Protein AF-0000000079002762 (afdb_homodimer)

Organism: Staphylothermus marinus (strain ATCC 43588 / DSM 3639 / JCM 9404 / F1) (NCBI:txid399550)

Solvent-accessible surface area (backbone atoms only — not comparable to full-atom values): 29791 Å² total; per-residue (Å²): 98,60,65,56,58,54,47,49,43,51,43,44,73,66,26,75,67,43,50,36,32,37,32,44,39,34,33,32,29,65,33,56,26,69,48,64,45,36,22,14,56,54,49,46,48,53,42,26,72,35,26,63,78,44,48,57,55,77,36,88,77,40,85,74,49,64,43,15,26,28,28,37,20,34,62,91,75,67,44,60,46,58,39,33,64,89,60,46,92,80,61,76,43,70,49,46,57,70,38,46,34,30,38,41,38,10,34,32,60,91,48,41,70,57,49,53,51,13,64,70,41,39,51,66,38,76,56,69,74,21,39,32,36,61,74,49,72,48,78,46,78,45,59,36,61,49,52,83,89,64,51,53,75,69,49,50,64,80,68,39,44,30,41,35,43,32,34,66,26,50,28,38,33,35,51,64,72,50,93,63,92,67,54,45,66,67,77,44,50,25,30,44,41,29,42,33,52,24,62,66,45,72,40,60,77,28,48,69,42,47,51,46,33,51,39,43,37,54,35,31,36,51,45,63,59,33,44,71,39,28,39,64,41,36,36,31,54,91,93,40,71,45,79,25,33,31,42,37,40,46,28,37,55,37,60,70,54,30,61,70,25,54,32,56,65,43,52,33,42,42,53,50,45,25,53,36,44,21,29,28,42,61,17,63,54,15,19,9,24,43,51,69,43,58,36,43,65,91,104,86,56,73,64,35,62,52,52,42,49,42,44,71,67,27,76,66,43,47,36,34,37,32,43,39,33,33,31,29,65,33,56,26,69,48,65,46,36,21,13,55,52,48,46,50,52,42,26,71,35,24,63,80,44,48,57,55,77,40,88,77,38,85,75,50,64,42,15,28,28,29,37,21,35,61,90,76,66,44,59,44,58,39,35,65,88,59,45,92,80,61,75,44,69,48,45,57,71,39,47,35,30,38,42,37,11,35,33,62,92,47,41,68,58,48,54,50,14,63,71,41,39,51,66,38,75,56,67,75,22,40,31,38,61,74,49,73,50,76,46,79,44,57,38,62,50,52,82,89,65,52,55,75,70,48,49,62,80,69,40,44,30,40,34,43,30,35,66,25,49,26,37,32,34,49,65,71,51,93,65,92,69,54,45,65,68,78,45,48,26,30,44,41,30,43,32,53,23,63,66,44,72,38,60,75,29,58,68,42,48,47,48,34,50,39,43,37,53,35,31,36,52,45,64,57,32,44,72,40,28,39,64,40,36,36,31,53,90,94,42,72,46,79,25,34,33,42,37,41,45,25,38,55,38,61,70,56,30,60,68,25,54,34,57,65,45,50,32,43,41,52,49,46,25,55,37,46,20,30,29,42,60,16,61,54,14,18,9,25,42,49,68,43,57,36,43,66,92,104

Sequence (598 aa):
MLITDIIGSRLLYSASPRTYYKAHIVLEVKGEAVLPPYTGKVVKTLLINAEPGLEDVFSSNYNPKPIAISTLAKRVNNKYLYLWKKSGSDIVLKVDPGDTVEFWVGFTEDIASKMIEALTSLDGLKLFNTKWSLLEYNIESYKLPAKPEEIPLDYRLDDAIAVKVEFRTPALLLDPYKKTRYKRFLPTPGNVFSYNIGDLLRLTRDKEYIEVVILVNALLNETYTVLETVKPVKYVYGNKSLPGIIGYAKYMIDWDLLAETKAKHLLENILLHASIMGIGTSRANGFGHVTIKVIQSNEMLITDIIGSRLLYSASPRTYYKAHIVLEVKGEAVLPPYTGKVVKTLLINAEPGLEDVFSSNYNPKPIAISTLAKRVNNKYLYLWKKSGSDIVLKVDPGDTVEFWVGFTEDIASKMIEALTSLDGLKLFNTKWSLLEYNIESYKLPAKPEEIPLDYRLDDAIAVKVEFRTPALLLDPYKKTRYKRFLPTPGNVFSYNIGDLLRLTRDKEYIEVVILVNALLNETYTVLETVKPVKYVYGNKSLPGIIGYAKYMIDWDLLAETKAKHLLENILLHASIMGIGTSRANGFGHVTIKVIQSNE

pLDDT: mean 92.58, std 10.14, range [29.25, 98.81]

Foldseek 3Di:
DALLDLLLVVLQVPADKWKKKKKKWKKFWAAKFWADQWQLVVVLVLLCVLFVVCVVLLDPPDVVRFKFKAGKAFPVVRAGGHDFPVNDPPDIDMDHGGTMIMMMMMGTPVCVVSRVSSRVSSAQDQDRNITMHTDDMDMDMDMPPDDPVRQDPQLAQVQFFKKKKFFRFFAWWDDLQDDDPDTDADPQPLRFLLVLLCVRSVHHSDDSSVSVSVLRNVQWAWDPCCVVFKDWTQTDDPPGTDIGIGGMTMIGGDVVSCVSNVCSSSSSRSQVSCQRQATHPPSSSNGRHIDMGGHHPVD/DALAACLLVVLQVPADKWKKKKKKWKKFWAAKFWADQWQLVVVLVLLCVLFVVCVVLLDDPDVVRQKFKAGKAFPVVRAGGHDFVVNDPPDIDMDHGGTMIMMMMMGTPVCVVSRVSSRVSSAQDQDRNIGMHTDDMDMDMDMPPDDPVRQDPQLAQVQFFKKKKFFRFFAFWDDLQDDDPDTDADPQPLRFLLVLLCVRSVHHSDDSSVSVSVLRNVFWAWDPCCVVFKDWTQTDDPPGTDIGIGGMTMIGGDVVSCVSNVCSSSSSRSLVSCQRQATHPPSSSNGRHIDMGGHHPVD

Structure (mmCIF, N/CA/C/O backbone):
data_AF-0000000079002762-model_v1
#
loop_
_entity.id
_entity.type
_entity.pdbx_description
1 polymer 'Uncharacterized protein'
#
loop_
_atom_site.group_PDB
_atom_site.id
_atom_site.type_symbol
_atom_site.label_atom_id
_atom_site.label_alt_id
_atom_site.label_comp_id
_atom_site.label_asym_id
_atom_site.label_entity_id
_atom_site.label_seq_id
_atom_site.pdbx_PDB_ins_code
_atom_site.Cartn_x
_atom_site.Cartn_y
_atom_site.Cartn_z
_atom_site.occupancy
_atom_site.B_iso_or_equiv
_atom_site.auth_seq_id
_atom_site.auth_comp_id
_atom_site.auth_asym_id
_atom_site.auth_atom_id
_atom_site.pdbx_PDB_model_num
ATOM 1 N N . MET A 1 1 ? -20.453 0.231 11.914 1 29.53 1 MET A N 1
ATOM 2 C CA . MET A 1 1 ? -20.75 -1.199 11.867 1 29.53 1 MET A CA 1
ATOM 3 C C . MET A 1 1 ? -19.672 -1.941 11.07 1 29.53 1 MET A C 1
ATOM 5 O O . MET A 1 1 ? -19.656 -1.883 9.836 1 29.53 1 MET A O 1
ATOM 9 N N . LEU A 1 2 ? -18.422 -1.99 11.281 1 39 2 LEU A N 1
ATOM 10 C CA . LEU A 1 2 ? -17.359 -2.812 10.734 1 39 2 LEU A CA 1
ATOM 11 C C . LEU A 1 2 ? -17.859 -4.211 10.391 1 39 2 LEU A C 1
ATOM 13 O O . LEU A 1 2 ? -18.953 -4.594 10.797 1 39 2 LEU A O 1
ATOM 17 N N . ILE A 1 3 ? -16.672 -5.176 10.055 1 44.81 3 ILE A N 1
ATOM 18 C CA . ILE A 1 3 ? -16.625 -6.559 9.586 1 44.81 3 ILE A CA 1
ATOM 19 C C . ILE A 1 3 ? -17.406 -7.449 10.547 1 44.81 3 ILE A C 1
ATOM 21 O O . ILE A 1 3 ? -16.828 -8.062 11.453 1 44.81 3 ILE A O 1
ATOM 25 N N . THR A 1 4 ? -17.969 -6.781 11.414 1 41.94 4 THR A N 1
ATOM 26 C CA . THR A 1 4 ? -18.531 -7.812 12.281 1 41.94 4 THR A CA 1
ATOM 27 C C . THR A 1 4 ? -18.984 -9.016 11.461 1 41.94 4 THR A C 1
ATOM 29 O O . THR A 1 4 ? -19.422 -10.023 12.016 1 41.94 4 THR A O 1
ATOM 32 N N . ASP A 1 5 ? -19.516 -8.617 10.273 1 47.88 5 ASP A N 1
ATOM 33 C CA . ASP A 1 5 ? -20.391 -9.672 9.75 1 47.88 5 ASP A CA 1
ATOM 34 C C . ASP A 1 5 ? -19.562 -10.891 9.328 1 47.88 5 ASP A C 1
ATOM 36 O O . ASP A 1 5 ? -18.438 -10.75 8.859 1 47.88 5 ASP A O 1
ATOM 40 N N . ILE A 1 6 ? -19.953 -11.961 9.906 1 59.41 6 ILE A N 1
ATOM 41 C CA . ILE A 1 6 ? -19.922 -13.391 9.617 1 59.41 6 ILE A CA 1
ATOM 42 C C . ILE A 1 6 ? -20 -13.617 8.109 1 59.41 6 ILE A C 1
ATOM 44 O O . ILE A 1 6 ? -20.672 -14.547 7.648 1 59.41 6 ILE A O 1
ATOM 48 N N . ILE A 1 7 ? -19.641 -12.555 7.445 1 66.62 7 ILE A N 1
ATOM 49 C CA . ILE A 1 7 ? -19.875 -12.664 6.012 1 66.62 7 ILE A CA 1
ATOM 50 C C . ILE A 1 7 ? -18.812 -13.578 5.387 1 66.62 7 ILE A C 1
ATOM 52 O O . ILE A 1 7 ? -19.156 -14.461 4.59 1 66.62 7 ILE A O 1
ATOM 56 N N . GLY A 1 8 ? -17.562 -13.469 5.891 1 73.56 8 GLY A N 1
ATOM 57 C CA . GLY A 1 8 ? -16.516 -14.289 5.285 1 73.56 8 GLY A CA 1
ATOM 58 C C . GLY A 1 8 ? -16.781 -15.773 5.426 1 73.56 8 GLY A C 1
ATOM 59 O O . GLY A 1 8 ? -16.703 -16.516 4.445 1 73.56 8 GLY A O 1
ATOM 60 N N . SER A 1 9 ? -17.125 -16.047 6.57 1 74.69 9 SER A N 1
ATOM 61 C CA . SER A 1 9 ? -17.375 -17.469 6.812 1 74.69 9 SER A CA 1
ATOM 62 C C . SER A 1 9 ? -18.609 -17.938 6.055 1 74.69 9 SER A C 1
ATOM 64 O O . SER A 1 9 ? -18.625 -19.031 5.473 1 74.69 9 SER A O 1
ATOM 66 N N . ARG A 1 10 ? -19.594 -17.109 6.047 1 78.25 10 ARG A N 1
ATOM 67 C CA . ARG A 1 10 ? -20.812 -17.438 5.312 1 78.25 10 ARG A CA 1
ATOM 68 C C . ARG A 1 10 ? -20.516 -17.625 3.83 1 78.25 10 ARG A C 1
ATOM 70 O O . ARG A 1 10 ? -20.953 -18.609 3.229 1 78.25 10 ARG A O 1
ATOM 77 N N . LEU A 1 11 ? -19.703 -16.828 3.334 1 80.5 11 LEU A N 1
ATOM 78 C CA . LEU A 1 11 ? -19.391 -16.875 1.908 1 80.5 11 LEU A CA 1
ATOM 79 C C . LEU A 1 11 ? -18.5 -18.062 1.591 1 80.5 11 LEU A C 1
ATOM 81 O O . LEU A 1 11 ? -18.672 -18.719 0.561 1 80.5 11 LEU A O 1
ATOM 85 N N . LEU A 1 12 ? -17.656 -18.312 2.469 1 81.88 12 LEU A N 1
ATOM 86 C CA . LEU A 1 12 ? -16.734 -19.438 2.279 1 81.88 12 LEU A CA 1
ATOM 87 C C . LEU A 1 12 ? -17.484 -20.75 2.213 1 81.88 12 LEU A C 1
ATOM 89 O O . LEU A 1 12 ? -17.25 -21.562 1.314 1 81.88 12 LEU A O 1
ATOM 93 N N . TYR A 1 13 ? -18.453 -20.891 3.033 1 81.44 13 TYR A N 1
ATOM 94 C CA . TYR A 1 13 ? -19.141 -22.156 3.129 1 81.44 13 TYR A CA 1
ATOM 95 C C . TYR A 1 13 ? -20.266 -22.25 2.105 1 81.44 13 TYR A C 1
ATOM 97 O O . TYR A 1 13 ? -20.797 -23.328 1.833 1 81.44 13 TYR A O 1
ATOM 105 N N . SER A 1 14 ? -20.578 -21.078 1.517 1 83.88 14 SER A N 1
ATOM 106 C CA . SER A 1 14 ? -21.594 -21.094 0.468 1 83.88 14 SER A CA 1
ATOM 107 C C . SER A 1 14 ? -20.969 -21.406 -0.893 1 83.88 14 SER A C 1
ATOM 109 O O . SER A 1 14 ? -21.688 -21.75 -1.836 1 83.88 14 SER A O 1
ATOM 111 N N . ALA A 1 15 ? -19.703 -21.297 -0.964 1 85.62 15 ALA A N 1
ATOM 112 C CA . ALA A 1 15 ? -19.031 -21.562 -2.227 1 85.62 15 ALA A CA 1
ATOM 113 C C . ALA A 1 15 ? -18.875 -23.062 -2.461 1 85.62 15 ALA A C 1
ATOM 115 O O . ALA A 1 15 ? -18.438 -23.797 -1.57 1 85.62 15 ALA A O 1
ATOM 116 N N . SER A 1 16 ? -19.312 -23.484 -3.668 1 85.56 16 SER A N 1
ATOM 117 C CA . SER A 1 16 ? -19.156 -24.906 -3.998 1 85.56 16 SER A CA 1
ATOM 118 C C . SER A 1 16 ? -17.672 -25.297 -4.066 1 85.56 16 SER A C 1
ATOM 120 O O . SER A 1 16 ? -16.875 -24.625 -4.723 1 85.56 16 SER A O 1
ATOM 122 N N . PRO A 1 17 ? -17.391 -26.359 -3.434 1 91.25 17 PRO A N 1
ATOM 123 C CA . PRO A 1 17 ? -15.984 -26.781 -3.445 1 91.25 17 PRO A CA 1
ATOM 124 C C . PRO A 1 17 ? -15.5 -27.188 -4.836 1 91.25 17 PRO A C 1
ATOM 126 O O . PRO A 1 17 ? -16.281 -27.688 -5.641 1 91.25 17 PRO A O 1
ATOM 129 N N . ARG A 1 18 ? -14.297 -26.859 -5.078 1 94 18 ARG A N 1
ATOM 130 C CA . ARG A 1 18 ? -13.586 -27.25 -6.293 1 94 18 ARG A CA 1
ATOM 131 C C . ARG A 1 18 ? -12.219 -27.828 -5.973 1 94 18 ARG A C 1
ATOM 133 O O . ARG A 1 18 ? -11.594 -27.453 -4.973 1 94 18 ARG A O 1
ATOM 140 N N . THR A 1 19 ? -11.883 -28.734 -6.832 1 97.5 19 THR A N 1
ATOM 141 C CA . THR A 1 19 ? -10.547 -29.297 -6.645 1 97.5 19 THR A CA 1
ATOM 142 C C . THR A 1 19 ? -9.508 -28.484 -7.406 1 97.5 19 THR A C 1
ATOM 144 O O . THR A 1 19 ? -9.688 -28.188 -8.586 1 97.5 19 THR A O 1
ATOM 147 N N . TYR A 1 20 ? -8.5 -28.094 -6.648 1 97.88 20 TYR A N 1
ATOM 148 C CA . TYR A 1 20 ? -7.324 -27.438 -7.211 1 97.88 20 TYR A CA 1
ATOM 149 C C . TYR A 1 20 ? -6.105 -28.344 -7.145 1 97.88 20 TYR A C 1
ATOM 151 O O . TYR A 1 20 ? -6 -29.188 -6.25 1 97.88 20 TYR A O 1
ATOM 159 N N . TYR A 1 21 ? -5.254 -28.141 -8.117 1 98.56 21 TYR A N 1
ATOM 160 C CA . TYR A 1 21 ? -4.027 -28.922 -8.164 1 98.56 21 TYR A CA 1
ATOM 161 C C . TYR A 1 21 ? -2.797 -28.031 -8.172 1 98.56 21 TYR A C 1
ATOM 163 O O . TYR A 1 21 ? -2.787 -26.984 -8.82 1 98.56 21 TYR A O 1
ATOM 171 N N . LYS A 1 22 ? -1.806 -28.406 -7.434 1 98.25 22 LYS A N 1
ATOM 172 C CA . LYS A 1 22 ? -0.484 -27.781 -7.418 1 98.25 22 LYS A CA 1
ATOM 173 C C . LYS A 1 22 ? 0.583 -28.766 -7.914 1 98.25 22 LYS A C 1
ATOM 175 O O . LYS A 1 22 ? 0.797 -29.812 -7.312 1 98.25 22 LYS A O 1
ATOM 180 N N . ALA A 1 23 ? 1.219 -28.359 -8.969 1 98.62 23 ALA A N 1
ATOM 181 C CA . ALA A 1 23 ? 2.232 -29.234 -9.555 1 98.62 23 ALA A CA 1
ATOM 182 C C . ALA A 1 23 ? 3.607 -28.578 -9.523 1 98.62 23 ALA A C 1
ATOM 184 O O . ALA A 1 23 ? 3.725 -27.359 -9.727 1 98.62 23 ALA A O 1
ATOM 185 N N . HIS A 1 24 ? 4.574 -29.297 -9.211 1 98.38 24 HIS A N 1
ATOM 186 C CA . HIS A 1 24 ? 5.988 -28.953 -9.289 1 98.38 24 HIS A CA 1
ATOM 187 C C . HIS A 1 24 ? 6.73 -29.828 -10.281 1 98.38 24 HIS A C 1
ATOM 189 O O . HIS A 1 24 ? 6.668 -31.062 -10.195 1 98.38 24 HIS A O 1
ATOM 195 N N . ILE A 1 25 ? 7.402 -29.219 -11.281 1 98.5 25 ILE A N 1
ATOM 196 C CA . ILE A 1 25 ? 8.055 -29.953 -12.359 1 98.5 25 ILE A CA 1
ATOM 197 C C . ILE A 1 25 ? 9.539 -29.594 -12.406 1 98.5 25 ILE A C 1
ATOM 199 O O . ILE A 1 25 ? 9.906 -28.422 -12.289 1 98.5 25 ILE A O 1
ATOM 203 N N . VAL A 1 26 ? 10.367 -30.562 -12.609 1 98.38 26 VAL A N 1
ATOM 204 C CA . VAL A 1 26 ? 11.805 -30.375 -12.75 1 98.38 26 VAL A CA 1
ATOM 205 C C . VAL A 1 26 ? 12.273 -30.922 -14.094 1 98.38 26 VAL A C 1
ATOM 207 O O . VAL A 1 26 ? 12 -32.062 -14.43 1 98.38 26 VAL A O 1
ATOM 210 N N . LEU A 1 27 ? 12.953 -30.141 -14.836 1 98.25 27 LEU A N 1
ATOM 211 C CA . LEU A 1 27 ? 13.477 -30.516 -16.141 1 98.25 27 LEU A CA 1
ATOM 212 C C . LEU A 1 27 ? 14.992 -30.359 -16.188 1 98.25 27 LEU A C 1
ATOM 214 O O . LEU A 1 27 ? 15.555 -29.516 -15.477 1 98.25 27 LEU A O 1
ATOM 218 N N . GLU A 1 28 ? 15.578 -31.109 -17 1 98.19 28 GLU A N 1
ATOM 219 C CA . GLU A 1 28 ? 16.984 -30.938 -17.375 1 98.19 28 GLU A CA 1
ATOM 220 C C . GLU A 1 28 ? 17.109 -30.469 -18.812 1 98.19 28 GLU A C 1
ATOM 222 O O . GLU A 1 28 ? 16.422 -30.984 -19.703 1 98.19 28 GLU A O 1
ATOM 227 N N . VAL A 1 29 ? 17.969 -29.547 -18.969 1 97.19 29 VAL A N 1
ATOM 228 C CA . VAL A 1 29 ? 18.234 -29.047 -20.312 1 97.19 29 VAL A CA 1
ATOM 229 C C . VAL A 1 29 ? 19.391 -29.828 -20.922 1 97.19 29 VAL A C 1
ATOM 231 O O . VAL A 1 29 ? 20.453 -29.953 -20.328 1 97.19 29 VAL A O 1
ATOM 234 N N . LYS A 1 30 ? 19.219 -30.234 -22.172 1 96.94 30 LYS A N 1
ATOM 235 C CA . LYS A 1 30 ? 20.234 -31.094 -22.781 1 96.94 30 LYS A CA 1
ATOM 236 C C . LYS A 1 30 ? 21.156 -30.297 -23.688 1 96.94 30 LYS A C 1
ATOM 238 O O . LYS A 1 30 ? 22.266 -30.734 -23.984 1 96.94 30 LYS A O 1
ATOM 243 N N . GLY A 1 31 ? 20.781 -29.172 -24.188 1 95.25 31 GLY A N 1
ATOM 244 C CA . GLY A 1 31 ? 21.578 -28.281 -25.016 1 95.25 31 GLY A CA 1
ATOM 245 C C . GLY A 1 31 ? 21.5 -26.828 -24.578 1 95.25 31 GLY A C 1
ATOM 246 O O . GLY A 1 31 ? 20.562 -26.438 -23.875 1 95.25 31 GLY A O 1
ATOM 247 N N . GLU A 1 32 ? 22.438 -26.125 -25.078 1 95.06 32 GLU A N 1
ATOM 248 C CA . GLU A 1 32 ? 22.391 -24.688 -24.812 1 95.06 32 GLU A CA 1
ATOM 249 C C . GLU A 1 32 ? 21.203 -24.031 -25.5 1 95.06 32 GLU A C 1
ATOM 251 O O . GLU A 1 32 ? 20.844 -24.406 -26.625 1 95.06 32 GLU A O 1
ATOM 256 N N . ALA A 1 33 ? 20.625 -23.172 -24.812 1 95.25 33 ALA A N 1
ATOM 257 C CA . ALA A 1 33 ? 19.484 -22.5 -25.406 1 95.25 33 ALA A CA 1
ATOM 258 C C . ALA A 1 33 ? 19.391 -21.047 -24.938 1 95.25 33 ALA A C 1
ATOM 260 O O . ALA A 1 33 ? 19.656 -20.75 -23.781 1 95.25 33 ALA A O 1
ATOM 261 N N . VAL A 1 34 ? 19.078 -20.219 -25.906 1 95.19 34 VAL A N 1
ATOM 262 C CA . VAL A 1 34 ? 18.703 -18.844 -25.578 1 95.19 34 VAL A CA 1
ATOM 263 C C . VAL A 1 34 ? 17.188 -18.75 -25.391 1 95.19 34 VAL A C 1
ATOM 265 O O . VAL A 1 34 ? 16.406 -19.172 -26.25 1 95.19 34 VAL A O 1
ATOM 268 N N . LEU A 1 35 ? 16.828 -18.219 -24.266 1 95.88 35 LEU A N 1
ATOM 269 C CA . LEU A 1 35 ? 15.422 -18.188 -23.906 1 95.88 35 LEU A CA 1
ATOM 270 C C . LEU A 1 35 ? 14.836 -16.781 -24.078 1 95.88 35 LEU A C 1
ATOM 272 O O . LEU A 1 35 ? 15.578 -15.805 -24.078 1 95.88 35 LEU A O 1
ATOM 276 N N . PRO A 1 36 ? 13.492 -16.766 -24.266 1 94.25 36 PRO A N 1
ATOM 277 C CA . PRO A 1 36 ? 12.828 -15.469 -24.203 1 94.25 36 PRO A CA 1
ATOM 278 C C . PRO A 1 36 ? 13.109 -14.719 -22.906 1 94.25 36 PRO A C 1
ATOM 280 O O . PRO A 1 36 ? 13.352 -15.344 -21.875 1 94.25 36 PRO A O 1
ATOM 283 N N . PRO A 1 37 ? 13.008 -13.383 -22.938 1 94.44 37 PRO A N 1
ATOM 284 C CA . PRO A 1 37 ? 13.367 -12.578 -21.766 1 94.44 37 PRO A CA 1
ATOM 285 C C . PRO A 1 37 ? 12.477 -12.883 -20.562 1 94.44 37 PRO A C 1
ATOM 287 O O . PRO A 1 37 ? 12.891 -12.648 -19.422 1 94.44 37 PRO A O 1
ATOM 290 N N . TYR A 1 38 ? 11.297 -13.312 -20.766 1 96.62 38 TYR A N 1
ATOM 291 C CA . TYR A 1 38 ? 10.398 -13.742 -19.703 1 96.62 38 TYR A CA 1
ATOM 292 C C . TYR A 1 38 ? 10 -15.203 -19.891 1 96.62 38 TYR A C 1
ATOM 294 O O . TYR A 1 38 ? 9.203 -15.523 -20.781 1 96.62 38 TYR A O 1
ATOM 302 N N . THR A 1 39 ? 10.367 -16.031 -18.969 1 98 39 THR A N 1
ATOM 303 C CA . THR A 1 39 ? 10.344 -17.453 -19.25 1 98 39 THR A CA 1
ATOM 304 C C . THR A 1 39 ? 8.977 -18.047 -18.938 1 98 39 THR A C 1
ATOM 306 O O . THR A 1 39 ? 8.742 -19.234 -19.156 1 98 39 THR A O 1
ATOM 309 N N . GLY A 1 40 ? 8.047 -17.156 -18.438 1 98.12 40 GLY A N 1
ATOM 310 C CA . GLY A 1 40 ? 6.668 -17.625 -18.438 1 98.12 40 GLY A CA 1
ATOM 311 C C . GLY A 1 40 ? 6.203 -18.094 -19.812 1 98.12 40 GLY A C 1
ATOM 312 O O . GLY A 1 40 ? 5.395 -19.016 -19.906 1 98.12 40 GLY A O 1
ATOM 313 N N . LYS A 1 41 ? 6.723 -17.469 -20.766 1 96.75 41 LYS A N 1
ATOM 314 C CA . LYS A 1 41 ? 6.426 -17.844 -22.141 1 96.75 41 LYS A CA 1
ATOM 315 C C . LYS A 1 41 ? 6.965 -19.234 -22.469 1 96.75 41 LYS A C 1
ATOM 317 O O . LYS A 1 41 ? 6.348 -19.984 -23.219 1 96.75 41 LYS A O 1
ATOM 322 N N . VAL A 1 42 ? 8.109 -19.547 -21.953 1 98 42 VAL A N 1
ATOM 323 C CA . VAL A 1 42 ? 8.719 -20.859 -22.172 1 98 42 VAL A CA 1
ATOM 324 C C . VAL A 1 42 ? 7.84 -21.953 -21.562 1 98 42 VAL A C 1
ATOM 326 O O . VAL A 1 42 ? 7.512 -22.938 -22.219 1 98 42 VAL A O 1
ATOM 329 N N . VAL A 1 43 ? 7.441 -21.719 -20.344 1 98.62 43 VAL A N 1
ATOM 330 C CA . VAL A 1 43 ? 6.613 -22.688 -19.641 1 98.62 43 VAL A CA 1
ATOM 331 C C . VAL A 1 43 ? 5.301 -22.891 -20.391 1 98.62 43 VAL A C 1
ATOM 333 O O . VAL A 1 43 ? 4.895 -24.031 -20.625 1 98.62 43 VAL A O 1
ATOM 336 N N . LYS A 1 44 ? 4.707 -21.828 -20.766 1 97.44 44 LYS A N 1
ATOM 337 C CA . LYS A 1 44 ? 3.455 -21.875 -21.516 1 97.44 44 LYS A CA 1
ATOM 338 C C . LYS A 1 44 ? 3.617 -22.672 -22.797 1 97.44 44 LYS A C 1
ATOM 340 O O . LYS A 1 44 ? 2.805 -23.547 -23.094 1 97.44 44 LYS A O 1
ATOM 345 N N . THR A 1 45 ? 4.629 -22.406 -23.5 1 97.88 45 THR A N 1
ATOM 346 C CA . THR A 1 45 ? 4.879 -23.062 -24.781 1 97.88 45 THR A CA 1
ATOM 347 C C . THR A 1 45 ? 5.184 -24.547 -24.578 1 97.88 45 THR A C 1
ATOM 349 O O . THR A 1 45 ? 4.73 -25.375 -25.359 1 97.88 45 THR A O 1
ATOM 352 N N . LEU A 1 46 ? 5.941 -24.859 -23.578 1 98.25 46 LEU A N 1
ATOM 353 C CA . LEU A 1 46 ? 6.223 -26.266 -23.266 1 98.25 46 LEU A CA 1
ATOM 354 C C . LEU A 1 46 ? 4.934 -27.031 -23.016 1 98.25 46 LEU A C 1
ATOM 356 O O . LEU A 1 46 ? 4.734 -28.109 -23.578 1 98.25 46 LEU A O 1
ATOM 360 N N . LEU A 1 47 ? 4.094 -26.422 -22.25 1 98.38 47 LEU A N 1
ATOM 361 C CA . LEU A 1 47 ? 2.85 -27.094 -21.875 1 98.38 47 LEU A CA 1
ATOM 362 C C . LEU A 1 47 ? 1.945 -27.266 -23.094 1 98.38 47 LEU A C 1
ATOM 364 O O . LEU A 1 47 ? 1.374 -28.344 -23.297 1 98.38 47 LEU A O 1
ATOM 368 N N . ILE A 1 48 ? 1.839 -26.266 -23.938 1 97.81 48 ILE A N 1
ATOM 369 C CA . ILE A 1 48 ? 0.985 -26.312 -25.109 1 97.81 48 ILE A CA 1
ATOM 370 C C . ILE A 1 48 ? 1.529 -27.344 -26.109 1 97.81 48 ILE A C 1
ATOM 372 O O . ILE A 1 48 ? 0.761 -28.062 -26.734 1 97.81 48 ILE A O 1
ATOM 376 N N . ASN A 1 49 ? 2.83 -27.406 -26.266 1 97.94 49 ASN A N 1
ATOM 377 C CA . ASN A 1 49 ? 3.424 -28.359 -27.188 1 97.94 49 ASN A CA 1
ATOM 378 C C . ASN A 1 49 ? 3.279 -29.797 -26.672 1 97.94 49 ASN A C 1
ATOM 380 O O . ASN A 1 49 ? 3.15 -30.734 -27.469 1 97.94 49 ASN A O 1
ATOM 384 N N . ALA A 1 50 ? 3.344 -29.953 -25.422 1 97.94 50 ALA A N 1
ATOM 385 C CA . ALA A 1 50 ? 3.146 -31.281 -24.812 1 97.94 50 ALA A CA 1
ATOM 386 C C . ALA A 1 50 ? 1.697 -31.734 -24.953 1 97.94 50 ALA A C 1
ATOM 388 O O . ALA A 1 50 ? 1.428 -32.938 -25.141 1 97.94 50 ALA A O 1
ATOM 389 N N . GLU A 1 51 ? 0.776 -30.828 -24.797 1 97.69 51 GLU A N 1
ATOM 390 C CA . GLU A 1 51 ? -0.654 -31.078 -24.953 1 97.69 51 GLU A CA 1
ATOM 391 C C . GLU A 1 51 ? -1.344 -29.906 -25.656 1 97.69 51 GLU A C 1
ATOM 393 O O . GLU A 1 51 ? -1.814 -28.984 -25 1 97.69 51 GLU A O 1
ATOM 398 N N . PRO A 1 52 ? -1.603 -30 -26.969 1 96.56 52 PRO A N 1
ATOM 399 C CA . PRO A 1 52 ? -2.117 -28.875 -27.766 1 96.56 52 PRO A CA 1
ATOM 400 C C . PRO A 1 52 ? -3.494 -28.406 -27.297 1 96.56 52 PRO A C 1
ATOM 402 O O . PRO A 1 52 ? -3.865 -27.25 -27.531 1 96.56 52 PRO A O 1
ATOM 405 N N . GLY A 1 53 ? -4.184 -29.234 -26.688 1 93.88 53 GLY A N 1
ATOM 406 C CA . GLY A 1 53 ? -5.484 -28.859 -26.156 1 93.88 53 GLY A CA 1
ATOM 407 C C . GLY A 1 53 ? -5.418 -27.766 -25.109 1 93.88 53 GLY A C 1
ATOM 408 O O . GLY A 1 53 ? -6.434 -27.141 -24.797 1 93.88 53 GLY A O 1
ATOM 409 N N . LEU A 1 54 ? -4.262 -27.484 -24.578 1 96.25 54 LEU A N 1
ATOM 410 C CA . LEU A 1 54 ? -4.09 -26.453 -23.562 1 96.25 54 LEU A CA 1
ATOM 411 C C . LEU A 1 54 ? -4.043 -25.062 -24.203 1 96.25 54 LEU A C 1
ATOM 413 O O . LEU A 1 54 ? -4.133 -24.047 -23.5 1 96.25 54 LEU A O 1
ATOM 417 N N . GLU A 1 55 ? -3.932 -24.969 -25.469 1 94.88 55 GLU A N 1
ATOM 418 C CA . GLU A 1 55 ? -3.883 -23.672 -26.141 1 94.88 55 GLU A CA 1
ATOM 419 C C . GLU A 1 55 ? -5.121 -22.844 -25.828 1 94.88 55 GLU A C 1
ATOM 421 O O . GLU A 1 55 ? -5.02 -21.641 -25.578 1 94.88 55 GLU A O 1
ATOM 426 N N . ASP A 1 56 ? -6.23 -23.484 -25.781 1 92.19 56 ASP A N 1
ATOM 427 C CA . ASP A 1 56 ? -7.484 -22.797 -25.516 1 92.19 56 ASP A CA 1
ATOM 428 C C . ASP A 1 56 ? -7.539 -22.297 -24.062 1 92.19 56 ASP A C 1
ATOM 430 O O . ASP A 1 56 ? -8.172 -21.281 -23.781 1 92.19 56 ASP A O 1
ATOM 434 N N . VAL A 1 57 ? -6.879 -23 -23.219 1 93.38 57 VAL A N 1
ATOM 435 C CA . VAL A 1 57 ? -6.855 -22.656 -21.797 1 93.38 57 VAL A CA 1
ATOM 436 C C . VAL A 1 57 ? -6.078 -21.359 -21.578 1 93.38 57 VAL A C 1
ATOM 438 O O . VAL A 1 57 ? -6.504 -20.484 -20.812 1 93.38 57 VAL A O 1
ATOM 441 N N . PHE A 1 58 ? -5.027 -21.25 -22.312 1 94.19 58 PHE A N 1
ATOM 442 C CA . PHE A 1 58 ? -4.168 -20.078 -22.188 1 94.19 58 PHE A CA 1
ATOM 443 C C . PHE A 1 58 ? -4.742 -18.891 -22.969 1 94.19 58 PHE A C 1
ATOM 445 O O . PHE A 1 58 ? -4.359 -17.75 -22.734 1 94.19 58 PHE A O 1
ATOM 452 N N . SER A 1 59 ? -5.648 -19.219 -23.844 1 85.62 59 SER A N 1
ATOM 453 C CA . SER A 1 59 ? -6.25 -18.156 -24.641 1 85.62 59 SER A CA 1
ATOM 454 C C . SER A 1 59 ? -7.457 -17.547 -23.938 1 85.62 59 SER A C 1
ATOM 456 O O . SER A 1 59 ? -7.848 -18 -22.859 1 85.62 59 SER A O 1
ATOM 458 N N . SER A 1 60 ? -8.156 -16.516 -24.312 1 67.5 60 SER A N 1
ATOM 459 C CA . SER A 1 60 ? -9.117 -15.609 -23.688 1 67.5 60 SER A CA 1
ATOM 460 C C . SER A 1 60 ? -10.461 -16.297 -23.469 1 67.5 60 SER A C 1
ATOM 462 O O . SER A 1 60 ? -11.359 -15.734 -22.844 1 67.5 60 SER A O 1
ATOM 464 N N . ASN A 1 61 ? -10.531 -17.578 -23.562 1 68.75 61 ASN A N 1
ATOM 465 C CA . ASN A 1 61 ? -11.859 -18.156 -23.484 1 68.75 61 ASN A CA 1
ATOM 466 C C . ASN A 1 61 ? -12.258 -18.453 -22.047 1 68.75 61 ASN A C 1
ATOM 468 O O . ASN A 1 61 ? -13.438 -18.688 -21.75 1 68.75 61 ASN A O 1
ATOM 472 N N . TYR A 1 62 ? -11.352 -18.484 -21.234 1 72.75 62 TYR A N 1
ATOM 473 C CA . TYR A 1 62 ? -11.641 -18.719 -19.828 1 72.75 62 TYR A CA 1
ATOM 474 C C . TYR A 1 62 ? -11.469 -17.438 -19.016 1 72.75 62 TYR A C 1
ATOM 476 O O . TYR A 1 62 ? -10.492 -16.703 -19.203 1 72.75 62 TYR A O 1
ATOM 484 N N . ASN A 1 63 ? -12.469 -17.062 -18.328 1 71.75 63 ASN A N 1
ATOM 485 C CA . ASN A 1 63 ? -12.406 -15.961 -17.375 1 71.75 63 ASN A CA 1
ATOM 486 C C . ASN A 1 63 ? -13.094 -16.312 -16.062 1 71.75 63 ASN A C 1
ATOM 488 O O . ASN A 1 63 ? -14.328 -16.406 -16.016 1 71.75 63 ASN A O 1
ATOM 492 N N . PRO A 1 64 ? -12.273 -16.5 -15.016 1 82.31 64 PRO A N 1
ATOM 493 C CA . PRO A 1 64 ? -10.812 -16.516 -14.898 1 82.31 64 PRO A CA 1
ATOM 494 C C . PRO A 1 64 ? -10.18 -17.766 -15.5 1 82.31 64 PRO A C 1
ATOM 496 O O . PRO A 1 64 ? -10.82 -18.812 -15.578 1 82.31 64 PRO A O 1
ATOM 499 N N . LYS A 1 65 ? -9.016 -17.609 -15.906 1 91.88 65 LYS A N 1
ATOM 500 C CA . LYS A 1 65 ? -8.312 -18.766 -16.438 1 91.88 65 LYS A CA 1
ATOM 501 C C . LYS A 1 65 ? -8.047 -19.797 -15.359 1 91.88 65 LYS A C 1
ATOM 503 O O . LYS A 1 65 ? -7.629 -19.453 -14.25 1 91.88 65 LYS A O 1
ATOM 508 N N . PRO A 1 66 ? -8.281 -21 -15.641 1 95.25 66 PRO A N 1
ATOM 509 C CA . PRO A 1 66 ? -8.172 -22.062 -14.641 1 95.25 66 PRO A CA 1
ATOM 510 C C . PRO A 1 66 ? -6.742 -22.562 -14.469 1 95.25 66 PRO A C 1
ATOM 512 O O . PRO A 1 66 ? -6.531 -23.766 -14.242 1 95.25 66 PRO A O 1
ATOM 515 N N . ILE A 1 67 ? -5.762 -21.703 -14.711 1 97.56 67 ILE A N 1
ATOM 516 C CA . ILE A 1 67 ? -4.367 -22.125 -14.664 1 97.56 67 ILE A CA 1
ATOM 517 C C . ILE A 1 67 ? -3.48 -20.969 -14.227 1 97.56 67 ILE A C 1
ATOM 519 O O . ILE A 1 67 ? -3.744 -19.812 -14.578 1 97.56 67 ILE A O 1
ATOM 523 N N . ALA A 1 68 ? -2.557 -21.234 -13.422 1 98.25 68 ALA A N 1
ATOM 524 C CA . ALA A 1 68 ? -1.452 -20.359 -13.047 1 98.25 68 ALA A CA 1
ATOM 525 C C . ALA A 1 68 ? -0.109 -21.062 -13.211 1 98.25 68 ALA A C 1
ATOM 527 O O . ALA A 1 68 ? 0.022 -22.25 -12.898 1 98.25 68 ALA A O 1
ATOM 528 N N . ILE A 1 69 ? 0.87 -20.359 -13.766 1 98.75 69 ILE A N 1
ATOM 529 C CA . ILE A 1 69 ? 2.195 -20.938 -13.922 1 98.75 69 ILE A CA 1
ATOM 530 C C . ILE A 1 69 ? 3.25 -20 -13.352 1 98.75 69 ILE A C 1
ATOM 532 O O . ILE A 1 69 ? 3 -18.797 -13.195 1 98.75 69 ILE A O 1
ATOM 536 N N . SER A 1 70 ? 4.426 -20.516 -12.992 1 98.75 70 SER A N 1
ATOM 537 C CA . SER A 1 70 ? 5.59 -19.688 -12.695 1 98.75 70 SER A CA 1
ATOM 538 C C . SER A 1 70 ? 6.5 -19.547 -13.906 1 98.75 70 SER A C 1
ATOM 540 O O . SER A 1 70 ? 6.293 -20.219 -14.922 1 98.75 70 SER A O 1
ATOM 542 N N . THR A 1 71 ? 7.492 -18.656 -13.805 1 98.62 71 THR A N 1
ATOM 543 C CA . THR A 1 71 ? 8.625 -18.734 -14.719 1 98.62 71 THR A CA 1
ATOM 544 C C . THR A 1 71 ? 9.492 -19.953 -14.414 1 98.62 71 THR A C 1
ATOM 546 O O . THR A 1 71 ? 9.281 -20.641 -13.414 1 98.62 71 THR A O 1
ATOM 549 N N . LEU A 1 72 ? 10.398 -20.203 -15.312 1 98.5 72 LEU A N 1
ATOM 550 C CA . LEU A 1 72 ? 11.438 -21.156 -14.969 1 98.5 72 LEU A CA 1
ATOM 551 C C . LEU A 1 72 ? 12.305 -20.625 -13.828 1 98.5 72 LEU A C 1
ATOM 553 O O . LEU A 1 72 ? 12.508 -19.422 -13.711 1 98.5 72 LEU A O 1
ATOM 557 N N . ALA A 1 73 ? 12.727 -21.531 -13.031 1 98.19 73 ALA A N 1
ATOM 558 C CA . ALA A 1 73 ? 13.734 -21.234 -12.008 1 98.19 73 ALA A CA 1
ATOM 559 C C . ALA A 1 73 ? 14.891 -22.219 -12.086 1 98.19 73 ALA A C 1
ATOM 561 O O . ALA A 1 73 ? 14.695 -23.406 -12.367 1 98.19 73 ALA A O 1
ATOM 562 N N . LYS A 1 74 ? 16.031 -21.734 -11.844 1 97 74 LYS A N 1
ATOM 563 C CA . LYS A 1 74 ? 17.156 -22.641 -11.734 1 97 74 LYS A CA 1
ATOM 564 C C . LYS A 1 74 ? 17.188 -23.328 -10.367 1 97 74 LYS A C 1
ATOM 566 O O . LYS A 1 74 ? 17.125 -22.656 -9.336 1 97 74 LYS A O 1
ATOM 571 N N . ARG A 1 75 ? 17.328 -24.516 -10.367 1 94.06 75 ARG A N 1
ATOM 572 C CA . ARG A 1 75 ? 17.281 -25.281 -9.125 1 94.06 75 ARG A CA 1
ATOM 573 C C . ARG A 1 75 ? 18.5 -24.984 -8.25 1 94.06 75 ARG A C 1
ATOM 575 O O . ARG A 1 75 ? 18.391 -24.969 -7.023 1 94.06 75 ARG A O 1
ATOM 582 N N . VAL A 1 76 ? 19.609 -24.75 -8.836 1 91.5 76 VAL A N 1
ATOM 583 C CA . VAL A 1 76 ? 20.891 -24.625 -8.133 1 91.5 76 VAL A CA 1
ATOM 584 C C . VAL A 1 76 ? 20.828 -23.438 -7.16 1 91.5 76 VAL A C 1
ATOM 586 O O . VAL A 1 76 ? 21.375 -23.5 -6.062 1 91.5 76 VAL A O 1
ATOM 589 N N . ASN A 1 77 ? 20.156 -22.422 -7.461 1 90.81 77 ASN A N 1
ATOM 590 C CA . ASN A 1 77 ? 20.141 -21.234 -6.605 1 90.81 77 ASN A CA 1
ATOM 591 C C . ASN A 1 77 ? 18.719 -20.703 -6.422 1 90.81 77 ASN A C 1
ATOM 593 O O . ASN A 1 77 ? 18.531 -19.625 -5.844 1 90.81 77 ASN A O 1
ATOM 597 N N . ASN A 1 78 ? 17.703 -21.406 -6.961 1 91.81 78 ASN A N 1
ATOM 598 C CA . ASN A 1 78 ? 16.297 -21.047 -6.84 1 91.81 78 ASN A CA 1
ATOM 599 C C . ASN A 1 78 ? 16.016 -19.672 -7.426 1 91.81 78 ASN A C 1
ATOM 601 O O . ASN A 1 78 ? 15.211 -18.906 -6.883 1 91.81 78 ASN A O 1
ATOM 605 N N . LYS A 1 79 ? 16.828 -19.359 -8.406 1 94.44 79 LYS A N 1
ATOM 606 C CA . LYS A 1 79 ? 16.625 -18.062 -9.062 1 94.44 79 LYS A CA 1
ATOM 607 C C . LYS A 1 79 ? 15.617 -18.188 -10.203 1 94.44 79 LYS A C 1
ATOM 609 O O . LYS A 1 79 ? 15.797 -18.984 -11.117 1 94.44 79 LYS A O 1
ATOM 614 N N . TYR A 1 80 ? 14.625 -17.375 -10.133 1 97.56 80 TYR A N 1
ATOM 615 C CA . TYR A 1 80 ? 13.625 -17.328 -11.188 1 97.56 80 TYR A CA 1
ATOM 616 C C . TYR A 1 80 ? 14.148 -16.578 -12.406 1 97.56 80 TYR A C 1
ATOM 618 O O . TYR A 1 80 ? 14.82 -15.555 -12.273 1 97.56 80 TYR A O 1
ATOM 626 N N . LEU A 1 81 ? 13.82 -17.094 -13.547 1 96.56 81 LEU A N 1
ATOM 627 C CA . LEU A 1 81 ? 14.484 -16.641 -14.766 1 96.56 81 LEU A CA 1
ATOM 628 C C . LEU A 1 81 ? 13.602 -15.664 -15.531 1 96.56 81 LEU A C 1
ATOM 630 O O . LEU A 1 81 ? 12.633 -16.078 -16.188 1 96.56 81 LEU A O 1
ATOM 634 N N . TYR A 1 82 ? 13.93 -14.438 -15.57 1 96.06 82 TYR A N 1
ATOM 635 C CA . TYR A 1 82 ? 13.383 -13.367 -16.391 1 96.06 82 TYR A CA 1
ATOM 636 C C . TYR A 1 82 ? 14.328 -12.172 -16.438 1 96.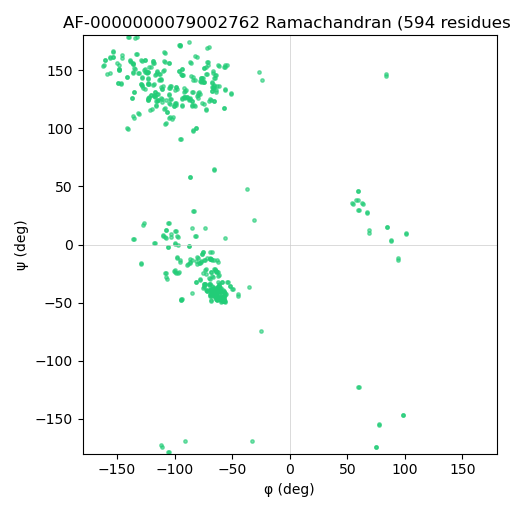06 82 TYR A C 1
ATOM 638 O O . TYR A 1 82 ? 15.156 -11.992 -15.539 1 96.06 82 TYR A O 1
ATOM 646 N N . LEU A 1 83 ? 14.195 -11.484 -17.469 1 93.5 83 LEU A N 1
ATOM 647 C CA . LEU A 1 83 ? 15.008 -10.281 -17.594 1 93.5 83 LEU A CA 1
ATOM 648 C C . LEU A 1 83 ? 14.25 -9.055 -17.078 1 93.5 83 LEU A C 1
ATOM 650 O O . LEU A 1 83 ? 13.016 -9 -17.188 1 93.5 83 LEU A O 1
ATOM 654 N N . TRP A 1 84 ? 14.969 -8.195 -16.531 1 87 84 TRP A N 1
ATOM 655 C CA . TRP A 1 84 ? 14.414 -6.91 -16.141 1 87 84 TRP A CA 1
ATOM 656 C C . TRP A 1 84 ? 15.352 -5.77 -16.516 1 87 84 TRP A C 1
ATOM 658 O O . TRP A 1 84 ? 16.5 -6.004 -16.875 1 87 84 TRP A O 1
ATOM 668 N N . LYS A 1 85 ? 14.789 -4.535 -16.688 1 71.69 85 LYS A N 1
ATOM 669 C CA . LYS A 1 85 ? 15.422 -3.373 -17.312 1 71.69 85 LYS A CA 1
ATOM 670 C C . LYS A 1 85 ? 16.844 -3.193 -16.797 1 71.69 85 LYS A C 1
ATOM 672 O O . LYS A 1 85 ? 17.75 -2.887 -17.578 1 71.69 85 LYS A O 1
ATOM 677 N N . LYS A 1 86 ? 17 -3.318 -15.555 1 66.19 86 LYS A N 1
ATOM 678 C CA . LYS A 1 86 ? 18.359 -3.068 -15.078 1 66.19 86 LYS A CA 1
ATOM 679 C C . LYS A 1 86 ? 19.312 -4.148 -15.57 1 66.19 86 LYS A C 1
ATOM 681 O O . LYS A 1 86 ? 20.531 -4.035 -15.391 1 66.19 86 LYS A O 1
ATOM 686 N N . SER A 1 87 ? 18.797 -5.094 -16.156 1 61.56 87 SER A N 1
ATOM 687 C CA . SER A 1 87 ? 19.625 -6.172 -16.688 1 61.56 87 SER A CA 1
ATOM 688 C C . SER A 1 87 ? 20.453 -5.703 -17.859 1 61.56 87 SER A C 1
ATOM 690 O O . SER A 1 87 ? 21.516 -6.277 -18.156 1 61.56 87 SER A O 1
ATOM 692 N N . GLY A 1 88 ? 20.188 -4.586 -18.359 1 62.12 88 GLY A N 1
ATOM 693 C CA . GLY A 1 88 ? 20.906 -4.082 -19.531 1 62.12 88 GLY A CA 1
ATOM 694 C C . GLY A 1 88 ? 20.344 -4.609 -20.844 1 62.12 88 GLY A C 1
ATOM 695 O O . GLY A 1 88 ? 19.797 -5.715 -20.891 1 62.12 88 GLY A O 1
ATOM 696 N N . SER A 1 89 ? 20.344 -3.908 -21.781 1 66.75 89 SER A N 1
ATOM 697 C CA . SER A 1 89 ? 19.766 -4.207 -23.078 1 66.75 89 SER A CA 1
ATOM 698 C C . SER A 1 89 ? 20.5 -5.352 -23.766 1 66.75 89 SER A C 1
ATOM 700 O O . SER A 1 89 ? 19.922 -6.059 -24.594 1 66.75 89 SER A O 1
ATOM 702 N N . ASP A 1 90 ? 21.578 -5.691 -23.312 1 73.88 90 ASP A N 1
ATOM 703 C CA . ASP A 1 90 ? 22.375 -6.66 -24.062 1 73.88 90 ASP A CA 1
ATOM 704 C C . ASP A 1 90 ? 22.375 -8.023 -23.375 1 73.88 90 ASP A C 1
ATOM 706 O O . ASP A 1 90 ? 22.984 -8.977 -23.875 1 73.88 90 ASP A O 1
ATOM 710 N N . ILE A 1 91 ? 21.656 -8.094 -22.438 1 82.56 91 ILE A N 1
ATOM 711 C CA . ILE A 1 91 ? 21.703 -9.344 -21.688 1 82.56 91 ILE A CA 1
ATOM 712 C C . ILE A 1 91 ? 20.672 -10.312 -22.25 1 82.56 91 ILE A C 1
ATOM 714 O O . ILE A 1 91 ? 19.547 -9.922 -22.578 1 82.56 91 ILE A O 1
ATOM 718 N N . VAL A 1 92 ? 21.188 -11.539 -22.469 1 88.19 92 VAL A N 1
ATOM 719 C CA . VAL A 1 92 ? 20.297 -12.602 -22.938 1 88.19 92 VAL A CA 1
ATOM 720 C C . VAL A 1 92 ? 20.156 -13.672 -21.844 1 88.19 92 VAL A C 1
ATOM 722 O O . VAL A 1 92 ? 21.109 -13.938 -21.109 1 88.19 92 VAL A O 1
ATOM 725 N N . LEU A 1 93 ? 19.031 -14.219 -21.797 1 92.69 93 LEU A N 1
ATOM 726 C CA . LEU A 1 93 ? 18.797 -15.336 -20.891 1 92.69 93 LEU A CA 1
ATOM 727 C C . LEU A 1 93 ? 19.188 -16.656 -21.547 1 92.69 93 LEU A C 1
ATOM 729 O O . LEU A 1 93 ? 18.75 -16.953 -22.672 1 92.69 93 LEU A O 1
ATOM 733 N N . LYS A 1 94 ? 20.031 -17.328 -20.828 1 93.75 94 LYS A N 1
ATOM 734 C CA . LYS A 1 94 ? 20.516 -18.578 -21.406 1 93.75 94 LYS A CA 1
ATOM 735 C C . LYS A 1 94 ? 20.5 -19.703 -20.375 1 93.75 94 LYS A C 1
ATOM 737 O O . LYS A 1 94 ? 20.547 -19.453 -19.172 1 93.75 94 LYS A O 1
ATOM 742 N N . VAL A 1 95 ? 20.344 -20.922 -20.844 1 95.88 95 VAL A N 1
ATOM 743 C CA . VAL A 1 95 ? 20.547 -22.125 -20.062 1 95.88 95 VAL A CA 1
ATOM 744 C C . VAL A 1 95 ? 21.594 -23.016 -20.734 1 95.88 95 VAL A C 1
ATOM 746 O O . VAL A 1 95 ? 21.719 -23.016 -21.969 1 95.88 95 VAL A O 1
ATOM 749 N N . ASP A 1 96 ? 22.281 -23.688 -19.922 1 96.19 96 ASP A N 1
ATOM 750 C CA . ASP A 1 96 ? 23.359 -24.531 -20.406 1 96.19 96 ASP A CA 1
ATOM 751 C C . ASP A 1 96 ? 23 -26.016 -20.281 1 96.19 96 ASP A C 1
ATOM 753 O O . ASP A 1 96 ? 22.125 -26.375 -19.516 1 96.19 96 ASP A O 1
ATOM 757 N N . PRO A 1 97 ? 23.734 -26.781 -21.141 1 96.69 97 PRO A N 1
ATOM 758 C CA . PRO A 1 97 ? 23.5 -28.219 -21 1 96.69 97 PRO A CA 1
ATOM 759 C C . PRO A 1 97 ? 23.75 -28.719 -19.578 1 96.69 97 PRO A C 1
ATOM 761 O O . PRO A 1 97 ? 24.75 -28.344 -18.953 1 96.69 97 PRO A O 1
ATOM 764 N N . GLY A 1 98 ? 22.812 -29.516 -19.094 1 96.44 98 GLY A N 1
ATOM 765 C CA . GLY A 1 98 ? 22.953 -30.062 -17.75 1 96.44 98 GLY A CA 1
ATOM 766 C C . GLY A 1 98 ? 22.266 -29.234 -16.688 1 96.44 98 GLY A C 1
ATOM 767 O O . GLY A 1 98 ? 22.078 -29.703 -15.555 1 96.44 98 GLY A O 1
ATOM 768 N N . ASP A 1 99 ? 21.875 -28.031 -17.125 1 96.81 99 ASP A N 1
ATOM 769 C CA . ASP A 1 99 ? 21.141 -27.234 -16.156 1 96.81 99 ASP A CA 1
ATOM 770 C C . ASP A 1 99 ? 19.828 -27.906 -15.758 1 96.81 99 ASP A C 1
ATOM 772 O O . ASP A 1 99 ? 19.141 -28.484 -16.609 1 96.81 99 ASP A O 1
ATOM 776 N N . THR A 1 100 ? 19.562 -27.875 -14.5 1 98.19 100 THR A N 1
ATOM 777 C CA . THR A 1 100 ? 18.25 -28.297 -13.984 1 98.19 100 THR A CA 1
ATOM 778 C C . THR A 1 100 ? 17.375 -27.078 -13.703 1 98.19 100 THR A C 1
ATOM 780 O O . THR A 1 100 ? 17.75 -26.188 -12.938 1 98.19 100 THR A O 1
ATOM 783 N N . VAL A 1 101 ? 16.234 -27.062 -14.352 1 98.19 101 VAL A N 1
ATOM 784 C CA . VAL A 1 101 ? 15.281 -25.984 -14.156 1 98.19 101 VAL A CA 1
ATOM 785 C C . VAL A 1 101 ? 13.977 -26.547 -13.602 1 98.19 101 VAL A C 1
ATOM 787 O O . VAL A 1 101 ? 13.695 -27.734 -13.75 1 98.19 101 VAL A O 1
ATOM 790 N N . GLU A 1 102 ? 13.227 -25.719 -12.938 1 98.62 102 GLU A N 1
ATOM 791 C CA . GLU A 1 102 ? 11.953 -26.125 -12.367 1 98.62 102 GLU A CA 1
ATOM 792 C C . GLU A 1 102 ? 10.883 -25.062 -12.562 1 98.62 102 GLU A C 1
ATOM 794 O O . GLU A 1 102 ? 11.203 -23.891 -12.828 1 98.62 102 GLU A O 1
ATOM 799 N N . PHE A 1 103 ? 9.672 -25.406 -12.508 1 98.56 103 PHE A N 1
ATOM 800 C CA . PHE A 1 103 ? 8.539 -24.484 -12.531 1 98.56 103 PHE A CA 1
ATOM 801 C C . PHE A 1 103 ? 7.336 -25.094 -11.82 1 98.56 103 PHE A C 1
ATOM 803 O O . PHE A 1 103 ? 7.348 -26.266 -11.461 1 98.56 103 PHE A O 1
ATOM 810 N N . TRP A 1 104 ? 6.359 -24.281 -11.523 1 98.75 104 TRP A N 1
ATOM 811 C CA . TRP A 1 104 ? 5.156 -24.656 -10.789 1 98.75 104 TRP A CA 1
ATOM 812 C C . TRP A 1 104 ? 3.904 -24.312 -11.594 1 98.75 104 TRP A C 1
ATOM 814 O O . TRP A 1 104 ? 3.887 -23.344 -12.344 1 98.75 104 TRP A O 1
ATOM 824 N N . VAL A 1 105 ? 2.904 -25.125 -11.391 1 98.75 105 VAL A N 1
ATOM 825 C CA . VAL A 1 105 ? 1.621 -24.922 -12.055 1 98.75 105 VAL A CA 1
ATOM 826 C C . VAL A 1 105 ? 0.483 -25.156 -11.062 1 98.75 105 VAL A C 1
ATOM 828 O O . VAL A 1 105 ? 0.468 -26.156 -10.352 1 98.75 105 VAL A O 1
ATOM 831 N N . GLY A 1 106 ? -0.384 -24.156 -10.953 1 98.62 106 GLY A N 1
ATOM 832 C CA . GLY A 1 106 ? -1.687 -24.359 -10.336 1 98.62 106 GLY A CA 1
ATOM 833 C C . GLY A 1 106 ? -2.814 -24.453 -11.344 1 98.62 106 GLY A C 1
ATOM 834 O O . GLY A 1 106 ? -2.834 -23.719 -12.336 1 98.62 106 GLY A O 1
ATOM 835 N N . PHE A 1 107 ? -3.744 -25.422 -11.164 1 98.06 107 PHE A N 1
ATOM 836 C CA . PHE A 1 107 ? -4.844 -25.547 -12.109 1 98.06 107 PHE A CA 1
ATOM 837 C C . PHE A 1 107 ? -6.062 -26.188 -11.445 1 98.06 107 PHE A C 1
ATOM 839 O O . PHE A 1 107 ? -5.945 -26.797 -10.375 1 98.06 107 PHE A O 1
ATOM 846 N N . THR A 1 108 ? -7.176 -26 -12.062 1 96.5 108 THR A N 1
ATOM 847 C CA . THR A 1 108 ? -8.43 -26.516 -11.508 1 96.5 108 THR A CA 1
ATOM 848 C C . THR A 1 108 ? -8.789 -27.859 -12.117 1 96.5 108 THR A C 1
ATOM 850 O O . THR A 1 108 ? -8.164 -28.297 -13.086 1 96.5 108 THR A O 1
ATOM 853 N N . GLU A 1 109 ? -9.75 -28.469 -11.617 1 96.56 109 GLU A N 1
ATOM 854 C CA . GLU A 1 109 ? -10.203 -29.797 -12.023 1 96.56 109 GLU A CA 1
ATOM 855 C C . GLU A 1 109 ? -10.711 -29.797 -13.461 1 96.56 109 GLU A C 1
ATOM 857 O O . GLU A 1 109 ? -10.641 -30.812 -14.156 1 96.56 109 GLU A O 1
ATOM 862 N N . ASP A 1 110 ? -11.109 -28.594 -13.945 1 92.81 110 ASP A N 1
ATOM 863 C CA . ASP A 1 110 ? -11.672 -28.469 -15.281 1 92.81 110 ASP A CA 1
ATOM 864 C C . ASP A 1 110 ? -10.656 -28.844 -16.344 1 92.81 110 ASP A C 1
ATOM 866 O O . ASP A 1 110 ? -11.031 -29.297 -17.438 1 92.81 110 ASP A O 1
ATOM 870 N N . ILE A 1 111 ? -9.422 -28.734 -16 1 96.12 111 ILE A N 1
ATOM 871 C CA . ILE A 1 111 ? -8.414 -29 -17.031 1 96.12 111 ILE A CA 1
ATOM 872 C C . ILE A 1 111 ? -7.418 -30.031 -16.531 1 96.12 111 ILE A C 1
ATOM 874 O O . ILE A 1 111 ? -6.324 -30.172 -17.078 1 96.12 111 ILE A O 1
ATOM 878 N N . ALA A 1 112 ? -7.75 -30.766 -15.539 1 97.31 112 ALA A N 1
ATOM 879 C CA . ALA A 1 112 ? -6.84 -31.688 -14.875 1 97.31 112 ALA A CA 1
ATOM 880 C C . ALA A 1 112 ? -6.34 -32.75 -15.836 1 97.31 112 ALA A C 1
ATOM 882 O O . ALA A 1 112 ? -5.145 -33.062 -15.883 1 97.31 112 ALA A O 1
ATOM 883 N N . SER A 1 113 ? -7.227 -33.312 -16.609 1 96.94 113 SER A N 1
ATOM 884 C CA . SER A 1 113 ? -6.84 -34.375 -17.531 1 96.94 113 SER A CA 1
ATOM 885 C C . SER A 1 113 ? -5.832 -33.875 -18.562 1 96.94 113 SER A C 1
ATOM 887 O O . SER A 1 113 ? -4.816 -34.531 -18.812 1 96.94 113 SER A O 1
ATOM 889 N N . LYS A 1 114 ? -6.141 -32.75 -19.109 1 96.69 114 LYS A N 1
ATOM 890 C CA . LYS A 1 114 ? -5.23 -32.156 -20.094 1 96.69 114 LYS A CA 1
ATOM 891 C C . LYS A 1 114 ? -3.875 -31.844 -19.469 1 96.69 114 LYS A C 1
ATOM 893 O O . LYS A 1 114 ? -2.832 -32.031 -20.078 1 96.69 114 LYS A O 1
ATOM 898 N N . MET A 1 115 ? -3.879 -31.391 -18.297 1 97.56 115 MET A N 1
ATOM 899 C CA . MET A 1 115 ? -2.648 -31 -17.609 1 97.56 115 MET A CA 1
ATOM 900 C C . MET A 1 115 ? -1.801 -32.219 -17.281 1 97.56 115 MET A C 1
ATOM 902 O O . MET A 1 115 ? -0.581 -32.219 -17.453 1 97.56 115 MET A O 1
ATOM 906 N N . ILE A 1 116 ? -2.412 -33.25 -16.828 1 96.12 116 ILE A N 1
ATOM 907 C CA . ILE A 1 116 ? -1.691 -34.469 -16.5 1 96.12 116 ILE A CA 1
ATOM 908 C C . ILE A 1 116 ? -1.055 -35.031 -17.766 1 96.12 116 ILE A C 1
ATOM 910 O O . ILE A 1 116 ? 0.099 -35.469 -17.75 1 96.12 116 ILE A O 1
ATOM 914 N N . GLU A 1 117 ? -1.804 -35.031 -18.812 1 96.69 117 GLU A N 1
ATOM 915 C CA . GLU A 1 117 ? -1.261 -35.438 -20.094 1 96.69 117 GLU A CA 1
ATOM 916 C C . GLU A 1 117 ? -0.06 -34.594 -20.5 1 96.69 117 GLU A C 1
ATOM 918 O O . GLU A 1 117 ? 0.954 -35.125 -20.969 1 96.69 117 GLU A O 1
ATOM 923 N N . ALA A 1 118 ? -0.183 -33.344 -20.359 1 97.62 118 ALA A N 1
ATOM 924 C CA . ALA A 1 118 ? 0.911 -32.438 -20.703 1 97.62 118 ALA A CA 1
ATOM 925 C C . ALA A 1 118 ? 2.162 -32.75 -19.891 1 97.62 118 ALA A C 1
ATOM 927 O O . ALA A 1 118 ? 3.264 -32.844 -20.438 1 97.62 118 ALA A O 1
ATOM 928 N N . LEU A 1 119 ? 2.012 -32.906 -18.625 1 95.5 119 LEU A N 1
ATOM 929 C CA . LEU A 1 119 ? 3.139 -33.125 -17.734 1 95.5 119 LEU A CA 1
ATOM 930 C C . LEU A 1 119 ? 3.869 -34.406 -18.078 1 95.5 119 LEU A C 1
ATOM 932 O O . LEU A 1 119 ? 5.102 -34.469 -18.047 1 95.5 119 LEU A O 1
ATOM 936 N N . THR A 1 120 ? 3.145 -35.406 -18.469 1 92 120 THR A N 1
ATOM 937 C CA . THR A 1 120 ? 3.734 -36.719 -18.766 1 92 120 THR A CA 1
ATOM 938 C C . THR A 1 120 ? 4.387 -36.719 -20.141 1 92 120 THR A C 1
ATOM 940 O O . THR A 1 120 ? 5.227 -37.562 -20.438 1 92 120 THR A O 1
ATOM 943 N N . SER A 1 121 ? 4.043 -35.75 -20.891 1 96.38 121 SER A N 1
ATOM 944 C CA . SER A 1 121 ? 4.531 -35.719 -22.266 1 96.38 121 SER A CA 1
ATOM 945 C C . SER A 1 121 ? 5.668 -34.719 -22.406 1 96.38 121 SER A C 1
ATOM 947 O O . SER A 1 121 ? 6.141 -34.438 -23.516 1 96.38 121 SER A O 1
ATOM 949 N N . LEU A 1 122 ? 6.129 -34.156 -21.344 1 97.5 122 LEU A N 1
ATOM 950 C CA . LEU A 1 122 ? 7.164 -33.156 -21.375 1 97.5 122 LEU A CA 1
ATOM 951 C C . LEU A 1 122 ? 8.523 -33.75 -21.703 1 97.5 122 LEU A C 1
ATOM 953 O O . LEU A 1 122 ? 9.406 -33.062 -22.234 1 97.5 122 LEU A O 1
ATOM 957 N N . ASP A 1 123 ? 8.688 -35.031 -21.406 1 97.19 123 ASP A N 1
ATOM 958 C CA . ASP A 1 123 ? 9.992 -35.656 -21.547 1 97.19 123 ASP A CA 1
ATOM 959 C C . ASP A 1 123 ? 10.398 -35.781 -23.016 1 97.19 123 ASP A C 1
ATOM 961 O O . ASP A 1 123 ? 9.656 -36.344 -23.812 1 97.19 123 ASP A O 1
ATOM 965 N N . GLY A 1 124 ? 11.547 -35.25 -23.297 1 96.69 124 GLY A N 1
ATOM 966 C CA . GLY A 1 124 ? 12.094 -35.406 -24.641 1 96.69 124 GLY A CA 1
ATOM 967 C C . GLY A 1 124 ? 11.617 -34.312 -25.594 1 96.69 124 GLY A C 1
ATOM 968 O O . GLY A 1 124 ? 11.977 -34.312 -26.766 1 96.69 124 GLY A O 1
ATOM 969 N N . LEU A 1 125 ? 10.883 -33.406 -25.109 1 97 125 LEU A N 1
ATOM 970 C CA . LEU A 1 125 ? 10.375 -32.344 -25.969 1 97 125 LEU A CA 1
ATOM 971 C C . LEU A 1 125 ? 11.508 -31.453 -26.484 1 97 125 LEU A C 1
ATOM 973 O O . LEU A 1 125 ? 12.438 -31.125 -25.734 1 97 125 LEU A O 1
ATOM 977 N N . LYS A 1 126 ? 11.438 -31.141 -27.812 1 96.81 126 LYS A N 1
ATOM 978 C CA . LYS A 1 126 ? 12.398 -30.234 -28.438 1 96.81 126 LYS A CA 1
ATOM 979 C C . LYS A 1 126 ? 11.781 -28.875 -28.703 1 96.81 126 LYS A C 1
ATOM 981 O O . LYS A 1 126 ? 10.93 -28.734 -29.594 1 96.81 126 LYS A O 1
ATOM 986 N N . LEU A 1 127 ? 12.227 -27.953 -27.953 1 96.5 127 LEU A N 1
ATOM 987 C CA . LEU A 1 127 ? 11.727 -26.578 -28.062 1 96.5 127 LEU A CA 1
ATOM 988 C C . LEU A 1 127 ? 12.812 -25.578 -27.719 1 96.5 127 LEU A C 1
ATOM 990 O O . LEU A 1 127 ? 13.664 -25.844 -26.859 1 96.5 127 LEU A O 1
ATOM 994 N N . PHE A 1 128 ? 12.75 -24.391 -28.312 1 96.38 128 PHE A N 1
ATOM 995 C CA . PHE A 1 128 ? 13.719 -23.328 -28.094 1 96.38 128 PHE A CA 1
ATOM 996 C C . PHE A 1 128 ? 15.133 -23.812 -28.359 1 96.38 128 PHE A C 1
ATOM 998 O O . PHE A 1 128 ? 16.062 -23.5 -27.594 1 96.38 128 PHE A O 1
ATOM 1005 N N . ASN A 1 129 ? 15.242 -24.656 -29.312 1 94.56 129 ASN A N 1
ATOM 1006 C CA . ASN A 1 129 ? 16.5 -25.156 -29.828 1 94.56 129 ASN A CA 1
ATOM 1007 C C . ASN A 1 129 ? 17.234 -26.016 -28.812 1 94.56 129 ASN A C 1
ATOM 1009 O O . ASN A 1 129 ? 18.453 -25.969 -28.703 1 94.56 129 ASN A O 1
ATOM 1013 N N . THR A 1 130 ? 16.531 -26.641 -27.922 1 96.62 130 THR A N 1
ATOM 1014 C CA . THR A 1 130 ? 17.109 -27.594 -26.984 1 96.62 130 THR A CA 1
ATOM 1015 C C . THR A 1 130 ? 16.125 -28.719 -26.688 1 96.62 130 THR A C 1
ATOM 1017 O O . THR A 1 130 ? 14.953 -28.656 -27.062 1 96.62 130 THR A O 1
ATOM 1020 N N . LYS A 1 131 ? 16.656 -29.766 -26.203 1 97.62 131 LYS A N 1
ATOM 1021 C CA . LYS A 1 131 ? 15.836 -30.875 -25.734 1 97.62 131 LYS A CA 1
ATOM 1022 C C . LYS A 1 131 ? 15.641 -30.812 -24.219 1 97.62 131 LYS A C 1
ATOM 1024 O O . LYS A 1 131 ? 16.578 -30.531 -23.484 1 97.62 131 LYS A O 1
ATOM 1029 N N . TRP A 1 132 ? 14.398 -31 -23.812 1 97.69 132 TRP A N 1
ATOM 1030 C CA . TRP A 1 132 ? 14.039 -30.984 -22.406 1 97.69 132 TRP A CA 1
ATOM 1031 C C . TRP A 1 132 ? 13.781 -32.406 -21.891 1 97.69 132 TRP A C 1
ATOM 1033 O O . TRP A 1 132 ? 13.031 -33.156 -22.5 1 97.69 132 TRP A O 1
ATOM 1043 N N . SER A 1 133 ? 14.406 -32.75 -20.781 1 97.88 133 SER A N 1
ATOM 1044 C CA . SER A 1 133 ? 14.203 -34.062 -20.141 1 97.88 133 SER A CA 1
ATOM 1045 C C . SER A 1 133 ? 13.484 -33.906 -18.812 1 97.88 133 SER A C 1
ATOM 1047 O O . SER A 1 133 ? 13.93 -33.188 -17.938 1 97.88 133 SER A O 1
ATOM 1049 N N . LEU A 1 134 ? 12.398 -34.625 -18.656 1 97.88 134 LEU A N 1
ATOM 1050 C CA . LEU A 1 134 ? 11.664 -34.594 -17.406 1 97.88 134 LEU A CA 1
ATOM 1051 C C . LEU A 1 134 ? 12.383 -35.406 -16.344 1 97.88 134 LEU A C 1
ATOM 1053 O O . LEU A 1 134 ? 12.625 -36.625 -16.531 1 97.88 134 LEU A O 1
ATOM 1057 N N . LEU A 1 135 ? 12.734 -34.781 -15.25 1 97.25 135 LEU A N 1
ATOM 1058 C CA . LEU A 1 135 ? 13.406 -35.469 -14.156 1 97.25 135 LEU A CA 1
ATOM 1059 C C . LEU A 1 135 ? 12.406 -35.938 -13.109 1 97.25 135 LEU A C 1
ATOM 1061 O O . LEU A 1 135 ? 12.484 -37.094 -12.633 1 97.25 135 LEU A O 1
ATOM 1065 N N . GLU A 1 136 ? 11.555 -35.094 -12.734 1 96 136 GLU A N 1
ATOM 1066 C CA . GLU A 1 136 ? 10.57 -35.375 -11.695 1 96 136 GLU A CA 1
ATOM 1067 C C . GLU A 1 136 ? 9.375 -34.438 -11.805 1 96 136 GLU A C 1
ATOM 1069 O O . GLU A 1 136 ? 9.477 -33.344 -12.367 1 96 136 GLU A O 1
ATOM 1074 N N . TYR A 1 137 ? 8.25 -34.906 -11.469 1 95.06 137 TYR A N 1
ATOM 1075 C CA . TYR A 1 137 ? 7.102 -34.031 -11.234 1 95.06 137 TYR A CA 1
ATOM 1076 C C . TYR A 1 137 ? 6.281 -34.531 -10.047 1 95.06 137 TYR A C 1
ATOM 1078 O O . TYR A 1 137 ? 6.273 -35.719 -9.742 1 95.06 137 TYR A O 1
ATOM 1086 N N . ASN A 1 138 ? 5.738 -33.625 -9.289 1 97.06 138 ASN A N 1
ATOM 1087 C CA . ASN A 1 138 ? 4.836 -33.875 -8.172 1 97.06 138 ASN A CA 1
ATOM 1088 C C . ASN A 1 138 ? 3.537 -33.094 -8.312 1 97.06 138 ASN A C 1
ATOM 1090 O O . ASN A 1 138 ? 3.559 -31.922 -8.68 1 97.06 138 ASN A O 1
ATOM 1094 N N . ILE A 1 139 ? 2.422 -33.781 -8.078 1 97.81 139 ILE A N 1
ATOM 1095 C CA . ILE A 1 139 ? 1.116 -33.125 -8.117 1 97.81 139 ILE A CA 1
ATOM 1096 C C . ILE A 1 139 ? 0.397 -33.312 -6.785 1 97.81 139 ILE A C 1
ATOM 1098 O O . ILE A 1 139 ? 0.276 -34.438 -6.305 1 97.81 139 ILE A O 1
ATOM 1102 N N . GLU A 1 140 ? -0.013 -32.281 -6.203 1 97.62 140 GLU A N 1
ATOM 1103 C CA . GLU A 1 140 ? -0.861 -32.312 -5.012 1 97.62 140 GLU A CA 1
ATOM 1104 C C . GLU A 1 140 ? -2.258 -31.781 -5.32 1 97.62 140 GLU A C 1
ATOM 1106 O O . GLU A 1 140 ? -2.41 -30.844 -6.109 1 97.62 140 GLU A O 1
ATOM 1111 N N . SER A 1 141 ? -3.258 -32.375 -4.742 1 97.56 141 SER A N 1
ATOM 1112 C CA . SER A 1 141 ? -4.633 -31.938 -4.934 1 97.56 141 SER A CA 1
ATOM 1113 C C . SER A 1 141 ? -5.215 -31.375 -3.639 1 97.56 141 SER A C 1
ATOM 1115 O O . SER A 1 141 ? -4.961 -31.906 -2.557 1 97.56 141 SER A O 1
ATOM 1117 N N . TYR A 1 142 ? -5.984 -30.344 -3.771 1 97.5 142 TYR A N 1
ATOM 1118 C CA . TYR A 1 142 ? -6.656 -29.672 -2.662 1 97.5 142 TYR A CA 1
ATOM 1119 C C . TYR A 1 142 ? -8.109 -29.375 -3.004 1 97.5 142 TYR A C 1
ATOM 1121 O O . TYR A 1 142 ? -8.406 -28.859 -4.082 1 97.5 142 TYR A O 1
ATOM 1129 N N . LYS A 1 143 ? -8.984 -29.734 -2.104 1 96.69 143 LYS A N 1
ATOM 1130 C CA . LYS A 1 143 ? -10.383 -29.328 -2.256 1 96.69 143 LYS A CA 1
ATOM 1131 C C . LYS A 1 143 ? -10.656 -28.031 -1.498 1 96.69 143 LYS A C 1
ATOM 1133 O O . LYS A 1 143 ? -10.492 -27.969 -0.279 1 96.69 143 LYS A O 1
ATOM 1138 N N . LEU A 1 144 ? -11.094 -26.969 -2.301 1 96.19 144 LEU A N 1
ATOM 1139 C CA . LEU A 1 144 ? -11.344 -25.672 -1.682 1 96.19 144 LEU A CA 1
ATOM 1140 C C . LEU A 1 144 ? -12.773 -25.219 -1.941 1 96.19 144 LEU A C 1
ATOM 1142 O O . LEU A 1 144 ? -13.312 -25.438 -3.025 1 96.19 144 LEU A O 1
ATOM 1146 N N . PRO A 1 145 ? -13.383 -24.578 -0.988 1 95.81 145 PRO A N 1
ATOM 1147 C CA . PRO A 1 145 ? -12.859 -24.281 0.348 1 95.81 145 PRO A CA 1
ATOM 1148 C C . PRO A 1 145 ? -12.633 -25.547 1.183 1 95.81 145 PRO A C 1
ATOM 1150 O O . PRO A 1 145 ? -13.477 -26.453 1.189 1 95.81 145 PRO A O 1
ATOM 1153 N N . ALA A 1 146 ? -11.531 -25.547 1.849 1 95.81 146 ALA A N 1
ATOM 1154 C CA . ALA A 1 146 ? -11.18 -26.688 2.699 1 95.81 146 ALA A CA 1
ATOM 1155 C C . ALA A 1 146 ? -11.812 -26.547 4.082 1 95.81 146 ALA A C 1
ATOM 1157 O O . ALA A 1 146 ? -11.883 -25.453 4.633 1 95.81 146 ALA A O 1
ATOM 1158 N N . LYS A 1 147 ? -12.203 -27.734 4.629 1 92.81 147 LYS A N 1
ATOM 1159 C CA . LYS A 1 147 ? -12.609 -27.766 6.031 1 92.81 147 LYS A CA 1
ATOM 1160 C C . LYS A 1 147 ? -11.406 -27.578 6.957 1 92.81 147 LYS A C 1
ATOM 1162 O O . LYS A 1 147 ? -10.266 -27.797 6.547 1 92.81 147 LYS A O 1
ATOM 1167 N N . PRO A 1 148 ? -11.719 -27.125 8.148 1 91.12 148 PRO A N 1
ATOM 1168 C CA . PRO A 1 148 ? -10.625 -26.844 9.078 1 91.12 148 PRO A CA 1
ATOM 1169 C C . PRO A 1 148 ? -9.625 -28 9.195 1 91.12 148 PRO A C 1
ATOM 1171 O O . PRO A 1 148 ? -8.414 -27.766 9.219 1 91.12 148 PRO A O 1
ATOM 1174 N N . GLU A 1 149 ? -10.086 -29.203 9.188 1 92.81 149 GLU A N 1
ATOM 1175 C CA . GLU A 1 149 ? -9.234 -30.375 9.375 1 92.81 149 GLU A CA 1
ATOM 1176 C C . GLU A 1 149 ? -8.453 -30.703 8.109 1 92.81 149 GLU A C 1
ATOM 1178 O O . GLU A 1 149 ? -7.477 -31.469 8.156 1 92.81 149 GLU A O 1
ATOM 1183 N N . GLU A 1 150 ? -8.844 -30.125 7.008 1 94.75 150 GLU A N 1
ATOM 1184 C CA . GLU A 1 150 ? -8.227 -30.438 5.719 1 94.75 150 GLU A CA 1
ATOM 1185 C C . GLU A 1 150 ? -7.176 -29.391 5.352 1 94.75 150 GLU A C 1
ATOM 1187 O O . GLU A 1 150 ? -6.418 -29.578 4.395 1 94.75 150 GLU A O 1
ATOM 1192 N N . ILE A 1 151 ? -7.133 -28.297 6.086 1 95.81 151 ILE A N 1
ATOM 1193 C CA . ILE A 1 151 ? -6.109 -27.281 5.848 1 95.81 151 ILE A CA 1
ATOM 1194 C C . ILE A 1 151 ? -4.734 -27.844 6.184 1 95.81 151 ILE A C 1
ATOM 1196 O O . ILE A 1 151 ? -4.508 -28.328 7.293 1 95.81 151 ILE A O 1
ATOM 1200 N N . PRO A 1 152 ? -3.848 -27.812 5.227 1 96.94 152 PRO A N 1
ATOM 1201 C CA . PRO A 1 152 ? -2.492 -28.25 5.551 1 96.94 152 PRO A CA 1
ATOM 1202 C C . PRO A 1 152 ? -1.875 -27.484 6.711 1 96.94 152 PRO A C 1
ATOM 1204 O O . PRO A 1 152 ? -2.129 -26.281 6.863 1 96.94 152 PRO A O 1
ATOM 1207 N N . LEU A 1 153 ? -0.982 -28.078 7.422 1 94.62 153 LEU A N 1
ATOM 1208 C CA . LEU A 1 153 ? -0.397 -27.531 8.641 1 94.62 153 LEU A CA 1
ATOM 1209 C C . LEU A 1 153 ? 0.333 -26.219 8.352 1 94.62 153 LEU A C 1
ATOM 1211 O O . LEU A 1 153 ? 0.271 -25.281 9.148 1 94.62 153 LEU A O 1
ATOM 1215 N N . ASP A 1 154 ? 0.957 -26.156 7.215 1 94.5 154 ASP A N 1
ATOM 1216 C CA . ASP A 1 154 ? 1.799 -25.016 6.867 1 94.5 154 ASP A CA 1
ATOM 1217 C C . ASP A 1 154 ? 0.959 -23.75 6.656 1 94.5 154 ASP A C 1
ATOM 1219 O O . ASP A 1 154 ? 1.491 -22.641 6.641 1 94.5 154 ASP A O 1
ATOM 1223 N N . TYR A 1 155 ? -0.357 -23.922 6.559 1 96.38 155 TYR A N 1
ATOM 1224 C CA . TYR A 1 155 ? -1.204 -22.781 6.266 1 96.38 155 TYR A CA 1
ATOM 1225 C C . TYR A 1 155 ? -2.168 -22.5 7.414 1 96.38 155 TYR A C 1
ATOM 1227 O O . TYR A 1 155 ? -2.979 -21.578 7.344 1 96.38 155 TYR A O 1
ATOM 1235 N N . ARG A 1 156 ? -2.068 -23.297 8.461 1 96.75 156 ARG A N 1
ATOM 1236 C CA . ARG A 1 156 ? -2.891 -23.062 9.648 1 96.75 156 ARG A CA 1
ATOM 1237 C C . ARG A 1 156 ? -2.387 -21.875 10.445 1 96.75 156 ARG A C 1
ATOM 1239 O O . ARG A 1 156 ? -1.177 -21.688 10.594 1 96.75 156 ARG A O 1
ATOM 1246 N N . LEU A 1 157 ? -3.291 -21.125 10.914 1 96.44 157 LEU A N 1
ATOM 1247 C CA . LEU A 1 157 ? -2.918 -19.859 11.555 1 96.44 157 LEU A CA 1
ATOM 1248 C C . LEU A 1 157 ? -2.873 -20.031 13.07 1 96.44 157 LEU A C 1
ATOM 1250 O O . LEU A 1 157 ? -2.621 -19.062 13.797 1 96.44 157 LEU A O 1
ATOM 1254 N N . ASP A 1 158 ? -3.012 -21.234 13.531 1 91.69 158 ASP A N 1
ATOM 1255 C CA . ASP A 1 158 ? -2.98 -21.453 14.969 1 91.69 158 ASP A CA 1
ATOM 1256 C C . ASP A 1 158 ? -1.682 -20.938 15.578 1 91.69 158 ASP A C 1
ATOM 1258 O O . ASP A 1 158 ? -0.591 -21.344 15.18 1 91.69 158 ASP A O 1
ATOM 1262 N N . ASP A 1 159 ? -1.716 -19.969 16.469 1 88.25 159 ASP A N 1
ATOM 1263 C CA . ASP A 1 159 ? -0.62 -19.375 17.219 1 88.25 159 ASP A CA 1
ATOM 1264 C C . ASP A 1 159 ? 0.305 -18.562 16.297 1 88.25 159 ASP A C 1
ATOM 1266 O O . ASP A 1 159 ? 1.461 -18.312 16.656 1 88.25 159 ASP A O 1
ATOM 1270 N N . ALA A 1 160 ? -0.127 -18.375 15.094 1 96.31 160 ALA A N 1
ATOM 1271 C CA . ALA A 1 160 ? 0.672 -17.578 14.172 1 96.31 160 ALA A CA 1
ATOM 1272 C C . ALA A 1 160 ? 0.643 -16.094 14.547 1 96.31 160 ALA A C 1
ATOM 1274 O O . ALA A 1 160 ? -0.365 -15.602 15.062 1 96.31 160 ALA A O 1
ATOM 1275 N N . ILE A 1 161 ? 1.733 -15.406 14.305 1 95.94 161 ILE A N 1
ATOM 1276 C CA . ILE A 1 161 ? 1.762 -13.984 14.609 1 95.94 161 ILE A CA 1
ATOM 1277 C C . ILE A 1 161 ? 1.722 -13.172 13.32 1 95.94 161 ILE A C 1
ATOM 1279 O O . ILE A 1 161 ? 1.334 -12 13.32 1 95.94 161 ILE A O 1
ATOM 1283 N N . ALA A 1 162 ? 2.188 -13.859 12.219 1 97.31 162 ALA A N 1
ATOM 1284 C CA . ALA A 1 162 ? 2.266 -13.141 10.945 1 97.31 162 ALA A CA 1
ATOM 1285 C C . ALA A 1 162 ? 2.227 -14.109 9.766 1 97.31 162 ALA A C 1
ATOM 1287 O O . ALA A 1 162 ? 2.385 -15.32 9.945 1 97.31 162 ALA A O 1
ATOM 1288 N N . VAL A 1 163 ? 1.907 -13.57 8.656 1 98.19 163 VAL A N 1
ATOM 1289 C CA . VAL A 1 163 ? 2.018 -14.266 7.379 1 98.19 163 VAL A CA 1
ATOM 1290 C C . VAL A 1 163 ? 3.016 -13.539 6.477 1 98.19 163 VAL A C 1
ATOM 1292 O O . VAL A 1 163 ? 2.957 -12.312 6.34 1 98.19 163 VAL A O 1
ATOM 1295 N N . LYS A 1 164 ? 3.934 -14.258 5.977 1 98.62 164 LYS A N 1
ATOM 1296 C CA . LYS A 1 164 ? 4.887 -13.727 5.008 1 98.62 164 LYS A CA 1
ATOM 1297 C C . LYS A 1 164 ? 4.562 -14.195 3.594 1 98.62 164 LYS A C 1
ATOM 1299 O O . LYS A 1 164 ? 4.461 -15.398 3.346 1 98.62 164 LYS A O 1
ATOM 1304 N N . VAL A 1 165 ? 4.324 -13.281 2.674 1 98.81 165 VAL A N 1
ATOM 1305 C CA . VAL A 1 165 ? 4.094 -13.562 1.263 1 98.81 165 VAL A CA 1
ATOM 1306 C C . VAL A 1 165 ? 5.312 -13.148 0.444 1 98.81 165 VAL A C 1
ATOM 1308 O O . VAL A 1 165 ? 5.648 -11.961 0.372 1 98.81 165 VAL A O 1
ATOM 1311 N N . GLU A 1 166 ? 5.973 -14.062 -0.137 1 98.75 166 GLU A N 1
ATOM 1312 C CA . GLU A 1 166 ? 7.125 -13.797 -0.991 1 98.75 166 GLU A CA 1
ATOM 1313 C C . GLU A 1 166 ? 6.746 -13.852 -2.467 1 98.75 166 GLU A C 1
ATOM 1315 O O . GLU A 1 166 ? 6.277 -14.891 -2.951 1 98.75 166 GLU A O 1
ATOM 1320 N N . PHE A 1 167 ? 6.93 -12.758 -3.146 1 98.75 167 PHE A N 1
ATOM 1321 C CA . PHE A 1 167 ? 6.656 -12.672 -4.574 1 98.75 167 PHE A CA 1
ATOM 1322 C C . PHE A 1 167 ? 7.816 -13.234 -5.383 1 98.75 167 PHE A C 1
ATOM 1324 O O . PHE A 1 167 ? 8.773 -12.523 -5.691 1 98.75 167 PHE A O 1
ATOM 1331 N N . ARG A 1 168 ? 7.672 -14.445 -5.828 1 98.44 168 ARG A N 1
ATOM 1332 C CA . ARG A 1 168 ? 8.773 -15.164 -6.457 1 98.44 168 ARG A CA 1
ATOM 1333 C C . ARG A 1 168 ? 8.93 -14.758 -7.922 1 98.44 168 ARG A C 1
ATOM 1335 O O . ARG A 1 168 ? 10.031 -14.812 -8.469 1 98.44 168 ARG A O 1
ATOM 1342 N N . THR A 1 169 ? 7.895 -14.438 -8.594 1 98.5 169 THR A N 1
ATOM 1343 C CA . THR A 1 169 ? 7.883 -13.805 -9.906 1 98.5 169 THR A CA 1
ATOM 1344 C C . THR A 1 169 ? 7.184 -12.445 -9.836 1 98.5 169 THR A C 1
ATOM 1346 O O . THR A 1 169 ? 6.434 -12.172 -8.898 1 98.5 169 THR A O 1
ATOM 1349 N N . PRO A 1 170 ? 7.48 -11.562 -10.805 1 97.81 170 PRO A N 1
ATOM 1350 C CA . PRO A 1 170 ? 6.781 -10.273 -10.758 1 97.81 170 PRO A CA 1
ATOM 1351 C C . PRO A 1 170 ? 5.27 -10.43 -10.625 1 97.81 170 PRO A C 1
ATOM 1353 O O . PRO A 1 170 ? 4.66 -11.219 -11.359 1 97.81 170 PRO A O 1
ATOM 1356 N N . ALA A 1 171 ? 4.754 -9.703 -9.68 1 98.25 171 ALA A N 1
ATOM 1357 C CA . ALA A 1 171 ? 3.311 -9.758 -9.445 1 98.25 171 ALA A CA 1
ATOM 1358 C C . ALA A 1 171 ? 2.625 -8.5 -9.984 1 98.25 171 ALA A C 1
ATOM 1360 O O . ALA A 1 171 ? 3.127 -7.391 -9.812 1 98.25 171 ALA A O 1
ATOM 1361 N N . LEU A 1 172 ? 1.569 -8.734 -10.648 1 96.88 172 LEU A N 1
ATOM 1362 C CA . LEU A 1 172 ? 0.668 -7.68 -11.109 1 96.88 172 LEU A CA 1
ATOM 1363 C C . LEU A 1 172 ? -0.632 -7.691 -10.312 1 96.88 172 LEU A C 1
ATOM 1365 O O . LEU A 1 172 ? -1.534 -8.484 -10.602 1 96.88 172 LEU A O 1
ATOM 1369 N N . LEU A 1 173 ? -0.755 -6.754 -9.414 1 97.12 173 LEU A N 1
ATOM 1370 C CA . LEU A 1 173 ? -1.882 -6.789 -8.484 1 97.12 173 LEU A CA 1
ATOM 1371 C C . LEU A 1 173 ? -3.168 -6.352 -9.172 1 97.12 173 LEU A C 1
ATOM 1373 O O . LEU A 1 173 ? -3.152 -5.441 -10.008 1 97.12 173 LEU A O 1
ATOM 1377 N N . LEU A 1 174 ? -4.172 -6.977 -8.805 1 94.25 174 LEU A N 1
ATOM 1378 C CA . LEU A 1 174 ? -5.508 -6.633 -9.281 1 94.25 174 LEU A CA 1
ATOM 1379 C C . LEU A 1 174 ? -6.113 -5.508 -8.445 1 94.25 174 LEU A C 1
ATOM 1381 O O . LEU A 1 174 ? -6.059 -5.543 -7.219 1 94.25 174 LEU A O 1
ATOM 1385 N N . ASP A 1 175 ? -6.625 -4.523 -9.094 1 93.94 175 ASP A N 1
ATOM 1386 C CA . ASP A 1 175 ? -7.379 -3.498 -8.383 1 93.94 175 ASP A CA 1
ATOM 1387 C C . ASP A 1 175 ? -8.734 -4.031 -7.934 1 93.94 175 ASP A C 1
ATOM 1389 O O . ASP A 1 175 ? -9.586 -4.367 -8.766 1 93.94 175 ASP A O 1
ATOM 1393 N N . PRO A 1 176 ? -8.93 -4.09 -6.695 1 94.12 176 PRO A N 1
ATOM 1394 C CA . PRO A 1 176 ? -10.188 -4.703 -6.254 1 94.12 176 PRO A CA 1
ATOM 1395 C C . PRO A 1 176 ? -11.391 -3.793 -6.469 1 94.12 176 PRO A C 1
ATOM 1397 O O . PRO A 1 176 ? -12.531 -4.262 -6.449 1 94.12 176 PRO A O 1
ATOM 1400 N N . TYR A 1 177 ? -11.172 -2.596 -6.727 1 91.38 177 TYR A N 1
ATOM 1401 C CA . TYR A 1 177 ? -12.266 -1.631 -6.645 1 91.38 177 TYR A CA 1
ATOM 1402 C C . TYR A 1 177 ? -12.836 -1.342 -8.031 1 91.38 177 TYR A C 1
ATOM 1404 O O . TYR A 1 177 ? -13.977 -0.881 -8.156 1 91.38 177 TYR A O 1
ATOM 1412 N N . LYS A 1 178 ? -12 -1.562 -9.023 1 88.5 178 LYS A N 1
ATOM 1413 C CA . LYS A 1 178 ? -12.453 -1.231 -10.367 1 88.5 178 LYS A CA 1
ATOM 1414 C C . LYS A 1 178 ? -11.617 -1.962 -11.422 1 88.5 178 LYS A C 1
ATOM 1416 O O . LYS A 1 178 ? -10.508 -2.408 -11.133 1 88.5 178 LYS A O 1
ATOM 1421 N N . LYS A 1 179 ? -12.281 -2.027 -12.547 1 83.75 179 LYS A N 1
ATOM 1422 C CA . LYS A 1 179 ? -11.5 -2.393 -13.727 1 83.75 179 LYS A CA 1
ATOM 1423 C C . LYS A 1 179 ? -10.781 -1.182 -14.305 1 83.75 179 LYS A C 1
ATOM 1425 O O . LYS A 1 179 ? -11.406 -0.156 -14.594 1 83.75 179 LYS A O 1
ATOM 1430 N N . THR A 1 180 ? -9.531 -1.222 -14.344 1 81.56 180 THR A N 1
ATOM 1431 C CA . THR A 1 180 ? -8.766 -0.06 -14.797 1 81.56 180 THR A CA 1
ATOM 1432 C C . THR A 1 180 ? -7.477 -0.492 -15.484 1 81.56 180 THR A C 1
ATOM 1434 O O . THR A 1 180 ? -7.02 -1.622 -15.297 1 81.56 180 THR A O 1
ATOM 1437 N N . ARG A 1 181 ? -7.113 0.424 -16.312 1 75.81 181 ARG A N 1
ATOM 1438 C CA . ARG A 1 181 ? -5.816 0.219 -16.938 1 75.81 181 ARG A CA 1
ATOM 1439 C C . ARG A 1 181 ? -4.68 0.453 -15.961 1 75.81 181 ARG A C 1
ATOM 1441 O O . ARG A 1 181 ? -3.547 0.024 -16.188 1 75.81 181 ARG A O 1
ATOM 1448 N N . TYR A 1 182 ? -4.969 1.198 -14.906 1 78.69 182 TYR A N 1
ATOM 1449 C CA . TYR A 1 182 ? -3.943 1.472 -13.906 1 78.69 182 TYR A CA 1
ATOM 1450 C C . TYR A 1 182 ? -3.783 0.296 -12.953 1 78.69 182 TYR A C 1
ATOM 1452 O O . TYR A 1 182 ? -4.77 -0.205 -12.406 1 78.69 182 TYR A O 1
ATOM 1460 N N . LYS A 1 183 ? -2.604 -0.108 -12.836 1 85.19 183 LYS A N 1
ATOM 1461 C CA . LYS A 1 183 ? -2.311 -1.227 -11.945 1 85.19 183 LYS A CA 1
ATOM 1462 C C . LYS A 1 183 ? -2.08 -0.746 -10.516 1 85.19 183 LYS A C 1
ATOM 1464 O O . LYS A 1 183 ? -1.863 0.446 -10.281 1 85.19 183 LYS A O 1
ATOM 1469 N N . ARG A 1 184 ? -2.268 -1.638 -9.594 1 94.69 184 ARG A N 1
ATOM 1470 C CA . ARG A 1 184 ? -1.892 -1.403 -8.203 1 94.69 184 ARG A CA 1
ATOM 1471 C C . ARG A 1 184 ? -0.494 -1.942 -7.914 1 94.69 184 ARG A C 1
ATOM 1473 O O . ARG A 1 184 ? -0.095 -2.973 -8.461 1 94.69 184 ARG A O 1
ATOM 1480 N N . PHE A 1 185 ? 0.183 -1.259 -7.055 1 97.06 185 PHE A N 1
ATOM 1481 C CA . PHE A 1 185 ? 1.55 -1.687 -6.781 1 97.06 185 PHE A CA 1
ATOM 1482 C C . PHE A 1 185 ? 1.785 -1.831 -5.285 1 97.06 185 PHE A C 1
ATOM 1484 O O . PHE A 1 185 ? 2.775 -2.43 -4.859 1 97.06 185 PHE A O 1
ATOM 1491 N N . LEU A 1 186 ? 0.917 -1.264 -4.5 1 98.44 186 LEU A N 1
ATOM 1492 C CA . LEU A 1 186 ? 1.07 -1.375 -3.055 1 98.44 186 LEU A CA 1
ATOM 1493 C C . LEU A 1 186 ? 0.454 -2.672 -2.541 1 98.44 186 LEU A C 1
ATOM 1495 O O . LEU A 1 186 ? -0.741 -2.914 -2.729 1 98.44 186 LEU A O 1
ATOM 1499 N N . PRO A 1 187 ? 1.236 -3.434 -1.88 1 98.44 187 PRO A N 1
ATOM 1500 C CA . PRO A 1 187 ? 0.769 -4.773 -1.513 1 98.44 187 PRO A CA 1
ATOM 1501 C C . PRO A 1 187 ? -0.008 -4.785 -0.198 1 98.44 187 PRO A C 1
ATOM 1503 O O . PRO A 1 187 ? 0.343 -5.527 0.723 1 98.44 187 PRO A O 1
ATOM 1506 N N . THR A 1 188 ? -1.074 -4.016 -0.127 1 98.12 188 THR A N 1
ATOM 1507 C CA . THR A 1 188 ? -2.004 -4.273 0.966 1 98.12 188 THR A CA 1
ATOM 1508 C C . THR A 1 188 ? -2.584 -5.684 0.861 1 98.12 188 THR A C 1
ATOM 1510 O O . THR A 1 188 ? -2.697 -6.23 -0.237 1 98.12 188 THR A O 1
ATOM 1513 N N . PRO A 1 189 ? -2.982 -6.211 2.01 1 98.06 189 PRO A N 1
ATOM 1514 C CA . PRO A 1 189 ? -3.5 -7.578 1.931 1 98.06 189 PRO A CA 1
ATOM 1515 C C . PRO A 1 189 ? -4.672 -7.711 0.962 1 98.06 189 PRO A C 1
ATOM 1517 O O . PRO A 1 189 ? -4.723 -8.656 0.171 1 98.06 189 PRO A O 1
ATOM 1520 N N . GLY A 1 190 ? -5.547 -6.75 0.989 1 97.06 190 GLY A N 1
ATOM 1521 C CA . GLY A 1 190 ? -6.684 -6.777 0.082 1 97.06 190 GLY A CA 1
ATOM 1522 C C . GLY A 1 190 ? -6.281 -6.75 -1.38 1 97.06 190 GLY A C 1
ATOM 1523 O O . GLY A 1 190 ? -6.902 -7.414 -2.213 1 97.06 190 GLY A O 1
ATOM 1524 N N . ASN A 1 191 ? -5.262 -5.977 -1.702 1 97.69 191 ASN A N 1
ATOM 1525 C CA . ASN A 1 191 ? -4.762 -5.949 -3.072 1 97.69 191 ASN A CA 1
ATOM 1526 C C . ASN A 1 191 ? -4.094 -7.266 -3.453 1 97.69 191 ASN A C 1
ATOM 1528 O O . ASN A 1 191 ? -4.324 -7.793 -4.543 1 97.69 191 ASN A O 1
ATOM 1532 N N . VAL A 1 192 ? -3.346 -7.773 -2.564 1 98.75 192 VAL A N 1
ATOM 1533 C CA . VAL A 1 192 ? -2.547 -8.969 -2.82 1 98.75 192 VAL A CA 1
ATOM 1534 C C . VAL A 1 192 ? -3.467 -10.164 -3.053 1 98.75 192 VAL A C 1
ATOM 1536 O O . VAL A 1 192 ? -3.264 -10.938 -3.99 1 98.75 192 VAL A O 1
ATOM 1539 N N . PHE A 1 193 ? -4.539 -10.258 -2.316 1 98.38 193 PHE A N 1
ATOM 1540 C CA . PHE A 1 193 ? -5.352 -11.469 -2.348 1 98.38 193 PHE A CA 1
ATOM 1541 C C . PHE A 1 193 ? -6.664 -11.227 -3.08 1 98.38 193 PHE A C 1
ATOM 1543 O O . PHE A 1 193 ? -7.578 -12.055 -3.027 1 98.38 193 PHE A O 1
ATOM 1550 N N . SER A 1 194 ? -6.746 -10.094 -3.764 1 96.69 194 SER A N 1
ATOM 1551 C CA . SER A 1 194 ? -7.996 -9.695 -4.406 1 96.69 194 SER A CA 1
ATOM 1552 C C . SER A 1 194 ? -8.484 -10.773 -5.367 1 96.69 194 SER A C 1
ATOM 1554 O O . SER A 1 194 ? -9.648 -11.18 -5.316 1 96.69 194 SER A O 1
ATOM 1556 N N . TYR A 1 195 ? -7.609 -11.234 -6.203 1 95.38 195 TYR A N 1
ATOM 1557 C CA . TYR A 1 195 ? -7.977 -12.281 -7.148 1 95.38 195 TYR A CA 1
ATOM 1558 C C . TYR A 1 195 ? -8.422 -13.547 -6.418 1 95.38 195 TYR A C 1
ATOM 1560 O O . TYR A 1 195 ? -9.43 -14.156 -6.785 1 95.38 195 TYR A O 1
ATOM 1568 N N . ASN A 1 196 ? -7.699 -13.945 -5.449 1 97.19 196 ASN A N 1
ATOM 1569 C CA . ASN A 1 196 ? -7.961 -15.172 -4.703 1 97.19 196 ASN A CA 1
ATOM 1570 C C . ASN A 1 196 ? -9.312 -15.117 -3.992 1 97.19 196 ASN A C 1
ATOM 1572 O O . ASN A 1 196 ? -10.031 -16.109 -3.941 1 97.19 196 ASN A O 1
ATOM 1576 N N . ILE A 1 197 ? -9.609 -13.961 -3.477 1 96.06 197 ILE A N 1
ATOM 1577 C CA . ILE A 1 197 ? -10.906 -13.758 -2.844 1 96.06 197 ILE A CA 1
ATOM 1578 C C . ILE A 1 197 ? -12.023 -14.008 -3.859 1 96.06 197 ILE A C 1
ATOM 1580 O O . ILE A 1 197 ? -12.945 -14.781 -3.602 1 96.06 197 ILE A O 1
ATOM 1584 N N . GLY A 1 198 ? -11.898 -13.406 -5.004 1 94.44 198 GLY A N 1
ATOM 1585 C CA . GLY A 1 198 ? -12.914 -13.562 -6.027 1 94.44 198 GLY A CA 1
ATOM 1586 C C . GLY A 1 198 ? -13.039 -14.992 -6.531 1 94.44 198 GLY A C 1
ATOM 1587 O O . GLY A 1 198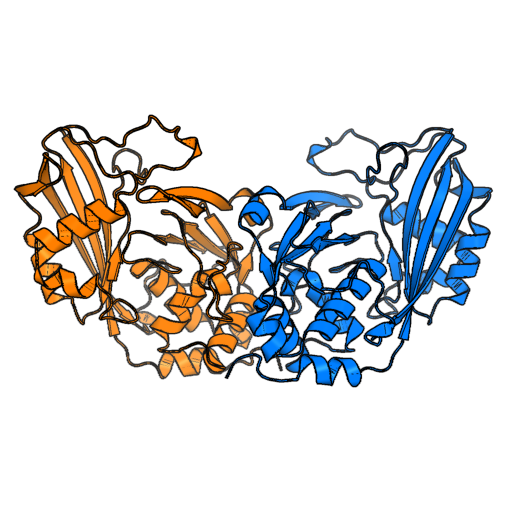 ? -14.148 -15.531 -6.605 1 94.44 198 GLY A O 1
ATOM 1588 N N . ASP A 1 199 ? -11.945 -15.57 -6.812 1 93.69 199 ASP A N 1
ATOM 1589 C CA . ASP A 1 199 ? -11.93 -16.906 -7.398 1 93.69 199 ASP A CA 1
ATOM 1590 C C . ASP A 1 199 ? -12.414 -17.953 -6.395 1 93.69 199 ASP A C 1
ATOM 1592 O O . ASP A 1 199 ? -13.289 -18.75 -6.699 1 93.69 199 ASP A O 1
ATOM 1596 N N . LEU A 1 200 ? -11.914 -17.922 -5.223 1 94.81 200 LEU A N 1
ATOM 1597 C CA . LEU A 1 200 ? -12.234 -18.891 -4.176 1 94.81 200 LEU A CA 1
ATOM 1598 C C . LEU A 1 200 ? -13.719 -18.812 -3.807 1 94.81 200 LEU A C 1
ATOM 1600 O O . LEU A 1 200 ? -14.367 -19.844 -3.635 1 94.81 200 LEU A O 1
ATOM 1604 N N . LEU A 1 201 ? -14.242 -17.562 -3.734 1 93.69 201 LEU A N 1
ATOM 1605 C CA . LEU A 1 201 ? -15.602 -17.375 -3.24 1 93.69 201 LEU A CA 1
ATOM 1606 C C . LEU A 1 201 ? -16.578 -17.203 -4.398 1 93.69 201 LEU A C 1
ATOM 1608 O O . LEU A 1 201 ? -17.766 -16.984 -4.176 1 93.69 201 LEU A O 1
ATOM 1612 N N . ARG A 1 202 ? -16.062 -17.25 -5.594 1 90.88 202 ARG A N 1
ATOM 1613 C CA . ARG A 1 202 ? -16.875 -17.109 -6.801 1 90.88 202 ARG A CA 1
ATOM 1614 C C . ARG A 1 202 ? -17.594 -15.773 -6.824 1 90.88 202 ARG A C 1
ATOM 1616 O O . ARG A 1 202 ? -18.797 -15.711 -7.059 1 90.88 202 ARG A O 1
ATOM 1623 N N . LEU A 1 203 ? -16.797 -14.781 -6.512 1 90.25 203 LEU A N 1
ATOM 1624 C CA . LEU A 1 203 ? -17.344 -13.43 -6.48 1 90.25 203 LEU A CA 1
ATOM 1625 C C . LEU A 1 203 ? -16.703 -12.562 -7.559 1 90.25 203 LEU A C 1
ATOM 1627 O O . LEU A 1 203 ? -15.547 -12.789 -7.945 1 90.25 203 LEU A O 1
ATOM 1631 N N . THR A 1 204 ? -17.531 -11.641 -8.008 1 87.31 204 THR A N 1
ATOM 1632 C CA . THR A 1 204 ? -17.016 -10.555 -8.836 1 87.31 204 THR A CA 1
ATOM 1633 C C . THR A 1 204 ? -16.969 -9.25 -8.039 1 87.31 204 THR A C 1
ATOM 1635 O O . THR A 1 204 ? -17.266 -9.234 -6.844 1 87.31 204 THR A O 1
ATOM 1638 N N . ARG A 1 205 ? -16.547 -8.172 -8.656 1 87.5 205 ARG A N 1
ATOM 1639 C CA . ARG A 1 205 ? -16.406 -6.891 -7.965 1 87.5 205 ARG A CA 1
ATOM 1640 C C . ARG A 1 205 ? -17.766 -6.359 -7.535 1 87.5 205 ARG A C 1
ATOM 1642 O O . ARG A 1 205 ? -18.172 -5.266 -7.938 1 87.5 205 ARG A O 1
ATOM 1649 N N . ASP A 1 206 ? -18.328 -7.098 -6.668 1 88.19 206 ASP A N 1
ATOM 1650 C CA . ASP A 1 206 ? -19.594 -6.703 -6.086 1 88.19 206 ASP A CA 1
ATOM 1651 C C . ASP A 1 206 ? -19.438 -6.344 -4.609 1 88.19 206 ASP A C 1
ATOM 1653 O O . ASP A 1 206 ? -18.328 -6.215 -4.109 1 88.19 206 ASP A O 1
ATOM 1657 N N . LYS A 1 207 ? -20.562 -6.125 -3.979 1 87 207 LYS A N 1
ATOM 1658 C CA . LYS A 1 207 ? -20.547 -5.645 -2.6 1 87 207 LYS A CA 1
ATOM 1659 C C . LYS A 1 207 ? -19.906 -6.66 -1.666 1 87 207 LYS A C 1
ATOM 1661 O O . LYS A 1 207 ? -19.078 -6.301 -0.823 1 87 207 LYS A O 1
ATOM 1666 N N . GLU A 1 208 ? -20.297 -7.906 -1.809 1 90 208 GLU A N 1
ATOM 1667 C CA . GLU A 1 208 ? -19.766 -8.953 -0.943 1 90 208 GLU A CA 1
ATOM 1668 C C . GLU A 1 208 ? -18.266 -9.109 -1.149 1 90 208 GLU A C 1
ATOM 1670 O O . GLU A 1 208 ? -17.516 -9.305 -0.188 1 90 208 GLU A O 1
ATOM 1675 N N . TYR A 1 209 ? -17.859 -9.039 -2.4 1 92.81 209 TYR A N 1
ATOM 1676 C CA . TYR A 1 209 ? -16.438 -9.109 -2.736 1 92.81 209 TYR A CA 1
ATOM 1677 C C . TYR A 1 209 ? -15.664 -8 -2.033 1 92.81 209 TYR A C 1
ATOM 1679 O O . TYR A 1 209 ? -14.656 -8.266 -1.37 1 92.81 209 TYR A O 1
ATOM 1687 N N . ILE A 1 210 ? -16.109 -6.816 -2.094 1 92.94 210 ILE A N 1
ATOM 1688 C CA . ILE A 1 210 ? -15.445 -5.664 -1.503 1 92.94 210 ILE A CA 1
ATOM 1689 C C . ILE A 1 210 ? -15.422 -5.805 0.017 1 92.94 210 ILE A C 1
ATOM 1691 O O . ILE A 1 210 ? -14.438 -5.445 0.665 1 92.94 210 ILE A O 1
ATOM 1695 N N . GLU A 1 211 ? -16.469 -6.289 0.567 1 91.44 211 GLU A N 1
ATOM 1696 C CA . GLU A 1 211 ? -16.547 -6.492 2.012 1 91.44 211 GLU A CA 1
ATOM 1697 C C . GLU A 1 211 ? -15.461 -7.461 2.484 1 91.44 211 GLU A C 1
ATOM 1699 O O . GLU A 1 211 ? -14.852 -7.254 3.533 1 91.44 211 GLU A O 1
ATOM 1704 N N . VAL A 1 212 ? -15.242 -8.484 1.697 1 94.06 212 VAL A N 1
ATOM 1705 C CA . VAL A 1 212 ? -14.219 -9.453 2.068 1 94.06 212 VAL A CA 1
ATOM 1706 C C . VAL A 1 212 ? -12.836 -8.828 1.894 1 94.06 212 VAL A C 1
ATOM 1708 O O . VAL A 1 212 ? -11.938 -9.055 2.705 1 94.06 212 VAL A O 1
ATOM 1711 N N . VAL A 1 213 ? -12.664 -8.047 0.816 1 95.75 213 VAL A N 1
ATOM 1712 C CA . VAL A 1 213 ? -11.406 -7.336 0.605 1 95.75 213 VAL A CA 1
ATOM 1713 C C . VAL A 1 213 ? -11.102 -6.453 1.812 1 95.75 213 VAL A C 1
ATOM 1715 O O . VAL A 1 213 ? -9.984 -6.457 2.324 1 95.75 213 VAL A O 1
ATOM 1718 N N . ILE A 1 214 ? -12.094 -5.758 2.322 1 94.06 214 ILE A N 1
ATOM 1719 C CA . ILE A 1 214 ? -11.953 -4.875 3.475 1 94.06 214 ILE A CA 1
ATOM 1720 C C . ILE A 1 214 ? -11.617 -5.695 4.719 1 94.06 214 ILE A C 1
ATOM 1722 O O . ILE A 1 214 ? -10.75 -5.312 5.504 1 94.06 214 ILE A O 1
ATOM 1726 N N . LEU A 1 215 ? -12.305 -6.773 4.863 1 94.06 215 LEU A N 1
ATOM 1727 C CA . LEU A 1 215 ? -12.062 -7.648 6.004 1 94.06 215 LEU A CA 1
ATOM 1728 C C . LEU A 1 215 ? -10.617 -8.133 6.023 1 94.06 215 LEU A C 1
ATOM 1730 O O . LEU A 1 215 ? -9.961 -8.094 7.066 1 94.06 215 LEU A O 1
ATOM 1734 N N . VAL A 1 216 ? -10.141 -8.586 4.883 1 96.56 216 VAL A N 1
ATOM 1735 C CA . VAL A 1 216 ? -8.773 -9.086 4.789 1 96.56 216 VAL A CA 1
ATOM 1736 C C . VAL A 1 216 ? -7.789 -7.961 5.102 1 96.56 216 VAL A C 1
ATOM 1738 O O . VAL A 1 216 ? -6.801 -8.172 5.809 1 96.56 216 VAL A O 1
ATOM 1741 N N . ASN A 1 217 ? -8.055 -6.754 4.633 1 96.25 217 ASN A N 1
ATOM 1742 C CA . ASN A 1 217 ? -7.246 -5.594 4.988 1 96.25 217 ASN A CA 1
ATOM 1743 C C . ASN A 1 217 ? -7.246 -5.348 6.496 1 96.25 217 ASN A C 1
ATOM 1745 O O . ASN A 1 217 ? -6.23 -4.938 7.062 1 96.25 217 ASN A O 1
ATOM 1749 N N . ALA A 1 218 ? -8.367 -5.57 7.102 1 94.75 218 ALA A N 1
ATOM 1750 C CA . ALA A 1 218 ? -8.492 -5.316 8.531 1 94.75 218 ALA A CA 1
ATOM 1751 C C . ALA A 1 218 ? -7.773 -6.387 9.352 1 94.75 218 ALA A C 1
ATOM 1753 O O . ALA A 1 218 ? -7.184 -6.09 10.391 1 94.75 218 ALA A O 1
ATOM 1754 N N . LEU A 1 219 ? -7.781 -7.562 8.875 1 95.12 219 LEU A N 1
ATOM 1755 C CA . LEU A 1 219 ? -7.258 -8.703 9.625 1 95.12 219 LEU A CA 1
ATOM 1756 C C . LEU A 1 219 ? -5.73 -8.727 9.578 1 95.12 219 LEU A C 1
ATOM 1758 O O . LEU A 1 219 ? -5.09 -9.242 10.5 1 95.12 219 LEU A O 1
ATOM 1762 N N . LEU A 1 220 ? -5.211 -8.203 8.477 1 96.62 220 LEU A N 1
ATOM 1763 C CA . LEU A 1 220 ? -3.773 -8.281 8.242 1 96.62 220 LEU A CA 1
ATOM 1764 C C . LEU A 1 220 ? -3.168 -6.891 8.109 1 96.62 220 LEU A C 1
ATOM 1766 O O . LEU A 1 220 ? -3.639 -6.082 7.305 1 96.62 220 LEU A O 1
ATOM 1770 N N . ASN A 1 221 ? -2.092 -6.617 8.875 1 96.19 221 ASN A N 1
ATOM 1771 C CA . ASN A 1 221 ? -1.374 -5.348 8.789 1 96.19 221 ASN A CA 1
ATOM 1772 C C . ASN A 1 221 ? 0.065 -5.547 8.328 1 96.19 221 ASN A C 1
ATOM 1774 O O . ASN A 1 221 ? 0.812 -6.328 8.914 1 96.19 221 ASN A O 1
ATOM 1778 N N . GLU A 1 222 ? 0.418 -4.812 7.305 1 97.5 222 GLU A N 1
ATOM 1779 C CA . GLU A 1 222 ? 1.807 -4.895 6.863 1 97.5 222 GLU A CA 1
ATOM 1780 C C . GLU A 1 222 ? 2.754 -4.316 7.91 1 97.5 222 GLU A C 1
ATOM 1782 O O . GLU A 1 222 ? 2.385 -3.404 8.656 1 97.5 222 GLU A O 1
ATOM 1787 N N . THR A 1 223 ? 3.922 -4.824 7.984 1 95.5 223 THR A N 1
ATOM 1788 C CA . THR A 1 223 ? 4.973 -4.195 8.781 1 95.5 223 THR A CA 1
ATOM 1789 C C . THR A 1 223 ? 5.633 -3.062 8 1 95.5 223 THR A C 1
ATOM 1791 O O . THR A 1 223 ? 5.52 -2.994 6.773 1 95.5 223 THR A O 1
ATOM 1794 N N . TYR A 1 224 ? 6.316 -2.211 8.703 1 93.94 224 TYR A N 1
ATOM 1795 C CA . TYR A 1 224 ? 6.93 -1.062 8.039 1 93.94 224 TYR A CA 1
ATOM 1796 C C . TYR A 1 224 ? 8.023 -1.508 7.074 1 93.94 224 TYR A C 1
ATOM 1798 O O . TYR A 1 224 ? 8.328 -0.804 6.109 1 93.94 224 TYR A O 1
ATOM 1806 N N . THR A 1 225 ? 8.555 -2.674 7.25 1 95.94 225 THR A N 1
ATOM 1807 C CA . THR A 1 225 ? 9.641 -3.176 6.426 1 95.94 225 THR A CA 1
ATOM 1808 C C . THR A 1 225 ? 9.164 -3.447 5.004 1 95.94 225 THR A C 1
ATOM 1810 O O . THR A 1 225 ? 9.977 -3.6 4.09 1 95.94 225 THR A O 1
ATOM 1813 N N . VAL A 1 226 ? 7.836 -3.449 4.812 1 97.81 226 VAL A N 1
ATOM 1814 C CA . VAL A 1 226 ? 7.273 -3.75 3.5 1 97.81 226 VAL A CA 1
ATOM 1815 C C . VAL A 1 226 ? 7.801 -2.75 2.471 1 97.81 226 VAL A C 1
ATOM 1817 O O . VAL A 1 226 ? 8.008 -3.1 1.306 1 97.81 226 VAL A O 1
ATOM 1820 N N . LEU A 1 227 ? 8.055 -1.544 2.879 1 97.5 227 LEU A N 1
ATOM 1821 C CA . LEU A 1 227 ? 8.523 -0.49 1.99 1 97.5 227 LEU A CA 1
ATOM 1822 C C . LEU A 1 227 ? 10 -0.682 1.66 1 97.5 227 LEU A C 1
ATOM 1824 O O . LEU A 1 227 ? 10.539 -0.018 0.767 1 97.5 227 LEU A O 1
ATOM 1828 N N . GLU A 1 228 ? 10.633 -1.621 2.34 1 96.88 228 GLU A N 1
ATOM 1829 C CA . GLU A 1 228 ? 12.023 -1.968 2.068 1 96.88 228 GLU A CA 1
ATOM 1830 C C . GLU A 1 228 ? 12.133 -3.314 1.36 1 96.88 228 GLU A C 1
ATOM 1832 O O . GLU A 1 228 ? 13.047 -3.537 0.572 1 96.88 228 GLU A O 1
ATOM 1837 N N . THR A 1 229 ? 11.188 -4.113 1.652 1 98.19 229 THR A N 1
ATOM 1838 C CA . THR A 1 229 ? 11.328 -5.5 1.224 1 98.19 229 THR A CA 1
ATOM 1839 C C . THR A 1 229 ? 10.602 -5.73 -0.099 1 98.19 229 THR A C 1
ATOM 1841 O O . THR A 1 229 ? 10.891 -6.695 -0.811 1 98.19 229 THR A O 1
ATOM 1844 N N . VAL A 1 230 ? 9.602 -4.906 -0.437 1 98.44 230 VAL A N 1
ATOM 1845 C CA . VAL A 1 230 ? 8.938 -4.98 -1.734 1 98.44 230 VAL A CA 1
ATOM 1846 C C . VAL A 1 230 ? 9.508 -3.916 -2.668 1 98.44 230 VAL A C 1
ATOM 1848 O O . VAL A 1 230 ? 9.656 -2.756 -2.279 1 98.44 230 VAL A O 1
ATOM 1851 N N . LYS A 1 231 ? 9.766 -4.332 -3.873 1 96.38 231 LYS A N 1
ATOM 1852 C CA . LYS A 1 231 ? 10.336 -3.416 -4.855 1 96.38 231 LYS A CA 1
ATOM 1853 C C . LYS A 1 231 ? 9.648 -3.559 -6.211 1 96.38 231 LYS A C 1
ATOM 1855 O O . LYS A 1 231 ? 9.234 -4.656 -6.586 1 96.38 231 LYS A O 1
ATOM 1860 N N . PRO A 1 232 ? 9.602 -2.434 -6.871 1 95.56 232 PRO A N 1
ATOM 1861 C CA . PRO A 1 232 ? 9.164 -2.555 -8.266 1 95.56 232 PRO A CA 1
ATOM 1862 C C . PRO A 1 232 ? 10.258 -3.094 -9.18 1 95.56 232 PRO A C 1
ATOM 1864 O O . PRO A 1 232 ? 11.445 -2.83 -8.953 1 95.56 232 PRO A O 1
ATOM 1867 N N . VAL A 1 233 ? 9.891 -3.85 -10.086 1 94.94 233 VAL A N 1
ATOM 1868 C CA . VAL A 1 233 ? 10.789 -4.34 -11.117 1 94.94 233 VAL A CA 1
ATOM 1869 C C . VAL A 1 233 ? 10.18 -4.102 -12.5 1 94.94 233 VAL A C 1
ATOM 1871 O O . VAL A 1 233 ? 8.969 -4.254 -12.68 1 94.94 233 VAL A O 1
ATOM 1874 N N . LYS A 1 234 ? 11 -3.66 -13.453 1 94.69 234 LYS A N 1
ATOM 1875 C CA . LYS A 1 234 ? 10.555 -3.547 -14.836 1 94.69 234 LYS A CA 1
ATOM 1876 C C . LYS A 1 234 ? 10.922 -4.793 -15.641 1 94.69 234 LYS A C 1
ATOM 1878 O O . LYS A 1 234 ? 12.008 -4.863 -16.219 1 94.69 234 LYS A O 1
ATOM 1883 N N . TYR A 1 235 ? 10.102 -5.68 -15.672 1 94.81 235 TYR A N 1
ATOM 1884 C CA . TYR A 1 235 ? 10.344 -6.922 -16.391 1 94.81 235 TYR A CA 1
ATOM 1885 C C . TYR A 1 235 ? 10.219 -6.711 -17.891 1 94.81 235 TYR A C 1
ATOM 1887 O O . TYR A 1 235 ? 9.461 -5.852 -18.344 1 94.81 235 TYR A O 1
ATOM 1895 N N . VAL A 1 236 ? 10.93 -7.52 -18.609 1 93.69 236 VAL A N 1
ATOM 1896 C CA . VAL A 1 236 ? 10.898 -7.438 -20.062 1 93.69 236 VAL A CA 1
ATOM 1897 C C . VAL A 1 236 ? 9.945 -8.492 -20.625 1 93.69 236 VAL A C 1
ATOM 1899 O O . VAL A 1 236 ? 10.102 -9.68 -20.344 1 93.69 236 VAL A O 1
ATOM 1902 N N . TYR A 1 237 ? 9 -8 -21.297 1 90.94 237 TYR A N 1
ATOM 1903 C CA . TYR A 1 237 ? 8.023 -8.867 -21.938 1 90.94 237 TYR A CA 1
ATOM 1904 C C . TYR A 1 237 ? 7.82 -8.469 -23.391 1 90.94 237 TYR A C 1
ATOM 1906 O O . TYR A 1 237 ? 7.234 -7.422 -23.688 1 90.94 237 TYR A O 1
ATOM 1914 N N . GLY A 1 238 ? 8.242 -9.344 -24.234 1 83.62 238 GLY A N 1
ATOM 1915 C CA . GLY A 1 238 ? 8.32 -8.93 -25.625 1 83.62 238 GLY A CA 1
ATOM 1916 C C . GLY A 1 238 ? 9.25 -7.75 -25.844 1 83.62 238 GLY A C 1
ATOM 1917 O O . GLY A 1 238 ? 10.422 -7.797 -25.453 1 83.62 238 GLY A O 1
ATOM 1918 N N . ASN A 1 239 ? 8.68 -6.727 -26.406 1 83.06 239 ASN A N 1
ATOM 1919 C CA . ASN A 1 239 ? 9.477 -5.539 -26.672 1 83.06 239 ASN A CA 1
ATOM 1920 C C . ASN A 1 239 ? 9.172 -4.418 -25.688 1 83.06 239 ASN A C 1
ATOM 1922 O O . ASN A 1 239 ? 9.586 -3.275 -25.891 1 83.06 239 ASN A O 1
ATOM 1926 N N . LYS A 1 240 ? 8.586 -4.832 -24.609 1 88.12 240 LYS A N 1
ATOM 1927 C CA . LYS A 1 240 ? 8.18 -3.807 -23.656 1 88.12 240 LYS A CA 1
ATOM 1928 C C . LYS A 1 240 ? 8.758 -4.09 -22.266 1 88.12 240 LYS A C 1
ATOM 1930 O O . LYS A 1 240 ? 9.07 -5.238 -21.938 1 88.12 240 LYS A O 1
ATOM 1935 N N . SER A 1 241 ? 9 -3.055 -21.594 1 91.25 241 SER A N 1
ATOM 1936 C CA . SER A 1 241 ? 9.344 -3.115 -20.188 1 91.25 241 SER A CA 1
ATOM 1937 C C . SER A 1 241 ? 8.219 -2.574 -19.312 1 91.25 241 SER A C 1
ATOM 1939 O O . SER A 1 241 ? 7.816 -1.417 -19.453 1 91.25 241 SER A O 1
ATOM 1941 N N . LEU A 1 242 ? 7.672 -3.434 -18.484 1 92.94 242 LEU A N 1
ATOM 1942 C CA . LEU A 1 242 ? 6.5 -3.074 -17.688 1 92.94 242 LEU A CA 1
ATOM 1943 C C . LEU A 1 242 ? 6.746 -3.326 -16.203 1 92.94 242 LEU A C 1
ATOM 1945 O O . LEU A 1 242 ? 7.508 -4.227 -15.844 1 92.94 242 LEU A O 1
ATOM 1949 N N . PRO A 1 243 ? 6.113 -2.574 -15.391 1 95 243 PRO A N 1
ATOM 1950 C CA . PRO A 1 243 ? 6.391 -2.693 -13.953 1 95 243 PRO A CA 1
ATOM 1951 C C . PRO A 1 243 ? 5.602 -3.82 -13.289 1 95 243 PRO A C 1
ATOM 1953 O O . PRO A 1 243 ? 4.449 -4.066 -13.656 1 95 243 PRO A O 1
ATOM 1956 N N . GLY A 1 244 ? 6.18 -4.531 -12.383 1 96.75 244 GLY A N 1
ATOM 1957 C CA . GLY A 1 244 ? 5.629 -5.453 -11.406 1 96.75 244 GLY A CA 1
ATOM 1958 C C . GLY A 1 244 ? 6.293 -5.344 -10.039 1 96.75 244 GLY A C 1
ATOM 1959 O O . GLY A 1 244 ? 7.164 -4.5 -9.836 1 96.75 244 GLY A O 1
ATOM 1960 N N . ILE A 1 245 ? 5.812 -6.129 -9.109 1 98.12 245 ILE A N 1
ATOM 1961 C CA . ILE A 1 245 ? 6.461 -6.059 -7.809 1 98.12 245 ILE A CA 1
ATOM 1962 C C . ILE A 1 245 ? 7.105 -7.402 -7.477 1 98.12 245 ILE A C 1
ATOM 1964 O O . ILE A 1 245 ? 6.598 -8.453 -7.875 1 98.12 245 ILE A O 1
ATOM 1968 N N . ILE A 1 246 ? 8.211 -7.375 -6.777 1 98 246 ILE A N 1
ATOM 1969 C CA . ILE A 1 246 ? 8.914 -8.547 -6.258 1 98 246 ILE A CA 1
ATOM 1970 C C . ILE A 1 246 ? 9.305 -8.312 -4.801 1 98 246 ILE A C 1
ATOM 1972 O O . ILE A 1 246 ? 8.977 -7.27 -4.227 1 98 246 ILE A O 1
ATOM 1976 N N . GLY A 1 247 ? 9.93 -9.328 -4.168 1 98.25 247 GLY A N 1
ATOM 1977 C CA . GLY A 1 247 ? 10.273 -9.266 -2.758 1 98.25 247 GLY A CA 1
ATOM 1978 C C . GLY A 1 247 ? 9.273 -9.977 -1.867 1 98.25 247 GLY A C 1
ATOM 1979 O O . GLY A 1 247 ? 8.773 -11.055 -2.217 1 98.25 247 GLY A O 1
ATOM 1980 N N . TYR A 1 248 ? 9.109 -9.391 -0.613 1 98.69 248 TYR A N 1
ATOM 1981 C CA . TYR A 1 248 ? 8.148 -10.047 0.269 1 98.69 248 TYR A CA 1
ATOM 1982 C C . TYR A 1 248 ? 7.465 -9.039 1.18 1 98.69 248 TYR A C 1
ATOM 1984 O O . TYR A 1 248 ? 8.016 -7.969 1.46 1 98.69 248 TYR A O 1
ATOM 1992 N N . ALA A 1 249 ? 6.309 -9.328 1.535 1 98.62 249 ALA A N 1
ATOM 1993 C CA . ALA A 1 249 ? 5.527 -8.594 2.523 1 98.62 249 ALA A CA 1
ATOM 1994 C C . ALA A 1 249 ? 5.211 -9.469 3.736 1 98.62 249 ALA A C 1
ATOM 1996 O O . ALA A 1 249 ? 4.82 -10.625 3.59 1 98.62 249 ALA A O 1
ATOM 1997 N N . LYS A 1 250 ? 5.445 -8.938 4.879 1 98.19 250 LYS A N 1
ATOM 1998 C CA . LYS A 1 250 ? 5.051 -9.57 6.133 1 98.19 250 LYS A CA 1
ATOM 1999 C C . LYS A 1 250 ? 3.818 -8.891 6.73 1 98.19 250 LYS A C 1
ATOM 2001 O O . LYS A 1 250 ? 3.793 -7.668 6.887 1 98.19 250 LYS A O 1
ATOM 2006 N N . TYR A 1 251 ? 2.787 -9.617 7.008 1 97.56 251 TYR A N 1
ATOM 2007 C CA . TYR A 1 251 ? 1.544 -9.102 7.562 1 97.56 251 TYR A CA 1
ATOM 2008 C C . TYR A 1 251 ? 1.301 -9.641 8.969 1 97.56 251 TYR A C 1
ATOM 2010 O O . TYR A 1 251 ? 1.257 -10.859 9.172 1 97.56 251 TYR A O 1
ATOM 2018 N N . MET A 1 252 ? 1.117 -8.75 9.898 1 96.81 252 MET A N 1
ATOM 2019 C CA . MET A 1 252 ? 0.746 -9.141 11.258 1 96.81 252 MET A CA 1
ATOM 2020 C C . MET A 1 252 ? -0.736 -9.5 11.336 1 96.81 252 MET A C 1
ATOM 2022 O O . MET A 1 252 ? -1.573 -8.812 10.742 1 96.81 252 MET A O 1
ATOM 2026 N N . ILE A 1 253 ? -1.022 -10.516 12.102 1 95.94 253 ILE A N 1
ATOM 2027 C CA . ILE A 1 253 ? -2.4 -10.977 12.234 1 95.94 253 ILE A CA 1
ATOM 2028 C C . ILE A 1 253 ? -3.064 -10.281 13.422 1 95.94 253 ILE A C 1
ATOM 2030 O O . ILE A 1 253 ? -2.52 -10.273 14.531 1 95.94 253 ILE A O 1
ATOM 2034 N N . ASP A 1 254 ? -4.188 -9.688 13.164 1 93.31 254 ASP A N 1
ATOM 2035 C CA . ASP A 1 254 ? -5.004 -9.148 14.25 1 93.31 254 ASP A CA 1
ATOM 2036 C C . ASP A 1 254 ? -5.887 -10.227 14.859 1 93.31 254 ASP A C 1
ATOM 2038 O O . ASP A 1 254 ? -7.027 -10.422 14.438 1 93.31 254 ASP A O 1
ATOM 2042 N N . TRP A 1 255 ? -5.508 -10.781 15.883 1 92.25 255 TRP A N 1
ATOM 2043 C CA . TRP A 1 255 ? -6.168 -11.953 16.453 1 92.25 255 TRP A CA 1
ATOM 2044 C C . TRP A 1 255 ? -7.484 -11.57 17.109 1 92.25 255 TRP A C 1
ATOM 20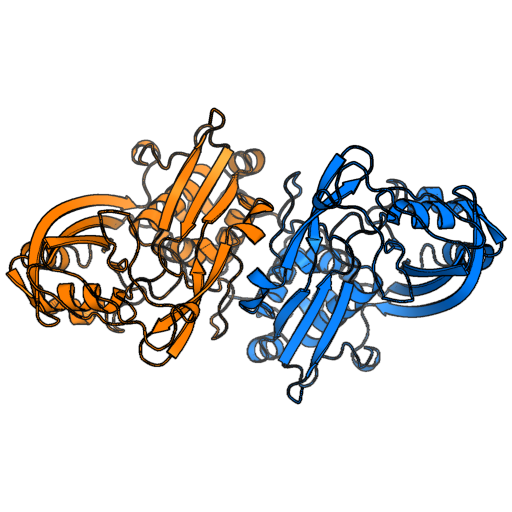46 O O . TRP A 1 255 ? -8.438 -12.359 17.125 1 92.25 255 TRP A O 1
ATOM 2056 N N . ASP A 1 256 ? -7.5 -10.367 17.688 1 90.25 256 ASP A N 1
ATOM 2057 C CA . ASP A 1 256 ? -8.758 -9.914 18.281 1 90.25 256 ASP A CA 1
ATOM 2058 C C . ASP A 1 256 ? -9.867 -9.836 17.234 1 90.25 256 ASP A C 1
ATOM 2060 O O . ASP A 1 256 ? -10.961 -10.367 17.438 1 90.25 256 ASP A O 1
ATOM 2064 N N . LEU A 1 257 ? -9.484 -9.266 16.172 1 90.81 257 LEU A N 1
ATOM 2065 C CA . LEU A 1 257 ? -10.477 -9.133 15.117 1 90.81 257 LEU A CA 1
ATOM 2066 C C . LEU A 1 257 ? -10.766 -10.484 14.469 1 90.81 257 LEU A C 1
ATOM 2068 O O . LEU A 1 257 ? -11.898 -10.758 14.07 1 90.81 257 LEU A O 1
ATOM 2072 N N . LEU A 1 258 ? -9.75 -11.258 14.281 1 91.44 258 LEU A N 1
ATOM 2073 C CA . LEU A 1 258 ? -9.914 -12.586 13.703 1 91.44 258 LEU A CA 1
ATOM 2074 C C . LEU A 1 258 ? -10.906 -13.406 14.516 1 91.44 258 LEU A C 1
ATOM 2076 O O . LEU A 1 258 ? -11.773 -14.086 13.953 1 91.44 258 LEU A O 1
ATOM 2080 N N . ALA A 1 259 ? -10.859 -13.344 15.805 1 89.38 259 ALA A N 1
ATOM 2081 C CA . ALA A 1 259 ? -11.766 -14.055 16.688 1 89.38 259 ALA A CA 1
ATOM 2082 C C . ALA A 1 259 ? -13.18 -13.477 16.609 1 89.38 259 ALA A C 1
ATOM 2084 O O . ALA A 1 259 ? -14.156 -14.219 16.531 1 89.38 259 ALA A O 1
ATOM 2085 N N . GLU A 1 260 ? -13.195 -12.188 16.625 1 87.94 260 GLU A N 1
ATOM 2086 C CA . GLU A 1 260 ? -14.484 -11.5 16.609 1 87.94 260 GLU A CA 1
ATOM 2087 C C . GLU A 1 260 ? -15.258 -11.805 15.328 1 87.94 260 GLU A C 1
ATOM 2089 O O . GLU A 1 260 ? -16.484 -11.961 15.352 1 87.94 260 GLU A O 1
ATOM 2094 N N . THR A 1 261 ? -14.531 -11.922 14.25 1 89 261 THR A N 1
ATOM 2095 C CA . THR A 1 261 ? -15.18 -12.094 12.953 1 89 261 THR A CA 1
ATOM 2096 C C . THR A 1 261 ? -15.273 -13.57 12.578 1 89 261 THR A C 1
ATOM 2098 O O . THR A 1 261 ? -15.898 -13.922 11.57 1 89 261 THR A O 1
ATOM 2101 N N . LYS A 1 262 ? -14.539 -14.453 13.305 1 89.94 262 LYS A N 1
ATOM 2102 C CA . LYS A 1 262 ? -14.469 -15.883 13.016 1 89.94 262 LYS A CA 1
ATOM 2103 C C . LYS A 1 262 ? -13.977 -16.141 11.594 1 89.94 262 LYS A C 1
ATOM 2105 O O . LYS A 1 262 ? -14.5 -17 10.891 1 89.94 262 LYS A O 1
ATOM 2110 N N . ALA A 1 263 ? -13.016 -15.305 11.195 1 93.56 263 ALA A N 1
ATOM 2111 C CA . ALA A 1 263 ? -12.578 -15.328 9.805 1 93.56 263 ALA A CA 1
ATOM 2112 C C . ALA A 1 263 ? -11.305 -16.141 9.641 1 93.56 263 ALA A C 1
ATOM 2114 O O . ALA A 1 263 ? -10.648 -16.078 8.594 1 93.56 263 ALA A O 1
ATOM 2115 N N . LYS A 1 264 ? -10.945 -16.859 10.656 1 94.06 264 LYS A N 1
ATOM 2116 C CA . LYS A 1 264 ? -9.703 -17.625 10.602 1 94.06 264 LYS A CA 1
ATOM 2117 C C . LYS A 1 264 ? -9.703 -18.594 9.43 1 94.06 264 LYS A C 1
ATOM 2119 O O . LYS A 1 264 ? -8.758 -18.625 8.633 1 94.06 264 LYS A O 1
ATOM 2124 N N . HIS A 1 265 ? -10.75 -19.312 9.312 1 94.56 265 HIS A N 1
ATOM 2125 C CA . HIS A 1 265 ? -10.836 -20.328 8.273 1 94.56 265 HIS A CA 1
ATOM 2126 C C . HIS A 1 265 ? -10.875 -19.688 6.887 1 94.56 265 HIS A C 1
ATOM 2128 O O . HIS A 1 265 ? -10.297 -20.234 5.941 1 94.56 265 HIS A O 1
ATOM 2134 N N . LEU A 1 266 ? -11.531 -18.625 6.734 1 95.44 266 LEU A N 1
ATOM 2135 C CA . LEU A 1 266 ? -11.539 -17.875 5.477 1 95.44 266 LEU A CA 1
ATOM 2136 C C . LEU A 1 266 ? -10.117 -17.484 5.074 1 95.44 266 LEU A C 1
ATOM 2138 O O . LEU A 1 266 ? -9.711 -17.703 3.93 1 95.44 266 LEU A O 1
ATOM 2142 N N . LEU A 1 267 ? -9.414 -16.938 6.004 1 97.12 267 LEU A N 1
ATOM 2143 C CA . LEU A 1 267 ? -8.062 -16.484 5.73 1 97.12 267 LEU A CA 1
ATOM 2144 C C . LEU A 1 267 ? -7.148 -17.641 5.371 1 97.12 267 LEU A C 1
ATOM 2146 O O . LEU A 1 267 ? -6.355 -17.547 4.43 1 97.12 267 LEU A O 1
ATOM 2150 N N . GLU A 1 268 ? -7.285 -18.734 6.102 1 97.75 268 GLU A N 1
ATOM 2151 C CA . GLU A 1 268 ? -6.492 -19.922 5.809 1 97.75 268 GLU A CA 1
ATOM 2152 C C . GLU A 1 268 ? -6.758 -20.438 4.395 1 97.75 268 GLU A C 1
ATOM 2154 O O . GLU A 1 268 ? -5.828 -20.812 3.678 1 97.75 268 GLU A O 1
ATOM 2159 N N . ASN A 1 269 ? -8 -20.422 4 1 97.75 269 ASN A N 1
ATOM 2160 C CA . ASN A 1 269 ? -8.359 -20.844 2.652 1 97.75 269 ASN A CA 1
ATOM 2161 C C . ASN A 1 269 ? -7.816 -19.891 1.595 1 97.75 269 ASN A C 1
ATOM 2163 O O . ASN A 1 269 ? -7.379 -20.328 0.527 1 97.75 269 ASN A O 1
ATOM 2167 N N . ILE A 1 270 ? -7.793 -18.625 1.858 1 98.06 270 ILE A N 1
ATOM 2168 C CA . ILE A 1 270 ? -7.262 -17.625 0.932 1 98.06 270 ILE A CA 1
ATOM 2169 C C . ILE A 1 270 ? -5.758 -17.844 0.757 1 98.06 270 ILE A C 1
ATOM 2171 O O . ILE A 1 270 ? -5.25 -17.828 -0.366 1 98.06 270 ILE A O 1
ATOM 2175 N N . LEU A 1 271 ? -5.082 -18.078 1.841 1 98.62 271 LEU A N 1
ATOM 2176 C CA . LEU A 1 271 ? -3.641 -18.297 1.798 1 98.62 271 LEU A CA 1
ATOM 2177 C C . LEU A 1 271 ? -3.314 -19.562 1.008 1 98.62 271 LEU A C 1
ATOM 2179 O O . LEU A 1 271 ? -2.404 -19.562 0.177 1 98.62 271 LEU A O 1
ATOM 2183 N N . LEU A 1 272 ? -4.051 -20.578 1.266 1 98.44 272 LEU A N 1
ATOM 2184 C CA . LEU A 1 272 ? -3.848 -21.844 0.549 1 98.44 272 LEU A CA 1
ATOM 2185 C C . LEU A 1 272 ? -4.121 -21.656 -0.941 1 98.44 272 LEU A C 1
ATOM 2187 O O . LEU A 1 272 ? -3.326 -22.109 -1.776 1 98.44 272 LEU A O 1
ATOM 2191 N N . HIS A 1 273 ? -5.199 -21.016 -1.273 1 98.31 273 HIS A N 1
ATOM 2192 C CA . HIS A 1 273 ? -5.531 -20.75 -2.67 1 98.31 273 HIS A CA 1
ATOM 2193 C C . HIS A 1 273 ? -4.422 -19.969 -3.363 1 98.31 273 HIS A C 1
ATOM 2195 O O . HIS A 1 273 ? -4.035 -20.297 -4.488 1 98.31 273 HIS A O 1
ATOM 2201 N N . ALA A 1 274 ? -3.936 -18.953 -2.703 1 98.81 274 ALA A N 1
ATOM 2202 C CA . ALA A 1 274 ? -2.861 -18.141 -3.252 1 98.81 274 ALA A CA 1
ATOM 2203 C C . ALA A 1 274 ? -1.598 -18.953 -3.477 1 98.81 274 ALA A C 1
ATOM 2205 O O . ALA A 1 274 ? -0.874 -18.75 -4.453 1 98.81 274 ALA A O 1
ATOM 2206 N N . SER A 1 275 ? -1.331 -19.891 -2.604 1 98.62 275 SER A N 1
ATOM 2207 C CA . SER A 1 275 ? -0.147 -20.734 -2.723 1 98.62 275 SER A CA 1
ATOM 2208 C C . SER A 1 275 ? -0.255 -21.672 -3.92 1 98.62 275 SER A C 1
ATOM 2210 O O . SER A 1 275 ? 0.76 -22.125 -4.449 1 98.62 275 SER A O 1
ATOM 2212 N N . ILE A 1 276 ? -1.453 -21.938 -4.332 1 98.56 276 ILE A N 1
ATOM 2213 C CA . ILE A 1 276 ? -1.688 -22.859 -5.438 1 98.56 276 ILE A CA 1
ATOM 2214 C C . ILE A 1 276 ? -1.786 -22.078 -6.746 1 98.56 276 ILE A C 1
ATOM 2216 O O . ILE A 1 276 ? -1.104 -22.391 -7.723 1 98.56 276 ILE A O 1
ATOM 2220 N N . MET A 1 277 ? -2.576 -20.984 -6.742 1 98.38 277 MET A N 1
ATOM 2221 C CA . MET A 1 277 ? -2.965 -20.328 -7.98 1 98.38 277 MET A CA 1
ATOM 2222 C C . MET A 1 277 ? -2.195 -19.016 -8.164 1 98.38 277 MET A C 1
ATOM 2224 O O . MET A 1 277 ? -2.342 -18.344 -9.188 1 98.38 277 MET A O 1
ATOM 2228 N N . GLY A 1 278 ? -1.357 -18.625 -7.219 1 98.62 278 GLY A N 1
ATOM 2229 C CA . GLY A 1 278 ? -0.686 -17.344 -7.281 1 98.62 278 GLY A CA 1
ATOM 2230 C C . GLY A 1 278 ? -1.6 -16.172 -6.953 1 98.62 278 GLY A C 1
ATOM 2231 O O . GLY A 1 278 ? -2.73 -16.375 -6.504 1 98.62 278 GLY A O 1
ATOM 2232 N N . ILE A 1 279 ? -1.05 -15 -7.113 1 98.5 279 ILE A N 1
ATOM 2233 C CA . ILE A 1 279 ? -1.81 -13.797 -6.793 1 98.5 279 ILE A CA 1
ATOM 2234 C C . ILE A 1 279 ? -1.82 -12.852 -7.996 1 98.5 279 ILE A C 1
ATOM 2236 O O . ILE A 1 279 ? -1.001 -12.992 -8.906 1 98.5 279 ILE A O 1
ATOM 2240 N N . GLY A 1 280 ? -2.811 -11.969 -7.984 1 96.31 280 GLY A N 1
ATOM 2241 C CA . GLY A 1 280 ? -2.852 -10.914 -8.984 1 96.31 280 GLY A CA 1
ATOM 2242 C C . GLY A 1 280 ? -3.344 -11.398 -10.336 1 96.31 280 GLY A C 1
ATOM 2243 O O . GLY A 1 280 ? -4.172 -12.312 -10.414 1 96.31 280 GLY A O 1
ATOM 2244 N N . THR A 1 281 ? -2.914 -10.664 -11.367 1 94.19 281 THR A N 1
ATOM 2245 C CA . THR A 1 281 ? -3.383 -10.945 -12.719 1 94.19 281 THR A CA 1
ATOM 2246 C C . THR A 1 281 ? -2.27 -11.555 -13.562 1 94.19 281 THR A C 1
ATOM 2248 O O . THR A 1 281 ? -1.106 -11.562 -13.156 1 94.19 281 THR A O 1
ATOM 2251 N N . SER A 1 282 ? -2.646 -12.125 -14.727 1 94.69 282 SER A N 1
ATOM 2252 C CA . SER A 1 282 ? -1.732 -12.695 -15.711 1 94.69 282 SER A CA 1
ATOM 2253 C C . SER A 1 282 ? -0.96 -13.875 -15.133 1 94.69 282 SER A C 1
ATOM 2255 O O . SER A 1 282 ? 0.217 -14.07 -15.445 1 94.69 282 SER A O 1
ATOM 2257 N N . ARG A 1 283 ? -1.608 -14.594 -14.32 1 96.69 283 ARG A N 1
ATOM 2258 C CA . ARG A 1 283 ? -0.992 -15.734 -13.656 1 96.69 283 ARG A CA 1
ATOM 2259 C C . ARG A 1 283 ? -0.675 -16.844 -14.664 1 96.69 283 ARG A C 1
ATOM 2261 O O . ARG A 1 283 ? 0.293 -17.578 -14.492 1 96.69 283 ARG A O 1
ATOM 2268 N N . ALA A 1 284 ? -1.465 -16.844 -15.727 1 97.31 284 ALA A N 1
ATOM 2269 C CA . ALA A 1 284 ? -1.256 -17.859 -16.766 1 97.31 284 ALA A CA 1
ATOM 2270 C C . ALA A 1 284 ? -0.034 -17.531 -17.609 1 97.31 284 ALA A C 1
ATOM 2272 O O . ALA A 1 284 ? 0.398 -18.344 -18.438 1 97.31 284 ALA A O 1
ATOM 2273 N N . ASN A 1 285 ? 0.504 -16.406 -17.375 1 96.56 285 ASN A N 1
ATOM 2274 C CA . ASN A 1 285 ? 1.677 -15.984 -18.141 1 96.56 285 ASN A CA 1
ATOM 2275 C C . ASN A 1 285 ? 2.934 -15.969 -17.266 1 96.56 285 ASN A C 1
ATOM 2277 O O . ASN A 1 285 ? 3.967 -15.438 -17.672 1 96.56 285 ASN A O 1
ATOM 2281 N N . GLY A 1 286 ? 2.807 -16.469 -16.094 1 98.38 286 GLY A N 1
ATOM 2282 C CA . GLY A 1 286 ? 3.986 -16.641 -15.258 1 98.38 286 GLY A CA 1
ATOM 2283 C C . GLY A 1 286 ? 4.137 -15.562 -14.211 1 98.38 286 GLY A C 1
ATOM 2284 O O . GLY A 1 286 ? 5.172 -15.469 -13.547 1 98.38 286 GLY A O 1
ATOM 2285 N N . PHE A 1 287 ? 3.123 -14.75 -14.055 1 97.88 287 PHE A N 1
ATOM 2286 C CA . PHE A 1 287 ? 3.172 -13.68 -13.062 1 97.88 287 PHE A CA 1
ATOM 2287 C C . PHE A 1 287 ? 2.494 -14.117 -11.766 1 97.88 287 PHE A C 1
ATOM 2289 O O . PHE A 1 287 ? 1.606 -14.977 -11.781 1 97.88 287 PHE A O 1
ATOM 2296 N N . GLY A 1 288 ? 2.955 -13.602 -10.633 1 98.56 288 GLY A N 1
ATOM 2297 C CA . GLY A 1 288 ? 2.217 -13.695 -9.383 1 98.56 288 GLY A CA 1
ATOM 2298 C C . GLY A 1 288 ? 2.457 -15 -8.648 1 98.56 288 GLY A C 1
ATOM 2299 O O . GLY A 1 288 ? 1.674 -15.375 -7.773 1 98.56 288 GLY A O 1
ATOM 2300 N N . HIS A 1 289 ? 3.521 -15.719 -9.062 1 98.81 289 HIS A N 1
ATOM 2301 C CA . HIS A 1 289 ? 3.9 -16.875 -8.266 1 98.81 289 HIS A CA 1
ATOM 2302 C C . HIS A 1 289 ? 4.438 -16.469 -6.898 1 98.81 289 HIS A C 1
ATOM 2304 O O . HIS A 1 289 ? 5.289 -15.578 -6.809 1 98.81 289 HIS A O 1
ATOM 2310 N N . VAL A 1 290 ? 3.881 -17.172 -5.832 1 98.81 290 VAL A N 1
ATOM 2311 C CA . VAL A 1 290 ? 4.266 -16.734 -4.492 1 98.81 290 VAL A CA 1
ATOM 2312 C C . VAL A 1 290 ? 4.566 -17.953 -3.621 1 98.81 290 VAL A C 1
ATOM 2314 O O . VAL A 1 290 ? 4.109 -19.062 -3.912 1 98.81 290 VAL A O 1
ATOM 2317 N N . THR A 1 291 ? 5.352 -17.766 -2.641 1 98.31 291 THR A N 1
ATOM 2318 C CA . THR A 1 291 ? 5.473 -18.641 -1.485 1 98.31 291 THR A CA 1
ATOM 2319 C C . THR A 1 291 ? 4.926 -17.969 -0.23 1 98.31 291 THR A C 1
ATOM 2321 O O . THR A 1 291 ? 5.191 -16.797 0.009 1 98.31 291 THR A O 1
ATOM 2324 N N . ILE A 1 292 ? 4.148 -18.719 0.494 1 98.31 292 ILE A N 1
ATOM 2325 C CA . ILE A 1 292 ? 3.525 -18.188 1.704 1 98.31 292 ILE A CA 1
ATOM 2326 C C . ILE A 1 292 ? 4.055 -18.938 2.924 1 98.31 292 ILE A C 1
ATOM 2328 O O . ILE A 1 292 ? 4.086 -20.172 2.939 1 98.31 292 ILE A O 1
ATOM 2332 N N . LYS A 1 293 ? 4.48 -18.203 3.891 1 97.94 293 LYS A N 1
ATOM 2333 C CA . LYS A 1 293 ? 4.945 -18.766 5.156 1 97.94 293 LYS A CA 1
ATOM 2334 C C . LYS A 1 293 ? 4.16 -18.188 6.332 1 97.94 293 LYS A C 1
ATOM 2336 O O . LYS A 1 293 ? 4.09 -16.969 6.504 1 97.94 293 LYS A O 1
ATOM 2341 N N . VAL A 1 294 ? 3.596 -19.047 7.078 1 97.62 294 VAL A N 1
ATOM 2342 C CA . VAL A 1 294 ? 2.973 -18.672 8.344 1 97.62 294 VAL A CA 1
ATOM 2343 C C . VAL A 1 294 ? 4.027 -18.641 9.445 1 97.62 294 VAL A C 1
ATOM 2345 O O . VAL A 1 294 ? 4.707 -19.641 9.695 1 97.62 294 VAL A O 1
ATOM 2348 N N . ILE A 1 295 ? 4.164 -17.469 10.008 1 96.81 295 ILE A N 1
ATOM 2349 C CA . ILE A 1 295 ? 5.191 -17.281 11.023 1 96.81 295 ILE A CA 1
ATOM 2350 C C . ILE A 1 295 ? 4.59 -17.516 12.406 1 96.81 295 ILE A C 1
ATOM 2352 O O . ILE A 1 295 ? 3.67 -16.797 12.82 1 96.81 295 ILE A O 1
ATOM 2356 N N . GLN A 1 296 ? 5.207 -18.375 13.117 1 91.5 296 GLN A N 1
ATOM 2357 C CA . GLN A 1 296 ? 4.715 -18.719 14.445 1 91.5 296 GLN A CA 1
ATOM 2358 C C . GLN A 1 296 ? 5.383 -17.875 15.523 1 91.5 296 GLN A C 1
ATOM 2360 O O . GLN A 1 296 ? 6.434 -17.281 15.289 1 91.5 296 GLN A O 1
ATOM 2365 N N . SER A 1 297 ? 4.688 -17.609 16.688 1 81.62 297 SER A N 1
ATOM 2366 C CA . SER A 1 297 ? 5.18 -16.812 17.812 1 81.62 297 SER A CA 1
ATOM 2367 C C . SER A 1 297 ? 6.555 -17.297 18.266 1 81.62 297 SER A C 1
ATOM 2369 O O . SER A 1 297 ? 7.375 -16.484 18.719 1 81.62 297 SER A O 1
ATOM 2371 N N . ASN A 1 298 ? 6.832 -18.484 18.234 1 70.31 298 ASN A N 1
ATOM 2372 C CA . ASN A 1 298 ? 8.078 -19.062 18.734 1 70.31 298 ASN A CA 1
ATOM 2373 C C . ASN A 1 298 ? 9.203 -18.938 17.703 1 70.31 298 ASN A C 1
ATOM 2375 O O . ASN A 1 298 ? 10.336 -19.344 17.953 1 70.31 298 ASN A O 1
ATOM 2379 N N . GLU A 1 299 ? 9.023 -18.281 16.672 1 65.12 299 GLU A N 1
ATOM 2380 C CA . GLU A 1 299 ? 10.039 -18.109 15.633 1 65.12 299 GLU A CA 1
ATOM 2381 C C . GLU A 1 299 ? 10.562 -16.672 15.609 1 65.12 299 GLU A C 1
ATOM 2383 O O . GLU A 1 299 ? 9.812 -15.727 15.875 1 65.12 299 GLU A O 1
ATOM 2388 N N . MET B 1 1 ? -21.891 -4.094 -6.172 1 29.25 1 MET B N 1
ATOM 2389 C CA . MET B 1 1 ? -22.328 -2.713 -5.992 1 29.25 1 MET B CA 1
ATOM 2390 C C . MET B 1 1 ? -21.141 -1.779 -5.832 1 29.25 1 MET B C 1
ATOM 2392 O O . MET B 1 1 ? -20.438 -1.83 -4.824 1 29.25 1 MET B O 1
ATOM 2396 N N . LEU B 1 2 ? -20.297 -1.532 -6.738 1 38.53 2 LEU B N 1
ATOM 2397 C CA . LEU B 1 2 ? -19.359 -0.42 -6.875 1 38.53 2 LEU B CA 1
ATOM 2398 C C . LEU B 1 2 ? -19.859 0.8 -6.102 1 38.53 2 LEU B C 1
ATOM 2400 O O . LEU B 1 2 ? -21.047 0.948 -5.863 1 38.53 2 LEU B O 1
ATOM 2404 N N . ILE B 1 3 ? -18.797 1.526 -5.438 1 44.59 3 ILE B N 1
ATOM 2405 C CA . ILE B 1 3 ? -18.984 2.797 -4.746 1 44.59 3 ILE B CA 1
ATOM 2406 C C . ILE B 1 3 ? -20 3.645 -5.5 1 44.59 3 ILE B C 1
ATOM 2408 O O . ILE B 1 3 ? -19.734 4.145 -6.59 1 44.59 3 ILE B O 1
ATOM 2412 N N . THR B 1 4 ? -20.953 3.094 -5.801 1 39.28 4 THR B N 1
ATOM 2413 C CA . THR B 1 4 ? -21.938 3.967 -6.449 1 39.28 4 THR B CA 1
ATOM 2414 C C . THR B 1 4 ? -21.75 5.41 -5.988 1 39.28 4 THR B C 1
ATOM 2416 O O . THR B 1 4 ? -21.188 5.66 -4.918 1 39.28 4 THR B O 1
ATOM 2419 N N . ASP B 1 5 ? -22.062 6.332 -6.871 1 47.16 5 ASP B N 1
ATOM 2420 C CA . ASP B 1 5 ? -22.125 7.688 -7.41 1 47.16 5 ASP B CA 1
ATOM 2421 C C . ASP B 1 5 ? -22.062 8.727 -6.293 1 47.16 5 ASP B C 1
ATOM 2423 O O . ASP B 1 5 ? -21.25 9.648 -6.34 1 47.16 5 ASP B O 1
ATOM 2427 N N . ILE B 1 6 ? -23.25 8.836 -5.559 1 54.28 6 ILE B N 1
ATOM 2428 C CA . ILE B 1 6 ? -23.969 9.969 -5 1 54.28 6 ILE B CA 1
ATOM 2429 C C . ILE B 1 6 ? -23.625 10.141 -3.523 1 54.28 6 ILE B C 1
ATOM 2431 O O . ILE B 1 6 ? -23.859 11.195 -2.938 1 54.28 6 ILE B O 1
ATOM 2435 N N . ILE B 1 7 ? -22.719 9.148 -3.123 1 63.62 7 ILE B N 1
ATOM 2436 C CA . ILE B 1 7 ? -22.656 9.203 -1.666 1 63.62 7 ILE B CA 1
ATOM 2437 C C . ILE B 1 7 ? -21.656 10.266 -1.229 1 63.62 7 ILE B C 1
ATOM 2439 O O . ILE B 1 7 ? -21.938 11.07 -0.345 1 63.62 7 ILE B O 1
ATOM 2443 N N . GLY B 1 8 ? -20.469 10.305 -1.965 1 72.38 8 GLY B N 1
ATOM 2444 C CA . GLY B 1 8 ? -19.469 11.273 -1.555 1 72.38 8 GLY B CA 1
ATOM 2445 C C . GLY B 1 8 ? -19.969 12.711 -1.611 1 72.38 8 GLY B C 1
ATOM 2446 O O . GLY B 1 8 ? -19.797 13.469 -0.654 1 72.38 8 GLY B O 1
ATOM 2447 N N . SER B 1 9 ? -20.578 12.914 -2.643 1 73.62 9 SER B N 1
ATOM 2448 C CA . SER B 1 9 ? -21.094 14.266 -2.795 1 73.62 9 SER B CA 1
ATOM 2449 C C . SER B 1 9 ? -22.203 14.547 -1.792 1 73.62 9 SER B C 1
ATOM 2451 O O . SER B 1 9 ? -22.25 15.633 -1.203 1 73.62 9 SER B O 1
ATOM 2453 N N . ARG B 1 10 ? -23 13.555 -1.608 1 77.81 10 ARG B N 1
ATOM 2454 C CA . ARG B 1 10 ? -24.078 13.711 -0.636 1 77.81 10 ARG B CA 1
ATOM 2455 C C . ARG B 1 10 ? -23.516 13.961 0.761 1 77.81 10 ARG B C 1
ATOM 2457 O O . ARG B 1 10 ? -23.969 14.875 1.459 1 77.81 10 ARG B O 1
ATOM 2464 N N . LEU B 1 11 ? -22.5 13.297 1.055 1 79.75 11 LEU B N 1
ATOM 2465 C CA . LEU B 1 11 ? -21.922 13.422 2.387 1 79.75 11 LEU B CA 1
ATOM 2466 C C . LEU B 1 11 ? -21.172 14.742 2.537 1 79.75 11 LEU B C 1
ATOM 2468 O O . LEU B 1 11 ? -21.234 15.375 3.594 1 79.75 11 LEU B O 1
ATOM 2472 N N . LEU B 1 12 ? -20.578 15.117 1.507 1 81.81 12 LEU B N 1
ATOM 2473 C CA . LEU B 1 12 ? -19.828 16.375 1.521 1 81.81 12 LEU B CA 1
ATOM 2474 C C . LEU B 1 12 ? -20.766 17.547 1.76 1 81.81 12 LEU B C 1
ATOM 2476 O O . LEU B 1 12 ? -20.484 18.406 2.605 1 81.81 12 LEU B O 1
ATOM 2480 N N . TYR B 1 13 ? -21.875 17.5 1.145 1 80.75 13 TYR B N 1
ATOM 2481 C CA . TYR B 1 13 ? -22.797 18.641 1.212 1 80.75 13 TYR B CA 1
ATOM 2482 C C . TYR B 1 13 ? -23.672 18.562 2.451 1 80.75 13 TYR B C 1
ATOM 2484 O O . TYR B 1 13 ? -24.297 19.562 2.846 1 80.75 13 TYR B O 1
ATOM 2492 N N . SER B 1 14 ? -23.656 17.391 3.062 1 83.38 14 SER B N 1
ATOM 2493 C CA . SER B 1 14 ? -24.422 17.25 4.297 1 83.38 14 SER B CA 1
ATOM 2494 C C . SER B 1 14 ? -23.594 17.688 5.508 1 83.38 14 SER B C 1
ATOM 2496 O O . SER B 1 14 ? -24.156 17.922 6.586 1 83.38 14 SER B O 1
ATOM 2498 N N . ALA B 1 15 ? -22.344 17.781 5.305 1 85.19 15 ALA B N 1
ATOM 2499 C CA . ALA B 1 15 ? -21.469 18.172 6.406 1 85.19 15 ALA B CA 1
ATOM 2500 C C . ALA B 1 15 ? -21.531 19.672 6.637 1 85.19 15 ALA B C 1
ATOM 2502 O O . ALA B 1 15 ? -21.406 20.469 5.688 1 85.19 15 ALA B O 1
ATOM 2503 N N . SER B 1 16 ? -21.75 20.047 7.918 1 84.88 16 SER B N 1
ATOM 2504 C CA . SER B 1 16 ? -21.75 21.469 8.242 1 84.88 16 SER B CA 1
ATOM 2505 C C . SER B 1 16 ? -20.391 22.094 8 1 84.88 16 SER B C 1
ATOM 2507 O O . SER B 1 16 ? -19.375 21.562 8.461 1 84.88 16 SER B O 1
ATOM 2509 N N . PRO B 1 17 ? -20.406 23.172 7.332 1 91 17 PRO B N 1
ATOM 2510 C CA . PRO B 1 17 ? -19.125 23.828 7.062 1 91 17 PRO B CA 1
ATOM 2511 C C . PRO B 1 17 ? -18.438 24.328 8.336 1 91 17 PRO B C 1
ATOM 2513 O O . PRO B 1 17 ? -19.109 24.734 9.281 1 91 17 PRO B O 1
ATOM 2516 N N . ARG B 1 18 ? -17.156 24.219 8.32 1 93.94 18 ARG B N 1
ATOM 2517 C CA . ARG B 1 18 ? -16.297 24.734 9.375 1 93.94 18 ARG B CA 1
ATOM 2518 C C . ARG B 1 18 ? -15.133 25.531 8.781 1 93.94 18 ARG B C 1
ATOM 2520 O O . ARG B 1 18 ? -14.672 25.25 7.676 1 93.94 18 ARG B O 1
ATOM 2527 N N . THR B 1 19 ? -14.773 26.5 9.57 1 97.56 19 THR B N 1
ATOM 2528 C CA . THR B 1 19 ? -13.617 27.266 9.125 1 97.56 19 THR B CA 1
ATOM 2529 C C . THR B 1 19 ? -12.32 26.641 9.641 1 97.56 19 THR B C 1
ATOM 2531 O O . THR B 1 19 ? -12.203 26.344 10.828 1 97.56 19 THR B O 1
ATOM 2534 N N . TYR B 1 20 ? -11.453 26.406 8.688 1 97.88 20 TYR B N 1
ATOM 2535 C CA . TYR B 1 20 ? -10.094 25.953 8.984 1 97.88 20 TYR B CA 1
ATOM 2536 C C . TYR B 1 20 ? -9.078 27.047 8.688 1 97.88 20 TYR B C 1
ATOM 2538 O O . TYR B 1 20 ? -9.305 27.891 7.805 1 97.88 20 TYR B O 1
ATOM 2546 N N . TYR B 1 21 ? -8.016 27 9.453 1 98.56 21 TYR B N 1
ATOM 2547 C CA . TYR B 1 21 ? -6.953 27.969 9.266 1 98.56 21 TYR B CA 1
ATOM 2548 C C . TYR B 1 21 ? -5.621 27.281 8.992 1 98.56 21 TYR B C 1
ATOM 2550 O O . TYR B 1 21 ? -5.309 26.266 9.609 1 98.56 21 TYR B O 1
ATOM 2558 N N . LYS B 1 22 ? -4.875 27.828 8.07 1 98.19 22 LYS B N 1
ATOM 2559 C CA . LYS B 1 22 ? -3.5 27.438 7.773 1 98.19 22 LYS B CA 1
ATOM 2560 C C . LYS B 1 22 ? -2.529 28.578 8.062 1 98.19 22 LYS B C 1
ATOM 2562 O O . LYS B 1 22 ? -2.619 29.641 7.457 1 98.19 22 LYS B O 1
ATOM 2567 N N . ALA B 1 23 ? -1.636 28.297 8.961 1 98.62 23 ALA B N 1
ATOM 2568 C CA . ALA B 1 23 ? -0.682 29.328 9.352 1 98.62 23 ALA B CA 1
ATOM 2569 C C . ALA B 1 23 ? 0.749 28.906 9.039 1 98.62 23 ALA B C 1
ATOM 2571 O O . ALA B 1 23 ? 1.104 27.734 9.188 1 98.62 23 ALA B O 1
ATOM 2572 N N . HIS B 1 24 ? 1.502 29.781 8.539 1 98.38 24 HIS B N 1
ATOM 2573 C CA . HIS B 1 24 ? 2.939 29.672 8.312 1 98.38 24 HIS B CA 1
ATOM 2574 C C . HIS B 1 24 ? 3.711 30.672 9.164 1 98.38 24 HIS B C 1
ATOM 2576 O O . HIS B 1 24 ? 3.432 31.875 9.109 1 98.38 24 HIS B O 1
ATOM 2582 N N . ILE B 1 25 ? 4.652 30.203 9.984 1 98.5 25 ILE B N 1
ATOM 2583 C CA . ILE B 1 25 ? 5.383 31.047 10.93 1 98.5 25 ILE B CA 1
ATOM 2584 C C . ILE B 1 25 ? 6.883 30.938 10.656 1 98.5 25 ILE B C 1
ATOM 2586 O O . ILE B 1 25 ? 7.402 29.844 10.438 1 98.5 25 ILE B O 1
ATOM 2590 N N . VAL B 1 26 ? 7.57 32.031 10.711 1 98.38 26 VAL B N 1
ATOM 2591 C CA . VAL B 1 26 ? 9.016 32.094 10.547 1 98.38 26 VAL B CA 1
ATOM 2592 C C . VAL B 1 26 ? 9.656 32.719 11.773 1 98.38 26 VAL B C 1
ATOM 2594 O O . VAL B 1 26 ? 9.273 33.812 12.188 1 98.38 26 VAL B O 1
ATOM 2597 N N . LEU B 1 27 ? 10.586 32.062 12.344 1 98.25 27 LEU B N 1
ATOM 2598 C CA . LEU B 1 27 ? 11.305 32.531 13.523 1 98.25 27 LEU B CA 1
ATOM 2599 C C . LEU B 1 27 ? 12.797 32.656 13.25 1 98.25 27 LEU B C 1
ATOM 2601 O O . LEU B 1 27 ? 13.336 31.906 12.43 1 98.25 27 LEU B O 1
ATOM 2605 N N . GLU B 1 28 ? 13.398 33.5 13.945 1 98.19 28 GLU B N 1
ATOM 2606 C CA . GLU B 1 28 ? 14.859 33.562 14.016 1 98.19 28 GLU B CA 1
ATOM 2607 C C . GLU B 1 28 ? 15.359 33.156 15.398 1 98.19 28 GLU B C 1
ATOM 2609 O O . GLU B 1 28 ? 14.797 33.562 16.422 1 98.19 28 GLU B O 1
ATOM 2614 N N . VAL B 1 29 ? 16.344 32.375 15.344 1 97.06 29 VAL B N 1
ATOM 2615 C CA . VAL B 1 29 ? 16.969 31.938 16.594 1 97.06 29 VAL B CA 1
ATOM 2616 C C . VAL B 1 29 ? 18.078 32.906 16.969 1 97.06 29 VAL B C 1
ATOM 2618 O O . VAL B 1 29 ? 18.953 33.219 16.156 1 97.06 29 VAL B O 1
ATOM 2621 N N . LYS B 1 30 ? 18.094 33.312 18.234 1 96.88 30 LYS B N 1
ATOM 2622 C CA . LYS B 1 30 ? 19.047 34.312 18.641 1 96.88 30 LYS B CA 1
ATOM 2623 C C . LYS B 1 30 ? 20.266 33.688 19.328 1 96.88 30 LYS B C 1
ATOM 2625 O O . LYS B 1 30 ? 21.328 34.312 19.406 1 96.88 30 LYS B O 1
ATOM 2630 N N . GLY B 1 31 ? 20.188 32.531 19.859 1 95.06 31 GLY B N 1
ATOM 2631 C CA . GLY B 1 31 ? 21.281 31.797 20.484 1 95.06 31 GLY B CA 1
ATOM 2632 C C . GLY B 1 31 ? 21.344 30.344 20.047 1 95.06 31 GLY B C 1
ATOM 2633 O O . GLY B 1 31 ? 20.359 29.797 19.547 1 95.06 31 GLY B O 1
ATOM 2634 N N . GLU B 1 32 ? 22.469 29.812 20.328 1 94.81 32 GLU B N 1
ATOM 2635 C CA . GLU B 1 32 ? 22.609 28.391 20.047 1 94.81 32 GLU B CA 1
ATOM 2636 C C . GLU B 1 32 ? 21.719 27.562 20.969 1 94.81 32 GLU B C 1
ATOM 2638 O O . GLU B 1 32 ? 21.547 27.891 22.141 1 94.81 32 GLU B O 1
ATOM 2643 N N . ALA B 1 33 ? 21.156 26.594 20.391 1 95.19 33 ALA B N 1
ATOM 2644 C CA . ALA B 1 33 ? 20.281 25.75 21.203 1 95.19 33 ALA B CA 1
ATOM 2645 C C . ALA B 1 33 ? 20.344 24.297 20.734 1 95.19 33 ALA B C 1
ATOM 2647 O O . ALA B 1 33 ? 20.406 24.031 19.531 1 95.19 33 ALA B O 1
ATOM 2648 N N . VAL B 1 34 ? 20.359 23.438 21.703 1 95.06 34 VAL B N 1
ATOM 2649 C CA . VAL B 1 34 ? 20.156 22.016 21.453 1 95.06 34 VAL B CA 1
ATOM 2650 C C . VAL B 1 34 ? 18.672 21.672 21.562 1 95.06 34 VAL B C 1
ATOM 2652 O O . VAL B 1 34 ? 18.047 21.969 22.578 1 95.06 34 VAL B O 1
ATOM 2655 N N . LEU B 1 35 ? 18.188 21.062 20.531 1 95.88 35 LEU B N 1
ATOM 2656 C CA . LEU B 1 35 ? 16.75 20.797 20.469 1 95.88 35 LEU B CA 1
ATOM 2657 C C . LEU B 1 35 ? 16.469 19.328 20.75 1 95.88 35 LEU B C 1
ATOM 2659 O O . LEU B 1 35 ? 17.344 18.484 20.578 1 95.88 35 LEU B O 1
ATOM 2663 N N . PRO B 1 36 ? 15.203 19.109 21.203 1 94.25 36 PRO B N 1
ATOM 2664 C CA . PRO B 1 36 ? 14.766 17.703 21.266 1 94.25 36 PRO B CA 1
ATOM 2665 C C . PRO B 1 36 ? 14.891 16.984 19.922 1 94.25 36 PRO B C 1
ATOM 2667 O O . PRO B 1 36 ? 14.805 17.625 18.859 1 94.25 36 PRO B O 1
ATOM 2670 N N . PRO B 1 37 ? 15.031 15.656 19.953 1 94.44 37 PRO B N 1
ATOM 2671 C CA . PRO B 1 37 ? 15.266 14.898 18.719 1 94.44 37 PRO B CA 1
ATOM 2672 C C . PRO B 1 37 ? 14.117 15.031 17.719 1 94.44 37 PRO B C 1
ATOM 2674 O O . PRO B 1 37 ? 14.312 14.844 16.516 1 94.44 37 PRO B O 1
ATOM 2677 N N . TYR B 1 38 ? 12.953 15.281 18.172 1 96.62 38 TYR B N 1
ATOM 2678 C CA . TYR B 1 38 ? 11.797 15.539 17.328 1 96.62 38 TYR B CA 1
ATOM 2679 C C . TYR B 1 38 ? 11.203 16.906 17.609 1 96.62 38 TYR B C 1
ATOM 2681 O O . TYR B 1 38 ? 10.555 17.109 18.641 1 96.62 38 TYR B O 1
ATOM 2689 N N . THR B 1 39 ? 11.234 17.781 16.672 1 97.94 39 THR B N 1
ATOM 2690 C CA . THR B 1 39 ? 11.031 19.203 16.969 1 97.94 39 THR B CA 1
ATOM 2691 C C . THR B 1 39 ? 9.547 19.547 16.938 1 97.94 39 THR B C 1
ATOM 2693 O O . THR B 1 39 ? 9.172 20.688 17.234 1 97.94 39 THR B O 1
ATOM 2696 N N . GLY B 1 40 ? 8.703 18.5 16.625 1 98.12 40 GLY B N 1
ATOM 2697 C CA . GLY B 1 40 ? 7.297 18.719 16.922 1 98.12 40 GLY B CA 1
ATOM 2698 C C . GLY B 1 40 ? 7.047 19.125 18.359 1 98.12 40 GLY B C 1
ATOM 2699 O O . GLY B 1 40 ? 6.133 19.906 18.656 1 98.12 40 GLY B O 1
ATOM 2700 N N . LYS B 1 41 ? 7.848 18.625 19.188 1 96.75 41 LYS B 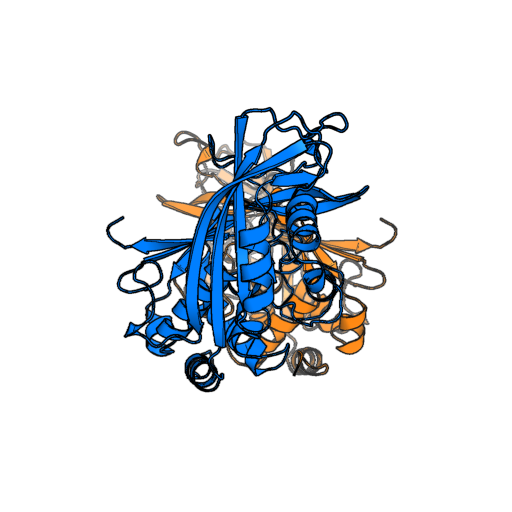N 1
ATOM 2701 C CA . LYS B 1 41 ? 7.781 18.984 20.594 1 96.75 41 LYS B CA 1
ATOM 2702 C C . LYS B 1 41 ? 8.141 20.453 20.828 1 96.75 41 LYS B C 1
ATOM 2704 O O . LYS B 1 41 ? 7.578 21.094 21.703 1 96.75 41 LYS B O 1
ATOM 2709 N N . VAL B 1 42 ? 9.086 20.938 20.109 1 97.94 42 VAL B N 1
ATOM 2710 C CA . VAL B 1 42 ? 9.5 22.328 20.219 1 97.94 42 VAL B CA 1
ATOM 2711 C C . VAL B 1 42 ? 8.352 23.234 19.812 1 97.94 42 VAL B C 1
ATOM 2713 O O . VAL B 1 42 ? 8.016 24.188 20.531 1 97.94 42 VAL B O 1
ATOM 2716 N N . VAL B 1 43 ? 7.758 22.922 18.703 1 98.62 43 VAL B N 1
ATOM 2717 C CA . VAL B 1 43 ? 6.652 23.734 18.188 1 98.62 43 VAL B CA 1
ATOM 2718 C C . VAL B 1 43 ? 5.508 23.734 19.203 1 98.62 43 VAL B C 1
ATOM 2720 O O . VAL B 1 43 ? 4.973 24.797 19.531 1 98.62 43 VAL B O 1
ATOM 2723 N N . LYS B 1 44 ? 5.191 22.594 19.672 1 97.38 44 LYS B N 1
ATOM 2724 C CA . LYS B 1 44 ? 4.133 22.453 20.656 1 97.38 44 LYS B CA 1
ATOM 2725 C C . LYS B 1 44 ? 4.426 23.281 21.906 1 97.38 44 LYS B C 1
ATOM 2727 O O . LYS B 1 44 ? 3.559 24.016 22.375 1 97.38 44 LYS B O 1
ATOM 2732 N N . THR B 1 45 ? 5.594 23.203 22.391 1 97.88 45 THR B N 1
ATOM 2733 C CA . THR B 1 45 ? 5.992 23.922 23.594 1 97.88 45 THR B CA 1
ATOM 2734 C C . THR B 1 45 ? 6 25.422 23.375 1 97.88 45 THR B C 1
ATOM 2736 O O . THR B 1 45 ? 5.59 26.188 24.234 1 97.88 45 THR B O 1
ATOM 2739 N N . LEU B 1 46 ? 6.461 25.844 22.234 1 98.25 46 LEU B N 1
ATOM 2740 C CA . LEU B 1 46 ? 6.441 27.266 21.891 1 98.25 46 LEU B CA 1
ATOM 2741 C C . LEU B 1 46 ? 5.02 27.812 21.922 1 98.25 46 LEU B C 1
ATOM 2743 O O . LEU B 1 46 ? 4.766 28.859 22.531 1 98.25 46 LEU B O 1
ATOM 2747 N N . LEU B 1 47 ? 4.148 27.062 21.344 1 98.38 47 LEU B N 1
ATOM 2748 C CA . LEU B 1 47 ? 2.762 27.516 21.25 1 98.38 47 LEU B CA 1
ATOM 2749 C C . LEU B 1 47 ? 2.111 27.562 22.625 1 98.38 47 LEU B C 1
ATOM 2751 O O . LEU B 1 47 ? 1.422 28.531 22.969 1 98.38 47 LEU B O 1
ATOM 2755 N N . ILE B 1 48 ? 2.361 26.562 23.453 1 97.75 48 ILE B N 1
ATOM 2756 C CA . ILE B 1 48 ? 1.771 26.484 24.781 1 97.75 48 ILE B CA 1
ATOM 2757 C C . ILE B 1 48 ? 2.332 27.609 25.656 1 97.75 48 ILE B C 1
ATOM 2759 O O . ILE B 1 48 ? 1.604 28.203 26.453 1 97.75 48 ILE B O 1
ATOM 2763 N N . ASN B 1 49 ? 3.609 27.891 25.547 1 97.94 49 ASN B N 1
ATOM 2764 C CA . ASN B 1 49 ? 4.215 28.938 26.344 1 97.94 49 ASN B CA 1
ATOM 2765 C C . ASN B 1 49 ? 3.742 30.328 25.906 1 97.94 49 ASN B C 1
ATOM 2767 O O . ASN B 1 49 ? 3.631 31.234 26.734 1 97.94 49 ASN B O 1
ATOM 2771 N N . ALA B 1 50 ? 3.512 30.469 24.656 1 97.88 50 ALA B N 1
ATOM 2772 C CA . ALA B 1 50 ? 2.984 31.719 24.141 1 97.88 50 ALA B CA 1
ATOM 2773 C C . ALA B 1 50 ? 1.541 31.938 24.578 1 97.88 50 ALA B C 1
ATOM 2775 O O . ALA B 1 50 ? 1.126 33.062 24.828 1 97.88 50 ALA B O 1
ATOM 2776 N N . GLU B 1 51 ? 0.763 30.891 24.609 1 97.62 51 GLU B N 1
ATOM 2777 C CA . GLU B 1 51 ? -0.625 30.906 25.062 1 97.62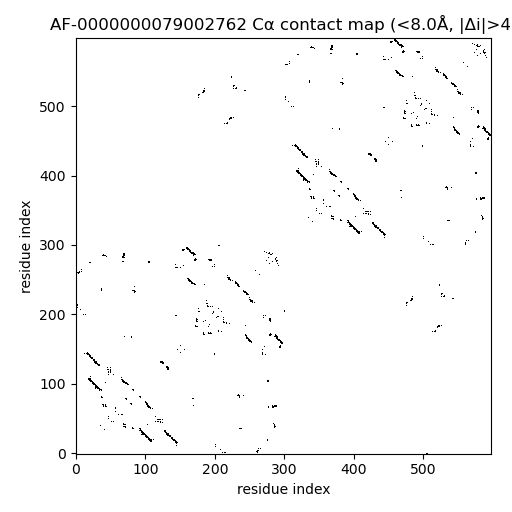 51 GLU B CA 1
ATOM 2778 C C . GLU B 1 51 ? -0.958 29.641 25.859 1 97.62 51 GLU B C 1
ATOM 2780 O O . GLU B 1 51 ? -1.396 28.641 25.297 1 97.62 51 GLU B O 1
ATOM 2785 N N . PRO B 1 52 ? -0.958 29.719 27.203 1 96.5 52 PRO B N 1
ATOM 2786 C CA . PRO B 1 52 ? -1.113 28.547 28.062 1 96.5 52 PRO B CA 1
ATOM 2787 C C . PRO B 1 52 ? -2.463 27.844 27.891 1 96.5 52 PRO B C 1
ATOM 2789 O O . PRO B 1 52 ? -2.59 26.656 28.172 1 96.5 52 PRO B O 1
ATOM 2792 N N . GLY B 1 53 ? -3.391 28.547 27.438 1 93.56 53 GLY B N 1
ATOM 2793 C CA . GLY B 1 53 ? -4.699 27.953 27.188 1 93.56 53 GLY B CA 1
ATOM 2794 C C . GLY B 1 53 ? -4.672 26.875 26.125 1 93.56 53 GLY B C 1
ATOM 2795 O O . GLY B 1 53 ? -5.617 26.094 26.016 1 93.56 53 GLY B O 1
ATOM 2796 N N . LEU B 1 54 ? -3.605 26.766 25.359 1 96.25 54 LEU B N 1
ATOM 2797 C CA . LEU B 1 54 ? -3.482 25.766 24.312 1 96.25 54 LEU B CA 1
ATOM 2798 C C . LEU B 1 54 ? -3.078 24.422 24.891 1 96.25 54 LEU B C 1
ATOM 2800 O O . LEU B 1 54 ? -3.146 23.391 24.219 1 96.25 54 LEU B O 1
ATOM 2804 N N . GLU B 1 55 ? -2.709 24.375 26.109 1 94.88 55 GLU B N 1
ATOM 2805 C CA . GLU B 1 55 ? -2.301 23.109 26.734 1 94.88 55 GLU B CA 1
ATOM 2806 C C . GLU B 1 55 ? -3.412 22.062 26.641 1 94.88 55 GLU B C 1
ATOM 2808 O O . GLU B 1 55 ? -3.152 20.906 26.344 1 94.88 55 GLU B O 1
ATOM 2813 N N . ASP B 1 56 ? -4.613 22.5 26.828 1 92.19 56 ASP B N 1
ATOM 2814 C CA . ASP B 1 56 ? -5.754 21.594 26.812 1 92.19 56 ASP B CA 1
ATOM 2815 C C . ASP B 1 56 ? -6.008 21.078 25.391 1 92.19 56 ASP B C 1
ATOM 2817 O O . ASP B 1 56 ? -6.496 19.969 25.219 1 92.19 56 ASP B O 1
ATOM 2821 N N . VAL B 1 57 ? -5.664 21.859 24.438 1 93.44 57 VAL B N 1
ATOM 2822 C CA . VAL B 1 57 ? -5.867 21.516 23.031 1 93.44 57 VAL B CA 1
ATOM 2823 C C . VAL B 1 57 ? -4.945 20.359 22.656 1 93.44 57 VAL B C 1
ATOM 2825 O O . VAL B 1 57 ? -5.352 19.453 21.938 1 93.44 57 VAL B O 1
ATOM 2828 N N . PHE B 1 58 ? -3.771 20.422 23.156 1 94.25 58 PHE B N 1
ATOM 2829 C CA . PHE B 1 58 ? -2.773 19.406 22.844 1 94.25 58 PHE B CA 1
ATOM 2830 C C . PHE B 1 58 ? -2.969 18.156 23.703 1 94.25 58 PHE B C 1
ATOM 2832 O O . PHE B 1 58 ? -2.416 17.094 23.406 1 94.25 58 PHE B O 1
ATOM 2839 N N . SER B 1 59 ? -3.768 18.312 24.719 1 85.62 59 SER B N 1
ATOM 2840 C CA . SER B 1 59 ? -4.016 17.188 25.594 1 85.62 59 SER B CA 1
ATOM 2841 C C . SER B 1 59 ? -5.223 16.375 25.141 1 85.62 59 SER B C 1
ATOM 2843 O O . SER B 1 59 ? -5.762 16.609 24.047 1 85.62 59 SER B O 1
ATOM 2845 N N . SER B 1 60 ? -5.852 15.383 25.844 1 71.31 60 SER B N 1
ATOM 2846 C CA . SER B 1 60 ? -6.781 14.336 25.453 1 71.31 60 SER B CA 1
ATOM 2847 C C . SER B 1 60 ? -8.219 14.844 25.438 1 71.31 60 SER B C 1
ATOM 2849 O O . SER B 1 60 ? -9.133 14.109 25.062 1 71.31 60 SER B O 1
ATOM 2851 N N . ASN B 1 61 ? -8.398 16.078 25.484 1 69.25 61 ASN B N 1
ATOM 2852 C CA . ASN B 1 61 ? -9.781 16.531 25.656 1 69.25 61 ASN B CA 1
ATOM 2853 C C . ASN B 1 61 ? -10.477 16.719 24.312 1 69.25 61 ASN B C 1
ATOM 2855 O O . ASN B 1 61 ? -11.703 16.812 24.25 1 69.25 61 ASN B O 1
ATOM 2859 N N . TYR B 1 62 ? -9.75 16.797 23.344 1 72.5 62 TYR B N 1
ATOM 2860 C CA . TYR B 1 62 ? -10.32 16.953 22.016 1 72.5 62 TYR B CA 1
ATOM 2861 C C . TYR B 1 62 ? -10.109 15.703 21.172 1 72.5 62 TYR B C 1
ATOM 2863 O O . TYR B 1 62 ? -9.008 15.148 21.141 1 72.5 62 TYR B O 1
ATOM 2871 N N . ASN B 1 63 ? -11.156 15.156 20.703 1 72 63 ASN B N 1
ATOM 2872 C CA . ASN B 1 63 ? -11.094 14.047 19.75 1 72 63 ASN B CA 1
ATOM 2873 C C . ASN B 1 63 ? -12.086 14.234 18.609 1 72 63 ASN B C 1
ATOM 2875 O O . ASN B 1 63 ? -13.297 14.141 18.812 1 72 63 ASN B O 1
ATOM 2879 N N . PRO B 1 64 ? -11.523 14.5 17.422 1 82.88 64 PRO B N 1
ATOM 2880 C CA . PRO B 1 64 ? -10.133 14.734 17.016 1 82.88 64 PRO B CA 1
ATOM 2881 C C . PRO B 1 64 ? -9.602 16.078 17.5 1 82.88 64 PRO B C 1
ATOM 2883 O O . PRO B 1 64 ? -10.375 17.016 17.719 1 82.88 64 PRO B O 1
ATOM 2886 N N . LYS B 1 65 ? -8.359 16.141 17.641 1 92.06 65 LYS B N 1
ATOM 2887 C CA . LYS B 1 65 ? -7.754 17.406 18.047 1 92.06 65 LYS B CA 1
ATOM 2888 C C . LYS B 1 65 ? -7.891 18.453 16.953 1 92.06 65 LYS B C 1
ATOM 2890 O O . LYS B 1 65 ? -7.652 18.156 15.773 1 92.06 65 LYS B O 1
ATOM 2895 N N . PRO B 1 66 ? -8.242 19.594 17.312 1 95.38 66 PRO B N 1
ATOM 2896 C CA . PRO B 1 66 ? -8.516 20.656 16.328 1 95.38 66 PRO B CA 1
ATOM 2897 C C . PRO B 1 66 ? -7.25 21.375 15.875 1 95.38 66 PRO B C 1
ATOM 2899 O O . PRO B 1 66 ? -7.285 22.578 15.617 1 95.38 66 PRO B O 1
ATOM 2902 N N . ILE B 1 67 ? -6.113 20.672 15.898 1 97.56 67 ILE B N 1
ATOM 2903 C CA . ILE B 1 67 ? -4.848 21.312 15.57 1 97.56 67 ILE B CA 1
ATOM 2904 C C . ILE B 1 67 ? -3.893 20.312 14.938 1 97.56 67 ILE B C 1
ATOM 2906 O O . ILE B 1 67 ? -3.889 19.125 15.312 1 97.56 67 ILE B O 1
ATOM 2910 N N . ALA B 1 68 ? -3.207 20.719 13.961 1 98.25 68 ALA B N 1
ATOM 2911 C CA . ALA B 1 68 ? -2.072 20.016 13.352 1 98.25 68 ALA B CA 1
ATOM 2912 C C . ALA B 1 68 ? -0.857 20.938 13.258 1 98.25 68 ALA B C 1
ATOM 2914 O O . ALA B 1 68 ? -0.988 22.125 12.945 1 98.25 68 ALA B O 1
ATOM 2915 N N . ILE B 1 69 ? 0.307 20.406 13.586 1 98.75 69 ILE B N 1
ATOM 2916 C CA . ILE B 1 69 ? 1.522 21.219 13.477 1 98.75 69 ILE B CA 1
ATOM 2917 C C . ILE B 1 69 ? 2.58 20.438 12.688 1 98.75 69 ILE B C 1
ATOM 2919 O O . ILE B 1 69 ? 2.5 19.219 12.562 1 98.75 69 ILE B O 1
ATOM 2923 N N . SER B 1 70 ? 3.557 21.125 12.109 1 98.75 70 SER B N 1
ATOM 2924 C CA . SER B 1 70 ? 4.754 20.5 11.57 1 98.75 70 SER B CA 1
ATOM 2925 C C . SER B 1 70 ? 5.902 20.531 12.57 1 98.75 70 SER B C 1
ATOM 2927 O O . SER B 1 70 ? 5.805 21.188 13.609 1 98.75 70 SER B O 1
ATOM 2929 N N . THR B 1 71 ? 6.984 19.844 12.242 1 98.62 71 THR B N 1
ATOM 2930 C CA . THR B 1 71 ? 8.258 20.109 12.906 1 98.62 71 THR B CA 1
ATOM 2931 C C . THR B 1 71 ? 8.828 21.453 12.453 1 98.62 71 THR B C 1
ATOM 2933 O O . THR B 1 71 ? 8.305 22.062 11.531 1 98.62 71 THR B O 1
ATOM 2936 N N . LEU B 1 72 ? 9.836 21.859 13.156 1 98.5 72 LEU B N 1
ATOM 2937 C CA . LEU B 1 72 ? 10.617 22.953 12.617 1 98.5 72 LEU B CA 1
ATOM 2938 C C . LEU B 1 72 ? 11.305 22.562 11.312 1 98.5 72 LEU B C 1
ATOM 2940 O O . LEU B 1 72 ? 11.664 21.391 11.133 1 98.5 72 LEU B O 1
ATOM 2944 N N . ALA B 1 73 ? 11.414 23.5 10.469 1 98.19 73 ALA B N 1
ATOM 2945 C CA . ALA B 1 73 ? 12.219 23.359 9.258 1 98.19 73 ALA B CA 1
ATOM 2946 C C . ALA B 1 73 ? 13.195 24.516 9.109 1 98.19 73 ALA B C 1
ATOM 2948 O O . ALA B 1 73 ? 12.867 25.656 9.453 1 98.19 73 ALA B O 1
ATOM 2949 N N . LYS B 1 74 ? 14.305 24.234 8.625 1 97 74 LYS B N 1
ATOM 2950 C CA . LYS B 1 74 ? 15.234 25.312 8.297 1 97 74 LYS B CA 1
ATOM 2951 C C . LYS B 1 74 ? 14.867 25.969 6.965 1 97 74 LYS B C 1
ATOM 2953 O O . LYS B 1 74 ? 14.711 25.281 5.953 1 97 74 LYS B O 1
ATOM 2958 N N . ARG B 1 75 ? 14.805 27.156 6.965 1 94.25 75 ARG B N 1
ATOM 2959 C CA . ARG B 1 75 ? 14.367 27.891 5.777 1 94.25 75 ARG B CA 1
ATOM 2960 C C . ARG B 1 75 ? 15.406 27.797 4.668 1 94.25 75 ARG B C 1
ATOM 2962 O O . ARG B 1 75 ? 15.062 27.734 3.486 1 94.25 75 ARG B O 1
ATOM 2969 N N . VAL B 1 76 ? 16.656 27.75 5.004 1 91.75 76 VAL B N 1
ATOM 2970 C CA . VAL B 1 76 ? 17.75 27.828 4.051 1 91.75 76 VAL B CA 1
ATOM 2971 C C . VAL B 1 76 ? 17.688 26.641 3.094 1 91.75 76 VAL B C 1
ATOM 2973 O O . VAL B 1 76 ? 18 26.766 1.907 1 91.75 76 VAL B O 1
ATOM 2976 N N . ASN B 1 77 ? 17.25 25.516 3.498 1 91.06 77 ASN B N 1
ATOM 2977 C CA . ASN B 1 77 ? 17.25 24.344 2.641 1 91.06 77 ASN B CA 1
ATOM 2978 C C . ASN B 1 77 ? 15.938 23.562 2.744 1 91.06 77 ASN B C 1
ATOM 2980 O O . ASN B 1 77 ? 15.812 22.469 2.201 1 91.06 77 ASN B O 1
ATOM 2984 N N . ASN B 1 78 ? 14.961 24.094 3.51 1 91.81 78 ASN B N 1
ATOM 2985 C CA . ASN B 1 78 ? 13.641 23.516 3.676 1 91.81 78 ASN B CA 1
ATOM 2986 C C . ASN B 1 78 ? 13.719 22.109 4.281 1 91.81 78 ASN B C 1
ATOM 2988 O O . ASN B 1 78 ? 12.945 21.219 3.91 1 91.81 78 ASN B O 1
ATOM 2992 N N . LYS B 1 79 ? 14.758 21.953 5.066 1 94.56 79 LYS B N 1
ATOM 2993 C CA . LYS B 1 79 ? 14.914 20.656 5.727 1 94.56 79 LYS B CA 1
ATOM 2994 C C . LYS B 1 79 ? 14.156 20.625 7.051 1 94.56 79 LYS B C 1
ATOM 2996 O O . LYS B 1 79 ? 14.383 21.469 7.926 1 94.56 79 LYS B O 1
ATOM 3001 N N . TYR B 1 80 ? 13.312 19.672 7.168 1 97.56 80 TYR B N 1
ATOM 3002 C CA . TYR B 1 80 ? 12.57 19.469 8.406 1 97.56 80 TYR B CA 1
ATOM 3003 C C . TYR B 1 80 ? 13.453 18.844 9.477 1 97.56 80 TYR B C 1
ATOM 3005 O O . TYR B 1 80 ? 14.25 17.953 9.188 1 97.56 80 TYR B O 1
ATOM 3013 N N . LEU B 1 81 ? 13.289 19.312 10.68 1 96.56 81 LEU B N 1
ATOM 3014 C CA . LEU B 1 81 ? 14.258 19 11.719 1 96.56 81 LEU B CA 1
ATOM 3015 C C . LEU B 1 81 ? 13.727 17.906 12.641 1 96.56 81 LEU B C 1
ATOM 3017 O O . LEU B 1 81 ? 12.875 18.156 13.492 1 96.56 81 LEU B O 1
ATOM 3021 N N . TYR B 1 82 ? 14.25 16.734 12.57 1 96.06 82 TYR B N 1
ATOM 3022 C CA . TYR B 1 82 ? 14.062 15.602 13.461 1 96.06 82 TYR B CA 1
ATOM 3023 C C . TYR B 1 82 ? 15.188 14.578 13.289 1 96.06 82 TYR B C 1
ATOM 3025 O O . TYR B 1 82 ? 15.82 14.523 12.234 1 96.06 82 TYR B O 1
ATOM 3033 N N . LEU B 1 83 ? 15.383 13.883 14.305 1 93.38 83 LEU B N 1
ATOM 3034 C CA . LEU B 1 83 ? 16.391 12.828 14.227 1 93.38 83 LEU B CA 1
ATOM 3035 C C . LEU B 1 83 ? 15.75 11.492 13.867 1 93.38 83 LEU B C 1
ATOM 3037 O O . LEU B 1 83 ? 14.602 11.234 14.219 1 93.38 83 LEU B O 1
ATOM 3041 N N . TRP B 1 84 ? 16.5 10.758 13.172 1 86.19 84 TRP B N 1
ATOM 3042 C CA . TRP B 1 84 ? 16.078 9.383 12.883 1 86.19 84 TRP B CA 1
ATOM 3043 C C . TRP B 1 84 ? 17.266 8.43 13.016 1 86.19 84 TRP B C 1
ATOM 3045 O O . TRP B 1 84 ? 18.406 8.859 13.156 1 86.19 84 TRP B O 1
ATOM 3055 N N . LYS B 1 85 ? 16.969 7.125 13.25 1 71.38 85 LYS B N 1
ATOM 3056 C CA . LYS B 1 85 ? 17.906 6.086 13.68 1 71.38 85 LYS B CA 1
ATOM 3057 C C . LYS B 1 85 ? 19.203 6.156 12.875 1 71.38 85 LYS B C 1
ATOM 3059 O O . LYS B 1 85 ? 20.297 6.004 13.43 1 71.38 85 LYS B O 1
ATOM 3064 N N . LYS B 1 86 ? 19.047 6.344 11.648 1 65.94 86 LYS B N 1
ATOM 3065 C CA . LYS B 1 86 ? 20.297 6.34 10.891 1 65.94 86 LYS B CA 1
ATOM 3066 C C . LYS B 1 86 ? 21.141 7.562 11.227 1 65.94 86 LYS B C 1
ATOM 3068 O O . LYS B 1 86 ? 22.297 7.664 10.789 1 65.94 86 LYS B O 1
ATOM 3073 N N . SER B 1 87 ? 20.609 8.398 11.953 1 61.53 87 SER B N 1
ATOM 3074 C CA . SER B 1 87 ? 21.344 9.602 12.32 1 61.53 87 SER B CA 1
ATOM 3075 C C . SER B 1 87 ? 22.469 9.289 13.305 1 61.53 87 SER B C 1
ATOM 3077 O O . SER B 1 87 ? 23.453 10.031 13.391 1 61.53 87 SER B O 1
ATOM 3079 N N . GLY B 1 88 ? 22.484 8.141 13.836 1 62 88 GLY B N 1
ATOM 3080 C CA . GLY B 1 88 ? 23.5 7.777 14.82 1 62 88 GLY B CA 1
ATOM 3081 C C . GLY B 1 88 ? 23.141 8.227 16.219 1 62 88 GLY B C 1
ATOM 3082 O O . GLY B 1 88 ? 22.453 9.227 16.406 1 62 88 GLY B O 1
ATOM 3083 N N . SER B 1 89 ? 23.484 7.566 17.125 1 66.75 89 SER B N 1
ATOM 3084 C CA . SER B 1 89 ? 23.141 7.785 18.531 1 66.75 89 SER B CA 1
ATOM 3085 C C . SER B 1 89 ? 23.797 9.055 19.062 1 66.75 89 SER B C 1
ATOM 3087 O O . SER B 1 89 ? 23.281 9.672 20 1 66.75 89 SER B O 1
ATOM 3089 N N . ASP B 1 90 ? 24.672 9.562 18.391 1 74.25 90 ASP B N 1
ATOM 3090 C CA . ASP B 1 90 ? 25.438 10.664 18.984 1 74.25 90 ASP B CA 1
ATOM 3091 C C . ASP B 1 90 ? 25.062 11.992 18.328 1 74.25 90 ASP B C 1
ATOM 3093 O O . ASP B 1 90 ? 25.594 13.047 18.703 1 74.25 90 ASP B O 1
ATOM 3097 N N . ILE B 1 91 ? 24.172 11.93 17.578 1 82.69 91 ILE B N 1
ATOM 3098 C CA . ILE B 1 91 ? 23.844 13.148 16.844 1 82.69 91 ILE B CA 1
ATOM 3099 C C . ILE B 1 91 ? 22.781 13.945 17.625 1 82.69 91 ILE B C 1
ATOM 3101 O O . ILE B 1 91 ? 21.844 13.367 18.156 1 82.69 91 ILE B O 1
ATOM 3105 N N . VAL B 1 92 ? 23.125 15.234 17.75 1 88.06 92 VAL B N 1
ATOM 3106 C CA . VAL B 1 92 ? 22.188 16.141 18.406 1 88.06 92 VAL B CA 1
ATOM 3107 C C . VAL B 1 92 ? 21.656 17.156 17.391 1 88.06 92 VAL B C 1
ATOM 3109 O O . VAL B 1 92 ? 22.375 17.547 16.453 1 88.06 92 VAL B O 1
ATOM 3112 N N . LEU B 1 93 ? 20.469 17.516 17.578 1 92.62 93 LEU B N 1
ATOM 3113 C CA . LEU B 1 93 ? 19.875 18.562 16.766 1 92.62 93 LEU B CA 1
ATOM 3114 C C . LEU B 1 93 ? 20.172 19.938 17.359 1 92.62 93 LEU B C 1
ATOM 3116 O O . LEU B 1 93 ? 19.938 20.172 18.547 1 92.62 93 LEU B O 1
ATOM 3120 N N . LYS B 1 94 ? 20.719 20.719 16.5 1 93.62 94 LYS B N 1
ATOM 3121 C CA . LYS B 1 94 ? 21.109 22.031 16.984 1 93.62 94 LYS B CA 1
ATOM 3122 C C . LYS B 1 94 ? 20.688 23.125 16 1 93.62 94 LYS B C 1
ATOM 3124 O O . LYS B 1 94 ? 20.531 22.859 14.805 1 93.62 94 LYS B O 1
ATOM 3129 N N . VAL B 1 95 ? 20.438 24.297 16.531 1 95.75 95 VAL B N 1
ATOM 3130 C CA . VAL B 1 95 ? 20.281 25.516 15.742 1 95.75 95 VAL B CA 1
ATOM 3131 C C . VAL B 1 95 ? 21.281 26.578 16.203 1 95.75 95 VAL B C 1
ATOM 3133 O O . VAL B 1 95 ? 21.656 26.609 17.375 1 95.75 95 VAL B O 1
ATOM 3136 N N . ASP B 1 96 ? 21.656 27.344 15.266 1 96.19 96 ASP B N 1
ATOM 3137 C CA . ASP B 1 96 ? 22.656 28.359 15.523 1 96.19 96 ASP B CA 1
ATOM 3138 C C . ASP B 1 96 ? 22.047 29.766 15.523 1 96.19 96 ASP B C 1
ATOM 3140 O O . ASP B 1 96 ? 20.969 29.969 14.953 1 96.19 96 ASP B O 1
ATOM 3144 N N . PRO B 1 97 ? 22.797 30.625 16.219 1 96.69 97 PRO B N 1
ATOM 3145 C CA . PRO B 1 97 ? 22.312 32 16.156 1 96.69 97 PRO B CA 1
ATOM 3146 C C . PRO B 1 97 ? 22.172 32.531 14.719 1 96.69 97 PRO B C 1
ATOM 3148 O O . PRO B 1 97 ? 23.078 32.344 13.898 1 96.69 97 PRO B O 1
ATOM 3151 N N . GLY B 1 98 ? 21.031 33.156 14.453 1 96.44 98 GLY B N 1
ATOM 3152 C CA . GLY B 1 98 ? 20.812 33.688 13.125 1 96.44 98 GLY B CA 1
ATOM 3153 C C . GLY B 1 98 ? 20.062 32.75 12.203 1 96.44 98 GLY B C 1
ATOM 3154 O O . GLY B 1 98 ? 19.578 33.156 11.148 1 96.44 98 GLY B O 1
ATOM 3155 N N . ASP B 1 99 ? 19.984 31.5 12.695 1 96.81 99 ASP B N 1
ATOM 3156 C CA . ASP B 1 99 ? 19.203 30.562 11.891 1 96.81 99 ASP B CA 1
ATOM 3157 C C . ASP B 1 99 ? 17.75 31.016 11.773 1 96.81 99 ASP B C 1
ATOM 3159 O O . ASP B 1 99 ? 17.156 31.484 12.75 1 96.81 99 ASP B O 1
ATOM 3163 N N . THR B 1 100 ? 17.234 30.922 10.602 1 98.19 100 THR B N 1
ATOM 3164 C CA . THR B 1 100 ? 15.812 31.109 10.367 1 98.19 100 THR B CA 1
ATOM 3165 C C . THR B 1 100 ? 15.094 29.766 10.258 1 98.19 100 THR B C 1
ATOM 3167 O O . THR B 1 100 ? 15.445 28.938 9.414 1 98.19 100 THR B O 1
ATOM 3170 N N . VAL B 1 101 ? 14.148 29.562 11.117 1 98.12 101 VAL B N 1
ATOM 3171 C CA . VAL B 1 101 ? 13.359 28.328 11.102 1 98.12 101 VAL B CA 1
ATOM 3172 C C . VAL B 1 101 ? 11.891 28.656 10.844 1 98.12 101 VAL B C 1
ATOM 3174 O O . VAL B 1 101 ? 11.461 29.797 11.055 1 98.12 101 VAL B O 1
ATOM 3177 N N . GLU B 1 102 ? 11.18 27.703 10.344 1 98.62 102 GLU B N 1
ATOM 3178 C CA . GLU B 1 102 ? 9.766 27.891 10.055 1 98.62 102 GLU B CA 1
ATOM 3179 C C . GLU B 1 102 ? 8.953 26.672 10.445 1 98.62 102 GLU B C 1
ATOM 3181 O O . GLU B 1 102 ? 9.5 25.578 10.625 1 98.62 102 GLU B O 1
ATOM 3186 N N . PHE B 1 103 ? 7.703 26.812 10.648 1 98.56 103 PHE B N 1
ATOM 3187 C CA . PHE B 1 103 ? 6.766 25.719 10.875 1 98.56 103 PHE B CA 1
ATOM 3188 C C . PHE B 1 103 ? 5.359 26.109 10.438 1 98.56 103 PHE B C 1
ATOM 3190 O O . PHE B 1 103 ? 5.109 27.266 10.102 1 98.56 103 PHE B O 1
ATOM 3197 N N . TRP B 1 104 ? 4.496 25.156 10.336 1 98.75 104 TRP B N 1
ATOM 3198 C CA . TRP B 1 104 ? 3.123 25.297 9.875 1 98.75 104 TRP B CA 1
ATOM 3199 C C . TRP B 1 104 ? 2.135 24.766 10.906 1 98.75 104 TRP B C 1
ATOM 3201 O O . TRP B 1 104 ? 2.434 23.812 11.625 1 98.75 104 TRP B O 1
ATOM 3211 N N . VAL B 1 105 ? 1.002 25.406 10.93 1 98.75 105 VAL B N 1
ATOM 3212 C CA . VAL B 1 105 ? -0.067 25 11.828 1 98.75 105 VAL B CA 1
ATOM 3213 C C . VAL B 1 105 ? -1.405 25.031 11.094 1 98.75 105 VAL B C 1
ATOM 3215 O O . VAL B 1 105 ? -1.727 26.016 10.422 1 98.75 105 VAL B O 1
ATOM 3218 N N . GLY B 1 106 ? -2.107 23.906 11.148 1 98.62 106 GLY B N 1
ATOM 3219 C CA . GLY B 1 106 ? -3.523 23.891 10.82 1 98.62 106 GLY B CA 1
ATOM 3220 C C . GLY B 1 106 ? -4.422 23.812 12.039 1 98.62 106 GLY B C 1
ATOM 3221 O O . GLY B 1 106 ? -4.117 23.109 13 1 98.62 106 GLY B O 1
ATOM 3222 N N . PHE B 1 107 ? -5.508 24.609 12.07 1 98.12 107 PHE B N 1
ATOM 3223 C CA . PHE B 1 107 ? -6.398 24.562 13.227 1 98.12 107 PHE B CA 1
ATOM 3224 C C . PHE B 1 107 ? -7.812 24.984 12.836 1 98.12 107 PHE B C 1
ATOM 3226 O O . PHE B 1 107 ? -8.016 25.594 11.781 1 98.12 107 PHE B O 1
ATOM 3233 N N . THR B 1 108 ? -8.727 24.625 13.656 1 96.62 108 THR B N 1
ATOM 3234 C CA . THR B 1 108 ? -10.133 24.906 13.391 1 96.62 108 THR B CA 1
ATOM 3235 C C . THR B 1 108 ? -10.57 26.203 14.086 1 96.62 108 THR B C 1
ATOM 3237 O O . THR B 1 108 ? -9.836 26.75 14.914 1 96.62 108 THR B O 1
ATOM 3240 N N . GLU B 1 109 ? -11.711 26.641 13.812 1 96.62 109 GLU B N 1
ATOM 3241 C CA . GLU B 1 109 ? -12.281 27.891 14.328 1 96.62 109 GLU B CA 1
ATOM 3242 C C . GLU B 1 109 ? -12.469 27.812 15.836 1 96.62 109 GLU B C 1
ATOM 3244 O O . GLU B 1 109 ? -12.422 28.844 16.516 1 96.62 109 GLU B O 1
ATOM 3249 N N . ASP B 1 110 ? -12.555 26.578 16.375 1 93 110 ASP B N 1
ATOM 3250 C CA . ASP B 1 110 ? -12.812 26.391 17.797 1 93 110 ASP B CA 1
ATOM 3251 C C . ASP B 1 110 ? -11.672 26.953 18.656 1 93 110 ASP B C 1
ATOM 3253 O O . ASP B 1 110 ? -11.883 27.344 19.797 1 93 110 ASP B O 1
ATOM 3257 N N . ILE B 1 111 ? -10.531 27.047 18.047 1 96.25 111 ILE B N 1
ATOM 3258 C CA . ILE B 1 111 ? -9.391 27.469 18.844 1 96.25 111 ILE B CA 1
ATOM 3259 C C . ILE B 1 111 ? -8.703 28.656 18.172 1 96.25 111 ILE B C 1
ATOM 3261 O O . ILE B 1 111 ? -7.559 28.984 18.484 1 96.25 111 ILE B O 1
ATOM 3265 N N . ALA B 1 112 ? -9.336 29.297 17.281 1 97.25 112 ALA B N 1
ATOM 3266 C CA . ALA B 1 112 ? -8.75 30.359 16.453 1 97.25 112 ALA B CA 1
ATOM 3267 C C . ALA B 1 112 ? -8.242 31.516 17.328 1 97.25 112 ALA B C 1
ATOM 3269 O O . ALA B 1 112 ? -7.129 32 17.125 1 97.25 112 ALA B O 1
ATOM 3270 N N . SER B 1 113 ? -9.023 31.938 18.266 1 96.94 113 SER B N 1
ATOM 3271 C CA . SER B 1 113 ? -8.633 33.062 19.125 1 96.94 113 SER B CA 1
ATOM 3272 C C . SER B 1 113 ? -7.367 32.75 19.906 1 96.94 113 SER B C 1
ATOM 3274 O O . SER B 1 113 ? -6.445 33.562 19.953 1 96.94 113 SER B O 1
ATOM 3276 N N . LYS B 1 114 ? -7.367 31.578 20.484 1 96.75 114 LYS B N 1
ATOM 3277 C CA . LYS B 1 114 ? -6.191 31.156 21.234 1 96.75 114 LYS B CA 1
ATOM 3278 C C . LYS B 1 114 ? -4.965 31.062 20.344 1 96.75 114 LYS B C 1
ATOM 3280 O O . LYS B 1 114 ? -3.863 31.453 20.75 1 96.75 114 LYS B O 1
ATOM 3285 N N . MET B 1 115 ? -5.133 30.594 19.203 1 97.5 115 MET B N 1
ATOM 3286 C CA . MET B 1 115 ? -4.023 30.406 18.266 1 97.5 115 MET B CA 1
ATOM 3287 C C . MET B 1 115 ? -3.471 31.75 17.797 1 97.5 115 MET B C 1
ATOM 3289 O O . MET B 1 115 ? -2.254 31.922 17.719 1 97.5 115 MET B O 1
ATOM 3293 N N . ILE B 1 116 ? -4.324 32.625 17.484 1 96 116 ILE B N 1
ATOM 3294 C CA . ILE B 1 116 ? -3.891 33.969 17.047 1 96 116 ILE B CA 1
ATOM 3295 C C . ILE B 1 116 ? -3.113 34.656 18.156 1 96 116 ILE B C 1
ATOM 3297 O O . ILE B 1 116 ? -2.076 35.281 17.906 1 96 116 ILE B O 1
ATOM 3301 N N . GLU B 1 117 ? -3.613 34.531 19.344 1 96.56 117 GLU B N 1
ATOM 3302 C CA . GLU B 1 117 ? -2.898 35.062 20.5 1 96.56 117 GLU B CA 1
ATOM 3303 C C . GLU B 1 117 ? -1.519 34.438 20.641 1 96.56 117 GLU B C 1
ATOM 3305 O O . GLU B 1 117 ? -0.533 35.125 20.891 1 96.56 117 GLU B O 1
ATOM 3310 N N . ALA B 1 118 ? -1.462 33.156 20.5 1 97.56 118 ALA B N 1
ATOM 3311 C CA . ALA B 1 118 ? -0.188 32.438 20.594 1 97.56 118 ALA B CA 1
ATOM 3312 C C . ALA B 1 118 ? 0.8 32.938 19.547 1 97.56 118 ALA B C 1
ATOM 3314 O O . ALA B 1 118 ? 1.965 33.219 19.859 1 97.56 118 ALA B O 1
ATOM 3315 N N . LEU B 1 119 ? 0.374 33.062 18.344 1 95.38 119 LEU B N 1
ATOM 3316 C CA . LEU B 1 119 ? 1.24 33.469 17.25 1 95.38 119 LEU B CA 1
ATOM 3317 C C . LEU B 1 119 ? 1.806 34.844 17.453 1 95.38 119 LEU B C 1
ATOM 3319 O O . LEU B 1 119 ? 2.98 35.094 17.172 1 95.38 119 LEU B O 1
ATOM 3323 N N . THR B 1 120 ? 1.017 35.719 18 1 91.94 120 THR B N 1
ATOM 3324 C CA . THR B 1 120 ? 1.436 37.094 18.203 1 91.94 120 THR B CA 1
ATOM 3325 C C . THR B 1 120 ? 2.348 37.219 19.422 1 91.94 120 THR B C 1
ATOM 3327 O O . THR B 1 120 ? 3.084 38.188 19.562 1 91.94 120 THR B O 1
ATOM 3330 N N . SER B 1 121 ? 2.322 36.219 20.203 1 96.44 121 SER B N 1
ATOM 3331 C CA . SER B 1 121 ? 3.082 36.281 21.453 1 96.44 121 SER B CA 1
ATOM 3332 C C . SER B 1 121 ? 4.375 35.469 21.328 1 96.44 121 SER B C 1
ATOM 3334 O O . SER B 1 121 ? 5.098 35.312 22.328 1 96.44 121 SER B O 1
ATOM 3336 N N . LEU B 1 122 ? 4.688 35.031 20.188 1 97.5 122 LEU B N 1
ATOM 3337 C CA . LEU B 1 122 ? 5.863 34.188 19.984 1 97.5 122 LEU B CA 1
ATOM 3338 C C . LEU B 1 122 ? 7.141 35 20.031 1 97.5 122 LEU B C 1
ATOM 3340 O O . LEU B 1 122 ? 8.211 34.5 20.359 1 97.5 122 LEU B O 1
ATOM 3344 N N . ASP B 1 123 ? 7.039 36.281 19.75 1 97.12 123 ASP B N 1
ATOM 3345 C CA . ASP B 1 123 ? 8.219 37.125 19.625 1 97.12 123 ASP B CA 1
ATOM 3346 C C . ASP B 1 123 ? 8.898 37.344 20.984 1 97.12 123 ASP B C 1
ATOM 3348 O O . ASP B 1 123 ? 8.258 37.781 21.938 1 97.12 123 ASP B O 1
ATOM 3352 N N . GLY B 1 124 ? 10.133 37 21.016 1 96.75 124 GLY B N 1
ATOM 3353 C CA . GLY B 1 124 ? 10.914 37.25 22.203 1 96.75 124 GLY B CA 1
ATOM 3354 C C . GLY B 1 124 ? 10.828 36.125 23.219 1 96.75 124 GLY B C 1
ATOM 3355 O O . GLY B 1 124 ? 11.414 36.188 24.297 1 96.75 124 GLY B O 1
ATOM 3356 N N . LEU B 1 125 ? 10.156 35.094 22.875 1 97 125 LEU B N 1
ATOM 3357 C CA . LEU B 1 125 ? 10.008 33.969 23.797 1 97 125 LEU B CA 1
ATOM 3358 C C . LEU B 1 125 ? 11.359 33.281 24.062 1 97 125 LEU B C 1
ATOM 3360 O O . LEU B 1 125 ? 12.148 33.094 23.141 1 97 125 LEU B O 1
ATOM 3364 N N . LYS B 1 126 ? 11.609 33 25.375 1 96.81 126 LYS B N 1
ATOM 3365 C CA . LYS B 1 126 ? 12.812 32.25 25.766 1 96.81 126 LYS B CA 1
ATOM 3366 C C . LYS B 1 126 ? 12.492 30.812 26.125 1 96.81 126 LYS B C 1
ATOM 3368 O O . LYS B 1 126 ? 11.883 30.547 27.156 1 96.81 126 LYS B O 1
ATOM 3373 N N . LEU B 1 127 ? 12.922 29.984 25.266 1 96.31 127 LEU B N 1
ATOM 3374 C CA . LEU B 1 127 ? 12.68 28.547 25.453 1 96.31 127 LEU B CA 1
ATOM 3375 C C . LEU B 1 127 ? 13.82 27.734 24.859 1 96.31 127 LEU B C 1
ATOM 3377 O O . LEU B 1 127 ? 14.43 28.125 23.859 1 96.31 127 LEU B O 1
ATOM 3381 N N . PHE B 1 128 ? 14.086 26.562 25.438 1 96.25 128 PHE B N 1
ATOM 3382 C CA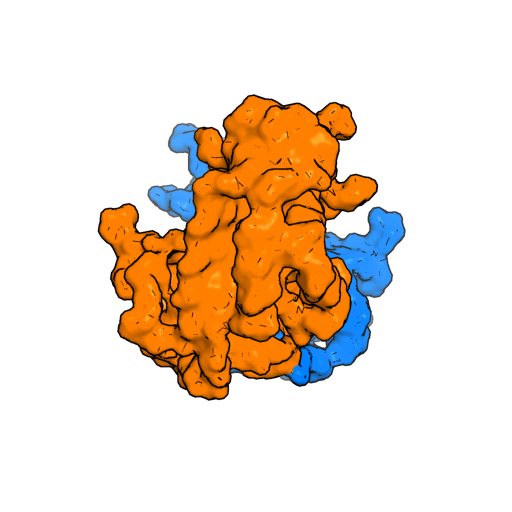 . PHE B 1 128 ? 15.148 25.672 25 1 96.25 128 PHE B CA 1
ATOM 3383 C C . PHE B 1 128 ? 16.484 26.375 24.969 1 96.25 128 PHE B C 1
ATOM 3385 O O . PHE B 1 128 ? 17.266 26.219 24.031 1 96.25 128 PHE B O 1
ATOM 3392 N N . ASN B 1 129 ? 16.656 27.266 25.906 1 94.5 129 ASN B N 1
ATOM 3393 C CA . ASN B 1 129 ? 17.906 27.984 26.172 1 94.5 129 ASN B CA 1
ATOM 3394 C C . ASN B 1 129 ? 18.266 28.938 25.031 1 94.5 129 ASN B C 1
ATOM 3396 O O . ASN B 1 129 ? 19.438 29.094 24.688 1 94.5 129 ASN B O 1
ATOM 3400 N N . THR B 1 130 ? 17.297 29.422 24.328 1 96.5 130 THR B N 1
ATOM 3401 C CA . THR B 1 130 ? 17.5 30.438 23.312 1 96.5 130 THR B CA 1
ATOM 3402 C C . THR B 1 130 ? 16.297 31.391 23.25 1 96.5 130 THR B C 1
ATOM 3404 O O . THR B 1 130 ? 15.273 31.141 23.875 1 96.5 130 THR B O 1
ATOM 3407 N N . LYS B 1 131 ? 16.531 32.469 22.656 1 97.56 131 LYS B N 1
ATOM 3408 C CA . LYS B 1 131 ? 15.461 33.438 22.391 1 97.56 131 LYS B CA 1
ATOM 3409 C C . LYS B 1 131 ? 14.961 33.312 20.953 1 97.56 131 LYS B C 1
ATOM 3411 O O . LYS B 1 131 ? 15.766 33.188 20.031 1 97.56 131 LYS B O 1
ATOM 3416 N N . TRP B 1 132 ? 13.664 33.281 20.828 1 97.69 132 TRP B N 1
ATOM 3417 C CA . TRP B 1 132 ? 13.023 33.188 19.516 1 97.69 132 TRP B CA 1
ATOM 3418 C C . TRP B 1 132 ? 12.438 34.531 19.094 1 97.69 132 TRP B C 1
ATOM 3420 O O . TRP B 1 132 ? 11.703 35.156 19.859 1 97.69 132 TRP B O 1
ATOM 3430 N N . SER B 1 133 ? 12.766 34.969 17.891 1 97.88 133 SER B N 1
ATOM 3431 C CA . SER B 1 133 ? 12.227 36.219 17.344 1 97.88 133 SER B CA 1
ATOM 3432 C C . SER B 1 133 ? 11.281 35.938 16.188 1 97.88 133 SER B C 1
ATOM 3434 O O . SER B 1 133 ? 11.648 35.25 15.219 1 97.88 133 SER B O 1
ATOM 3436 N N . LEU B 1 134 ? 10.094 36.438 16.281 1 97.81 134 LEU B N 1
ATOM 3437 C CA . LEU B 1 134 ? 9.125 36.281 15.203 1 97.81 134 LEU B CA 1
ATOM 3438 C C . LEU B 1 134 ? 9.469 37.188 14.023 1 97.81 134 LEU B C 1
ATOM 3440 O O . LEU B 1 134 ? 9.531 38.438 14.18 1 97.81 134 LEU B O 1
ATOM 3444 N N . LEU B 1 135 ? 9.688 36.625 12.883 1 97.25 135 LEU B N 1
ATOM 3445 C CA . LEU B 1 135 ? 10 37.406 11.695 1 97.25 135 LEU B CA 1
ATOM 3446 C C . LEU B 1 135 ? 8.742 37.688 10.883 1 97.25 135 LEU B C 1
ATOM 3448 O O . LEU B 1 135 ? 8.531 38.781 10.414 1 97.25 135 LEU B O 1
ATOM 3452 N N . GLU B 1 136 ? 8 36.656 10.672 1 95.94 136 GLU B N 1
ATOM 3453 C CA . GLU B 1 136 ? 6.793 36.75 9.859 1 95.94 136 GLU B CA 1
ATOM 3454 C C . GLU B 1 136 ? 5.805 35.656 10.195 1 95.94 136 GLU B C 1
ATOM 3456 O O . GLU B 1 136 ? 6.199 34.594 10.711 1 95.94 136 GLU B O 1
ATOM 3461 N N . TYR B 1 137 ? 4.578 35.906 10.094 1 95 137 TYR B N 1
ATOM 3462 C CA . TYR B 1 137 ? 3.559 34.875 10.086 1 95 137 TYR B CA 1
ATOM 3463 C C . TYR B 1 137 ? 2.449 35.219 9.094 1 95 137 TYR B C 1
ATOM 3465 O O . TYR B 1 137 ? 2.188 36.375 8.812 1 95 137 TYR B O 1
ATOM 3473 N N . ASN B 1 138 ? 1.92 34.219 8.453 1 97 138 ASN B N 1
ATOM 3474 C CA . ASN B 1 138 ? 0.779 34.312 7.551 1 97 138 ASN B CA 1
ATOM 3475 C C . ASN B 1 138 ? -0.318 33.312 7.93 1 97 138 ASN B C 1
ATOM 3477 O O . ASN B 1 138 ? -0.032 32.188 8.258 1 97 138 ASN B O 1
ATOM 3481 N N . ILE B 1 139 ? -1.562 33.781 7.949 1 97.81 139 ILE B N 1
ATOM 3482 C CA . ILE B 1 139 ? -2.707 32.938 8.242 1 97.81 139 ILE B CA 1
ATOM 3483 C C . ILE B 1 139 ? -3.709 33 7.09 1 97.81 139 ILE B C 1
ATOM 3485 O O . ILE B 1 139 ? -4.105 34.094 6.668 1 97.81 139 ILE B O 1
ATOM 3489 N N . GLU B 1 140 ? -4.055 31.906 6.582 1 97.62 140 GLU B N 1
ATOM 3490 C CA . GLU B 1 140 ? -5.125 31.781 5.594 1 97.62 140 GLU B CA 1
ATOM 3491 C C . GLU B 1 140 ? -6.316 31.031 6.168 1 97.62 140 GLU B C 1
ATOM 3493 O O . GLU B 1 140 ? -6.145 30.094 6.957 1 97.62 140 GLU B O 1
ATOM 3498 N N . SER B 1 141 ? -7.508 31.453 5.82 1 97.56 141 SER B N 1
ATOM 3499 C CA . SER B 1 141 ? -8.719 30.781 6.281 1 97.56 141 SER B CA 1
ATOM 3500 C C . SER B 1 141 ? -9.453 30.109 5.125 1 97.56 141 SER B C 1
ATOM 3502 O O . SER B 1 141 ? -9.516 30.656 4.02 1 97.56 141 SER B O 1
ATOM 3504 N N . TYR B 1 142 ? -10 28.969 5.391 1 97.56 142 TYR B N 1
ATOM 3505 C CA . TYR B 1 142 ? -10.773 28.188 4.43 1 97.56 142 TYR B CA 1
ATOM 3506 C C . TYR B 1 142 ? -12.055 27.656 5.059 1 97.56 142 TYR B C 1
ATOM 3508 O O . TYR B 1 142 ? -12.031 27.094 6.16 1 97.56 142 TYR B O 1
ATOM 3516 N N . LYS B 1 143 ? -13.141 27.859 4.371 1 96.69 143 LYS B N 1
ATOM 3517 C CA . LYS B 1 143 ? -14.383 27.234 4.797 1 96.69 143 LYS B CA 1
ATOM 3518 C C . LYS B 1 143 ? -14.594 25.891 4.09 1 96.69 143 LYS B C 1
ATOM 3520 O O . LYS B 1 143 ? -14.68 25.844 2.859 1 96.69 143 LYS B O 1
ATOM 3525 N N . LEU B 1 144 ? -14.672 24.781 4.949 1 96.25 144 LEU B N 1
ATOM 3526 C CA . LEU B 1 144 ? -14.82 23.453 4.371 1 96.25 144 LEU B CA 1
ATOM 3527 C C . LEU B 1 144 ? -16.078 22.766 4.91 1 96.25 144 LEU B C 1
ATOM 3529 O O . LEU B 1 144 ? -16.406 22.922 6.086 1 96.25 144 LEU B O 1
ATOM 3533 N N . PRO B 1 145 ? -16.75 22.031 4.074 1 95.75 145 PRO B N 1
ATOM 3534 C CA . PRO B 1 145 ? -16.469 21.797 2.656 1 95.75 145 PRO B CA 1
ATOM 3535 C C . PRO B 1 145 ? -16.625 23.062 1.812 1 95.75 145 PRO B C 1
ATOM 3537 O O . PRO B 1 145 ? -17.594 23.812 1.982 1 95.75 145 PRO B O 1
ATOM 3540 N N . ALA B 1 146 ? -15.688 23.25 0.944 1 95.88 146 ALA B N 1
ATOM 3541 C CA . ALA B 1 146 ? -15.711 24.406 0.057 1 95.88 146 ALA B CA 1
ATOM 3542 C C . ALA B 1 146 ? -16.578 24.141 -1.168 1 95.88 146 ALA B C 1
ATOM 3544 O O . ALA B 1 146 ? -16.594 23.031 -1.703 1 95.88 146 ALA B O 1
ATOM 3545 N N . LYS B 1 147 ? -17.266 25.25 -1.6 1 92.56 147 LYS B N 1
ATOM 3546 C CA . LYS B 1 147 ? -17.953 25.188 -2.885 1 92.56 147 LYS B CA 1
ATOM 3547 C C . LYS B 1 147 ? -16.969 25.188 -4.043 1 92.56 147 LYS B C 1
ATOM 3549 O O . LYS B 1 147 ? -15.805 25.578 -3.871 1 92.56 147 LYS B O 1
ATOM 3554 N N . PRO B 1 148 ? -17.422 24.688 -5.148 1 91.06 148 PRO B N 1
ATOM 3555 C CA . PRO B 1 148 ? -16.516 24.562 -6.289 1 91.06 148 PRO B CA 1
ATOM 3556 C C . PRO B 1 148 ? -15.766 25.859 -6.586 1 91.06 148 PRO B C 1
ATOM 3558 O O . PRO B 1 148 ? -14.57 25.828 -6.867 1 91.06 148 PRO B O 1
ATOM 3561 N N . GLU B 1 149 ? -16.422 26.984 -6.457 1 92.81 149 GLU B N 1
ATOM 3562 C CA . GLU B 1 149 ? -15.836 28.266 -6.797 1 92.81 149 GLU B CA 1
ATOM 3563 C C . GLU B 1 149 ? -14.867 28.734 -5.707 1 92.81 149 GLU B C 1
ATOM 3565 O O . GLU B 1 149 ? -14.062 29.641 -5.934 1 92.81 149 GLU B O 1
ATOM 3570 N N . GLU B 1 150 ? -14.922 28.125 -4.559 1 94.81 150 GLU B N 1
ATOM 3571 C CA . GLU B 1 150 ? -14.117 28.547 -3.412 1 94.81 150 GLU B CA 1
ATOM 3572 C C . GLU B 1 150 ? -12.852 27.688 -3.291 1 94.81 150 GLU B C 1
ATOM 3574 O O . GLU B 1 150 ? -11.945 28.016 -2.52 1 94.81 150 GLU B O 1
ATOM 3579 N N . ILE B 1 151 ? -12.781 26.594 -4.035 1 95.88 151 ILE B N 1
ATOM 3580 C CA . ILE B 1 151 ? -11.578 25.766 -4.035 1 95.88 151 ILE B CA 1
ATOM 3581 C C . ILE B 1 151 ? -10.414 26.547 -4.637 1 95.88 151 ILE B C 1
ATOM 3583 O O . ILE B 1 151 ? -10.508 27.047 -5.758 1 95.88 151 ILE B O 1
ATOM 3587 N N . PRO B 1 152 ? -9.352 26.672 -3.885 1 97 152 PRO B N 1
ATOM 3588 C CA . PRO B 1 152 ? -8.188 27.328 -4.477 1 97 152 PRO B CA 1
ATOM 3589 C C . PRO B 1 152 ? -7.703 26.641 -5.754 1 97 152 PRO B C 1
ATOM 3591 O O . PRO B 1 152 ? -7.777 25.422 -5.867 1 97 152 PRO B O 1
ATOM 3594 N N . LEU B 1 153 ? -7.082 27.375 -6.633 1 94.75 153 LEU B N 1
ATOM 3595 C CA . LEU B 1 153 ? -6.68 26.906 -7.957 1 94.75 153 LEU B CA 1
ATOM 3596 C C . LEU B 1 153 ? -5.703 25.75 -7.852 1 94.75 153 LEU B C 1
ATOM 3598 O O . LEU B 1 153 ? -5.77 24.797 -8.641 1 94.75 153 LEU B O 1
ATOM 3602 N N . ASP B 1 154 ? -4.863 25.797 -6.855 1 94.56 154 ASP B N 1
ATOM 3603 C CA . ASP B 1 154 ? -3.791 24.812 -6.707 1 94.56 154 ASP B CA 1
ATOM 3604 C C . ASP B 1 154 ? -4.348 23.438 -6.352 1 94.56 154 ASP B C 1
ATOM 3606 O O . ASP B 1 154 ? -3.646 22.438 -6.461 1 94.56 154 ASP B O 1
ATOM 3610 N N . TYR B 1 155 ? -5.621 23.391 -5.992 1 96.44 155 TYR B N 1
ATOM 3611 C CA . TYR B 1 155 ? -6.188 22.125 -5.551 1 96.44 155 TYR B CA 1
ATOM 3612 C C . TYR B 1 155 ? -7.309 21.672 -6.48 1 96.44 155 TYR B C 1
ATOM 3614 O O . TYR B 1 155 ? -7.926 20.625 -6.262 1 96.44 155 TYR B O 1
ATOM 3622 N N . ARG B 1 156 ? -7.555 22.453 -7.516 1 96.81 156 ARG B N 1
ATOM 3623 C CA . ARG B 1 156 ? -8.555 22.078 -8.508 1 96.81 156 ARG B CA 1
ATOM 3624 C C . ARG B 1 156 ? -8.031 20.953 -9.406 1 96.81 156 ARG B C 1
ATOM 3626 O O . ARG B 1 156 ? -6.863 20.969 -9.805 1 96.81 156 ARG B O 1
ATOM 3633 N N . LEU B 1 157 ? -8.883 20.047 -9.695 1 96.5 157 LEU B N 1
ATOM 3634 C CA . LEU B 1 157 ? -8.453 18.859 -10.43 1 96.5 157 LEU B CA 1
ATOM 3635 C C . LEU B 1 157 ? -8.742 19.016 -11.922 1 96.5 157 LEU B C 1
ATOM 3637 O O . LEU B 1 157 ? -8.484 18.094 -12.695 1 96.5 157 LEU B O 1
ATOM 3641 N N . ASP B 1 158 ? -9.172 20.156 -12.328 1 91.75 158 ASP B N 1
ATOM 3642 C CA . ASP B 1 158 ? -9.469 20.359 -13.742 1 91.75 158 ASP B CA 1
ATOM 3643 C C . ASP B 1 158 ? -8.25 20.062 -14.609 1 91.75 158 ASP B C 1
ATOM 3645 O O . ASP B 1 158 ? -7.191 20.656 -14.438 1 91.75 158 ASP B O 1
ATOM 3649 N N . ASP B 1 159 ? -8.289 19.078 -15.492 1 88.44 159 ASP B N 1
ATOM 3650 C CA . ASP B 1 159 ? -7.285 18.656 -16.453 1 88.44 159 ASP B CA 1
ATOM 3651 C C . ASP B 1 159 ? -6.07 18.047 -15.766 1 88.44 159 ASP B C 1
ATOM 3653 O O . ASP B 1 159 ? -4.98 18 -16.328 1 88.44 159 ASP B O 1
ATOM 3657 N N . ALA B 1 160 ? -6.223 17.781 -14.508 1 96.38 160 ALA B N 1
ATOM 3658 C CA . ALA B 1 160 ? -5.133 17.141 -13.773 1 96.38 160 ALA B CA 1
ATOM 3659 C C . ALA B 1 160 ? -4.992 15.68 -14.164 1 96.38 160 ALA B C 1
ATOM 3661 O O . ALA B 1 160 ? -5.984 15.016 -14.477 1 96.38 160 ALA B O 1
ATOM 3662 N N . ILE B 1 161 ? -3.775 15.188 -14.148 1 95.88 161 ILE B N 1
ATOM 3663 C CA . ILE B 1 161 ? -3.57 13.781 -14.477 1 95.88 161 ILE B CA 1
ATOM 3664 C C . ILE B 1 161 ? -3.211 13 -13.219 1 95.88 161 ILE B C 1
ATOM 3666 O O . ILE B 1 161 ? -3.393 11.781 -13.156 1 95.88 161 ILE B O 1
ATOM 3670 N N . ALA B 1 162 ? -2.654 13.773 -12.227 1 97.31 162 ALA B N 1
ATOM 3671 C CA . ALA B 1 162 ? -2.201 13.102 -11.008 1 97.31 162 ALA B CA 1
ATOM 3672 C C . ALA B 1 162 ? -2.158 14.07 -9.828 1 97.31 162 ALA B C 1
ATOM 3674 O O . ALA B 1 162 ? -2.244 15.289 -10.016 1 97.31 162 ALA B O 1
ATOM 3675 N N . VAL B 1 163 ? -2.143 13.5 -8.68 1 98.25 163 VAL B N 1
ATOM 3676 C CA . VAL B 1 163 ? -1.886 14.234 -7.445 1 98.25 163 VAL B CA 1
ATOM 3677 C C . VAL B 1 163 ? -0.622 13.695 -6.781 1 98.25 163 VAL B C 1
ATOM 3679 O O . VAL B 1 163 ? -0.447 12.477 -6.656 1 98.25 163 VAL B O 1
ATOM 3682 N N . LYS B 1 164 ? 0.235 14.57 -6.465 1 98.62 164 LYS B N 1
ATOM 3683 C CA . LYS B 1 164 ? 1.44 14.211 -5.719 1 98.62 164 LYS B CA 1
ATOM 3684 C C . LYS B 1 164 ? 1.335 14.648 -4.262 1 98.62 164 LYS B C 1
ATOM 3686 O O . LYS B 1 164 ? 1.094 15.828 -3.975 1 98.62 164 LYS B O 1
ATOM 3691 N N . VAL B 1 165 ? 1.444 13.711 -3.336 1 98.81 165 VAL B N 1
ATOM 3692 C CA . VAL B 1 165 ? 1.462 13.977 -1.901 1 98.81 165 VAL B CA 1
ATOM 3693 C C . VAL B 1 165 ? 2.875 13.781 -1.356 1 98.81 165 VAL B C 1
ATOM 3695 O O . VAL B 1 165 ? 3.41 12.672 -1.376 1 98.81 165 VAL B O 1
ATOM 3698 N N . GLU B 1 166 ? 3.475 14.797 -0.907 1 98.75 166 GLU B N 1
ATOM 3699 C CA . GLU B 1 166 ? 4.809 14.742 -0.313 1 98.75 166 GLU B CA 1
ATOM 3700 C C . GLU B 1 166 ? 4.734 14.766 1.211 1 98.75 166 GLU B C 1
ATOM 3702 O O . GLU B 1 166 ? 4.211 15.711 1.798 1 98.75 166 GLU B O 1
ATOM 3707 N N . PHE B 1 167 ? 5.242 13.719 1.818 1 98.75 167 PHE B N 1
ATOM 3708 C CA . PHE B 1 167 ? 5.285 13.609 3.271 1 98.75 167 PHE B CA 1
ATOM 3709 C C . PHE B 1 167 ? 6.477 14.375 3.834 1 98.75 167 PHE B C 1
ATOM 3711 O O . PHE B 1 167 ? 7.582 13.836 3.926 1 98.75 167 PHE B O 1
ATOM 3718 N N . ARG B 1 168 ? 6.223 15.555 4.324 1 98.44 168 ARG B N 1
ATOM 3719 C CA . ARG B 1 168 ? 7.293 16.453 4.727 1 98.44 168 ARG B CA 1
ATOM 3720 C C . ARG B 1 168 ? 7.812 16.109 6.117 1 98.44 168 ARG B C 1
ATOM 3722 O O . ARG B 1 168 ? 8.984 16.344 6.43 1 98.44 168 ARG B O 1
ATOM 3729 N N . THR B 1 169 ? 7 15.625 6.98 1 98.56 169 THR B N 1
ATOM 3730 C CA . THR B 1 169 ? 7.363 15.008 8.258 1 98.56 169 THR B CA 1
ATOM 3731 C C . THR B 1 169 ? 6.895 13.562 8.305 1 98.56 169 THR B C 1
ATOM 3733 O O . THR B 1 169 ? 6.023 13.156 7.535 1 98.56 169 THR B O 1
ATOM 3736 N N . PRO B 1 170 ? 7.52 12.75 9.172 1 97.81 170 PRO B N 1
ATOM 3737 C CA . PRO B 1 170 ? 7.043 11.367 9.25 1 97.81 170 PRO B CA 1
ATOM 3738 C C . PRO B 1 170 ? 5.531 11.273 9.438 1 97.81 170 PRO B C 1
ATOM 3740 O O . PRO B 1 170 ? 4.965 11.969 10.281 1 97.81 170 PRO B O 1
ATOM 3743 N N . ALA B 1 171 ? 4.953 10.461 8.594 1 98.31 171 ALA B N 1
ATOM 3744 C CA . ALA B 1 171 ? 3.508 10.266 8.672 1 98.31 171 ALA B CA 1
ATOM 3745 C C . ALA B 1 171 ? 3.162 8.93 9.312 1 98.31 171 ALA B C 1
ATOM 3747 O O . ALA B 1 171 ? 3.791 7.91 9.023 1 98.31 171 ALA B O 1
ATOM 3748 N N . LEU B 1 172 ? 2.244 8.992 10.188 1 96.88 172 LEU B N 1
ATOM 3749 C CA . LEU B 1 172 ? 1.638 7.82 10.805 1 96.88 172 LEU B CA 1
ATOM 3750 C C . LEU B 1 172 ? 0.218 7.605 10.289 1 96.88 172 LEU B C 1
ATOM 3752 O O . LEU B 1 172 ? -0.722 8.25 10.766 1 96.88 172 LEU B O 1
ATOM 3756 N N . LEU B 1 173 ? 0.07 6.637 9.422 1 97.19 173 LEU B N 1
ATOM 3757 C CA . LEU B 1 173 ? -1.212 6.477 8.742 1 97.19 173 LEU B CA 1
ATOM 3758 C C . LEU B 1 173 ? -2.244 5.852 9.68 1 97.19 173 LEU B C 1
ATOM 3760 O O . LEU B 1 173 ? -1.91 4.977 10.484 1 97.19 173 LEU B O 1
ATOM 3764 N N . LEU B 1 174 ? -3.396 6.301 9.523 1 94.5 174 LEU B N 1
ATOM 3765 C CA . LEU B 1 174 ? -4.531 5.758 10.258 1 94.5 174 LEU B CA 1
ATOM 3766 C C . LEU B 1 174 ? -5.105 4.535 9.547 1 94.5 174 LEU B C 1
ATOM 3768 O O . LEU B 1 174 ? -5.316 4.559 8.336 1 94.5 174 LEU B O 1
ATOM 3772 N N . ASP B 1 175 ? -5.309 3.482 10.266 1 94.31 175 ASP B N 1
ATOM 3773 C CA . ASP B 1 175 ? -6.012 2.334 9.711 1 94.31 175 ASP B CA 1
ATOM 3774 C C . ASP B 1 175 ? -7.504 2.627 9.555 1 94.31 175 ASP B C 1
ATOM 3776 O O . ASP B 1 175 ? -8.203 2.838 10.539 1 94.31 175 ASP B O 1
ATOM 3780 N N . PRO B 1 176 ? -7.941 2.633 8.383 1 94.38 176 PRO B N 1
ATOM 3781 C CA . PRO B 1 176 ? -9.344 3.02 8.211 1 94.38 176 PRO B CA 1
ATOM 3782 C C . PRO B 1 176 ? -10.312 1.933 8.664 1 94.38 176 PRO B C 1
ATOM 3784 O O . PRO B 1 176 ? -11.5 2.209 8.875 1 94.38 176 PRO B O 1
ATOM 3787 N N . TYR B 1 177 ? -9.852 0.792 8.867 1 91.81 177 TYR B N 1
ATOM 3788 C CA . TYR B 1 177 ? -10.766 -0.338 9 1 91.81 177 TYR B CA 1
ATOM 3789 C C . TYR B 1 177 ? -10.984 -0.693 10.461 1 91.81 177 TYR B C 1
ATOM 3791 O O . TYR B 1 177 ? -11.977 -1.343 10.812 1 91.81 177 TYR B O 1
ATOM 3799 N N . LYS B 1 178 ? -10.016 -0.317 11.266 1 89.12 178 LYS B N 1
ATOM 3800 C CA . LYS B 1 178 ? -10.109 -0.692 12.672 1 89.12 178 LYS B CA 1
ATOM 3801 C C . LYS B 1 178 ? -9.219 0.192 13.539 1 89.12 178 LYS B C 1
ATOM 3803 O O . LYS B 1 178 ? -8.281 0.818 13.039 1 89.12 178 LYS B O 1
ATOM 3808 N N . LYS B 1 179 ? -9.625 0.169 14.789 1 84.75 179 LYS B N 1
ATOM 3809 C CA . LYS B 1 179 ? -8.695 0.688 15.781 1 84.75 179 LYS B CA 1
ATOM 3810 C C . LYS B 1 179 ? -7.676 -0.374 16.188 1 84.75 179 LYS B C 1
ATOM 3812 O O . LYS B 1 179 ? -8.047 -1.487 16.562 1 84.75 179 LYS B O 1
ATOM 3817 N N . THR B 1 180 ? -6.477 -0.121 15.984 1 82.31 180 THR B N 1
ATOM 3818 C CA . THR B 1 180 ? -5.453 -1.125 16.266 1 82.31 180 THR B CA 1
ATOM 3819 C C . THR B 1 180 ? -4.137 -0.462 16.656 1 82.31 180 THR B C 1
ATOM 3821 O O . THR B 1 180 ? -3.926 0.722 16.391 1 82.31 180 THR B O 1
ATOM 3824 N N . ARG B 1 181 ? -3.455 -1.29 17.359 1 75.75 181 ARG B N 1
ATOM 3825 C CA . ARG B 1 181 ? -2.107 -0.851 17.703 1 75.75 181 ARG B CA 1
ATOM 3826 C C . ARG B 1 181 ? -1.18 -0.925 16.5 1 75.75 181 ARG B C 1
ATOM 3828 O O . ARG B 1 181 ? -0.117 -0.3 16.484 1 75.75 181 ARG B O 1
ATOM 3835 N N . TYR B 1 182 ? -1.556 -1.744 15.523 1 78.62 182 TYR B N 1
ATOM 3836 C CA . TYR B 1 182 ? -0.731 -1.88 14.328 1 78.62 182 TYR B CA 1
ATOM 3837 C C . TYR B 1 182 ? -0.966 -0.72 13.367 1 78.62 182 TYR B C 1
ATOM 3839 O O . TYR B 1 182 ? -2.109 -0.41 13.031 1 78.62 182 TYR B O 1
ATOM 3847 N N . LYS B 1 183 ? 0.085 -0.113 13.023 1 85.38 183 LYS B N 1
ATOM 3848 C CA . LYS B 1 183 ? -0 1.015 12.102 1 85.38 183 LYS B CA 1
ATOM 3849 C C . LYS B 1 183 ? 0.013 0.54 10.648 1 85.38 183 LYS B C 1
ATOM 3851 O O . LYS B 1 183 ? 0.381 -0.603 10.367 1 85.38 183 LYS B O 1
ATOM 3856 N N . ARG B 1 184 ? -0.518 1.355 9.797 1 94.94 184 ARG B N 1
ATOM 3857 C CA . ARG B 1 184 ? -0.4 1.152 8.352 1 94.94 184 ARG B CA 1
ATOM 3858 C C . ARG B 1 184 ? 0.802 1.904 7.793 1 94.94 184 ARG B C 1
ATOM 3860 O O . ARG B 1 184 ? 1.127 3 8.258 1 94.94 184 ARG B O 1
ATOM 3867 N N . PHE B 1 185 ? 1.397 1.318 6.801 1 97.12 185 PHE B N 1
ATOM 3868 C CA . PHE B 1 185 ? 2.596 1.953 6.262 1 97.12 185 PHE B CA 1
ATOM 3869 C C . PHE B 1 185 ? 2.496 2.104 4.75 1 97.12 185 PHE B C 1
ATOM 3871 O O . PHE B 1 185 ? 3.273 2.842 4.141 1 97.12 185 PHE B O 1
ATOM 3878 N N . LEU B 1 186 ? 1.592 1.396 4.152 1 98.44 186 LEU B N 1
ATOM 3879 C CA . LEU B 1 186 ? 1.427 1.505 2.707 1 98.44 186 LEU B CA 1
ATOM 3880 C C . LEU B 1 186 ? 0.521 2.68 2.352 1 98.44 186 LEU B C 1
ATOM 3882 O O . LEU B 1 186 ? -0.636 2.727 2.771 1 98.44 186 LEU B O 1
ATOM 3886 N N . PRO B 1 187 ? 1.023 3.559 1.561 1 98.44 187 PRO B N 1
ATOM 3887 C CA . PRO B 1 187 ? 0.283 4.801 1.321 1 98.44 187 PRO B CA 1
ATOM 3888 C C . PRO B 1 187 ? -0.74 4.668 0.194 1 98.44 187 PRO B C 1
ATOM 3890 O O . PRO B 1 187 ? -0.709 5.445 -0.765 1 98.44 187 PRO B O 1
ATOM 3893 N N . THR B 1 188 ? -1.659 3.738 0.335 1 98.12 188 THR B N 1
ATOM 3894 C CA . THR B 1 188 ? -2.822 3.82 -0.54 1 98.12 188 THR B CA 1
ATOM 3895 C C . THR B 1 188 ? -3.596 5.113 -0.293 1 98.12 188 THR B C 1
ATOM 3897 O O . THR B 1 188 ? -3.57 5.656 0.814 1 98.12 188 THR B O 1
ATOM 3900 N N . PRO B 1 189 ? -4.305 5.551 -1.32 1 98.06 189 PRO B N 1
ATOM 3901 C CA . PRO B 1 189 ? -5.016 6.812 -1.114 1 98.06 189 PRO B CA 1
ATOM 3902 C C . PRO B 1 189 ? -5.973 6.766 0.077 1 98.06 189 PRO B C 1
ATOM 3904 O O . PRO B 1 189 ? -6.016 7.703 0.878 1 98.06 189 PRO B O 1
ATOM 3907 N N . GLY B 1 190 ? -6.664 5.672 0.216 1 97.06 190 GLY B N 1
ATOM 3908 C CA . GLY B 1 190 ? -7.578 5.527 1.336 1 97.06 190 GLY B CA 1
ATOM 3909 C C . GLY B 1 190 ? -6.887 5.59 2.686 1 97.06 190 GLY B C 1
ATOM 3910 O O . GLY B 1 190 ? -7.426 6.152 3.639 1 97.06 190 GLY B O 1
ATOM 3911 N N . ASN B 1 191 ? -5.707 4.996 2.783 1 97.81 191 ASN B N 1
ATOM 3912 C CA . ASN B 1 191 ? -4.941 5.074 4.02 1 97.81 191 ASN B CA 1
ATOM 3913 C C . ASN B 1 191 ? -4.438 6.492 4.281 1 97.81 191 ASN B C 1
ATOM 3915 O O . ASN B 1 191 ? -4.523 6.992 5.402 1 97.81 191 ASN B O 1
ATOM 3919 N N . VAL B 1 192 ? -3.98 7.105 3.264 1 98.75 192 VAL B N 1
ATOM 3920 C CA . VAL B 1 192 ? -3.355 8.422 3.371 1 98.75 192 VAL B CA 1
ATOM 3921 C C . VAL B 1 192 ? -4.395 9.453 3.807 1 98.75 192 VAL B C 1
ATOM 3923 O O . VAL B 1 192 ? -4.133 10.266 4.695 1 98.75 192 VAL B O 1
ATOM 3926 N N . PHE B 1 193 ? -5.59 9.359 3.299 1 98.38 193 PHE B N 1
ATOM 3927 C CA . PHE B 1 193 ? -6.57 10.422 3.516 1 98.38 193 PHE B CA 1
ATOM 3928 C C . PHE B 1 193 ? -7.645 9.969 4.5 1 98.38 193 PHE B C 1
ATOM 3930 O O . PHE B 1 193 ? -8.672 10.633 4.648 1 98.38 193 PHE B O 1
ATOM 3937 N N . SER B 1 194 ? -7.391 8.852 5.168 1 96.75 194 SER B N 1
ATOM 3938 C CA . SER B 1 194 ? -8.398 8.266 6.047 1 96.75 194 SER B CA 1
ATOM 3939 C C . SER B 1 194 ? -8.852 9.266 7.105 1 96.75 194 SER B C 1
ATOM 3941 O O . SER B 1 194 ? -10.055 9.469 7.301 1 96.75 194 SER B O 1
ATOM 3943 N N . TYR B 1 195 ? -7.926 9.875 7.762 1 95.56 195 TYR B N 1
ATOM 3944 C CA . TYR B 1 195 ? -8.258 10.875 8.773 1 95.56 195 TYR B CA 1
ATOM 3945 C C . TYR B 1 195 ? -9.047 12.023 8.172 1 95.56 195 TYR B C 1
ATOM 3947 O O . TYR B 1 195 ? -10.047 12.469 8.742 1 95.56 195 TYR B O 1
ATOM 3955 N N . ASN B 1 196 ? -8.617 12.523 7.09 1 97.19 196 ASN B N 1
ATOM 3956 C CA . ASN B 1 196 ? -9.227 13.68 6.434 1 97.19 196 ASN B CA 1
ATOM 3957 C C . ASN B 1 196 ? -10.664 13.391 6.016 1 97.19 196 ASN B C 1
ATOM 3959 O O . ASN B 1 196 ? -11.531 14.258 6.125 1 97.19 196 ASN B O 1
ATOM 3963 N N . ILE B 1 197 ? -10.875 12.195 5.559 1 96.06 197 ILE B N 1
ATOM 3964 C CA . ILE B 1 197 ? -12.227 11.766 5.207 1 96.06 197 ILE B CA 1
ATOM 3965 C C . ILE B 1 197 ? -13.125 11.852 6.434 1 96.06 197 ILE B C 1
ATOM 3967 O O . ILE B 1 197 ? -14.203 12.453 6.387 1 96.06 197 ILE B O 1
ATOM 3971 N N . GLY B 1 198 ? -12.664 11.312 7.516 1 94.44 198 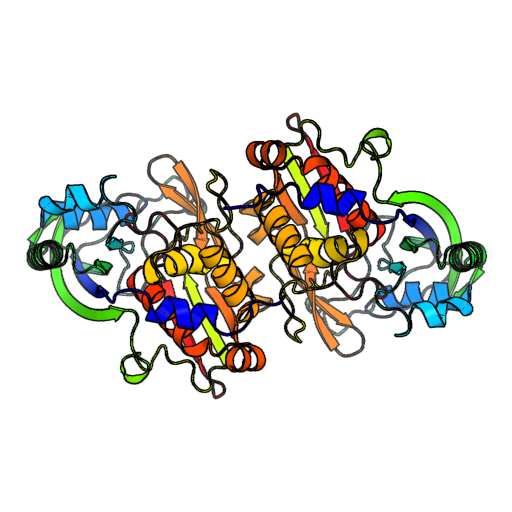GLY B N 1
ATOM 3972 C CA . GLY B 1 198 ? -13.461 11.32 8.734 1 94.44 198 GLY B CA 1
ATOM 3973 C C . GLY B 1 198 ? -13.711 12.719 9.273 1 94.44 198 GLY B C 1
ATOM 3974 O O . GLY B 1 198 ? -14.852 13.07 9.586 1 94.44 198 GLY B O 1
ATOM 3975 N N . ASP B 1 199 ? -12.703 13.469 9.336 1 93.94 199 ASP B N 1
ATOM 3976 C CA . ASP B 1 199 ? -12.789 14.797 9.93 1 93.94 199 ASP B CA 1
ATOM 3977 C C . ASP B 1 199 ? -13.633 15.727 9.062 1 93.94 199 ASP B C 1
ATOM 3979 O O . ASP B 1 199 ? -14.555 16.375 9.555 1 93.94 199 ASP B O 1
ATOM 3983 N N . LEU B 1 200 ? -13.383 15.766 7.809 1 94.81 200 LEU B N 1
ATOM 3984 C CA . LEU B 1 200 ? -14.07 16.641 6.875 1 94.81 200 LEU B CA 1
ATOM 3985 C C . LEU B 1 200 ? -15.555 16.328 6.812 1 94.81 200 LEU B C 1
ATOM 3987 O O . LEU B 1 200 ? -16.391 17.234 6.797 1 94.81 200 LEU B O 1
ATOM 3991 N N . LEU B 1 201 ? -15.859 15 6.828 1 93.56 201 LEU B N 1
ATOM 3992 C CA . LEU B 1 201 ? -17.25 14.586 6.621 1 93.56 201 LEU B CA 1
ATOM 3993 C C . LEU B 1 201 ? -17.922 14.273 7.949 1 93.56 201 LEU B C 1
ATOM 3995 O O . LEU B 1 201 ? -19.078 13.859 7.977 1 93.56 201 LEU B O 1
ATOM 3999 N N . ARG B 1 202 ? -17.188 14.438 9.016 1 90.88 202 ARG B N 1
ATOM 4000 C CA . ARG B 1 202 ? -17.703 14.18 10.359 1 90.88 202 ARG B CA 1
ATOM 4001 C C . ARG B 1 202 ? -18.172 12.742 10.508 1 90.88 202 ARG B C 1
ATOM 4003 O O . ARG B 1 202 ? -19.281 12.484 10.977 1 90.88 202 ARG B O 1
ATOM 4010 N N . LEU B 1 203 ? -17.312 11.883 10.016 1 90 203 LEU B N 1
ATOM 4011 C CA . LEU B 1 203 ? -17.625 10.461 10.078 1 90 203 LEU B CA 1
ATOM 4012 C C . LEU B 1 203 ? -16.641 9.727 10.977 1 90 203 LEU B C 1
ATOM 4014 O O . LEU B 1 203 ? -15.484 10.141 11.125 1 90 203 LEU B O 1
ATOM 4018 N N . THR B 1 204 ? -17.203 8.727 11.57 1 87.12 204 THR B N 1
ATOM 4019 C CA . THR B 1 204 ? -16.359 7.746 12.25 1 87.12 204 THR B CA 1
ATOM 4020 C C . THR B 1 204 ? -16.266 6.461 11.43 1 87.12 204 THR B C 1
ATOM 4022 O O . THR B 1 204 ? -16.766 6.391 10.305 1 87.12 204 THR B O 1
ATOM 4025 N N . ARG B 1 205 ? -15.555 5.453 11.914 1 86.75 205 ARG B N 1
ATOM 4026 C CA . ARG B 1 205 ? -15.359 4.199 11.188 1 86.75 205 ARG B CA 1
ATOM 4027 C C . ARG B 1 205 ? -16.672 3.447 11.039 1 86.75 205 ARG B C 1
ATOM 4029 O O . ARG B 1 205 ? -16.812 2.32 11.523 1 86.75 205 ARG B O 1
ATOM 4036 N N . ASP B 1 206 ? -17.516 4.078 10.328 1 88.12 206 ASP B N 1
ATOM 4037 C CA . ASP B 1 206 ? -18.797 3.473 10.016 1 88.12 206 ASP B CA 1
ATOM 4038 C C . ASP B 1 206 ? -18.891 3.119 8.531 1 88.12 206 ASP B C 1
ATOM 4040 O O . ASP B 1 206 ? -17.891 3.164 7.809 1 88.12 206 ASP B O 1
ATOM 4044 N N . LYS B 1 207 ? -20.062 2.672 8.133 1 86.94 207 LYS B N 1
ATOM 4045 C CA . LYS B 1 207 ? -20.25 2.178 6.773 1 86.94 207 LYS B CA 1
ATOM 4046 C C . LYS B 1 207 ? -19.984 3.273 5.746 1 86.94 207 LYS B C 1
ATOM 4048 O O . LYS B 1 207 ? -19.312 3.039 4.742 1 86.94 207 LYS B O 1
ATOM 4053 N N . GLU B 1 208 ? -20.531 4.453 5.996 1 90 208 GLU B N 1
ATOM 4054 C CA . GLU B 1 208 ? -20.359 5.559 5.059 1 90 208 GLU B CA 1
ATOM 4055 C C . GLU B 1 208 ? -18.891 5.969 4.957 1 90 208 GLU B C 1
ATOM 4057 O O . GLU B 1 208 ? -18.391 6.266 3.869 1 90 208 GLU B O 1
ATOM 4062 N N . TYR B 1 209 ? -18.234 5.992 6.105 1 92.88 209 TYR B N 1
ATOM 4063 C CA . TYR B 1 209 ? -16.812 6.293 6.148 1 92.88 209 TYR B CA 1
ATOM 4064 C C . TYR B 1 209 ? -16.016 5.32 5.277 1 92.88 209 TYR B C 1
ATOM 4066 O O . TYR B 1 209 ? -15.227 5.738 4.434 1 92.88 209 TYR B O 1
ATOM 4074 N N . ILE B 1 210 ? -16.25 4.062 5.395 1 92.81 210 ILE B N 1
ATOM 4075 C CA . ILE B 1 210 ? -15.547 3.025 4.656 1 92.81 210 ILE B CA 1
ATOM 4076 C C . ILE B 1 210 ? -15.852 3.145 3.166 1 92.81 210 ILE B C 1
ATOM 4078 O O . ILE B 1 210 ? -14.977 2.943 2.324 1 92.81 210 ILE B O 1
ATOM 4082 N N . GLU B 1 211 ? -17.062 3.451 2.842 1 91.5 211 GLU B N 1
ATOM 4083 C CA . GLU B 1 211 ? -17.453 3.619 1.446 1 91.5 211 GLU B CA 1
ATOM 4084 C C . GLU B 1 211 ? -16.672 4.746 0.781 1 91.5 211 GLU B C 1
ATOM 4086 O O . GLU B 1 211 ? -16.25 4.621 -0.375 1 91.5 211 GLU B O 1
ATOM 4091 N N . VAL B 1 212 ? -16.453 5.797 1.538 1 94 212 VAL B N 1
ATOM 4092 C CA . VAL B 1 212 ? -15.695 6.91 0.98 1 94 212 VAL B CA 1
ATOM 4093 C C . VAL B 1 212 ? -14.227 6.52 0.858 1 94 212 VAL B C 1
ATOM 4095 O O . VAL B 1 212 ? -13.562 6.879 -0.117 1 94 212 VAL B O 1
ATOM 4098 N N . VAL B 1 213 ? -13.719 5.789 1.862 1 95.69 213 VAL B N 1
ATOM 4099 C CA . VAL B 1 213 ? -12.352 5.297 1.798 1 95.69 213 VAL B CA 1
ATOM 4100 C C . VAL B 1 213 ? -12.156 4.457 0.539 1 95.69 213 VAL B C 1
ATOM 4102 O O . VAL B 1 213 ? -11.18 4.629 -0.193 1 95.69 213 VAL B O 1
ATOM 4105 N N . ILE B 1 214 ? -13.102 3.604 0.224 1 94 214 ILE B N 1
ATOM 4106 C CA . ILE B 1 214 ? -13.07 2.736 -0.95 1 94 214 ILE B CA 1
ATOM 4107 C C . ILE B 1 214 ? -13.125 3.586 -2.219 1 94 214 ILE B C 1
ATOM 4109 O O . ILE B 1 214 ? -12.383 3.338 -3.172 1 94 214 ILE B O 1
ATOM 4113 N N . LEU B 1 215 ? -13.984 4.543 -2.203 1 94 215 LEU B N 1
ATOM 4114 C CA . LEU B 1 215 ? -14.125 5.43 -3.354 1 94 215 LEU B CA 1
ATOM 4115 C C . LEU B 1 215 ? -12.812 6.137 -3.66 1 94 215 LEU B C 1
ATOM 4117 O O . LEU B 1 215 ? -12.383 6.188 -4.816 1 94 215 LEU B O 1
ATOM 4121 N N . VAL B 1 216 ? -12.195 6.68 -2.625 1 96.44 216 VAL B N 1
ATOM 4122 C CA . VAL B 1 216 ? -10.938 7.398 -2.809 1 96.44 216 VAL B CA 1
ATOM 4123 C C . VAL B 1 216 ? -9.867 6.441 -3.334 1 96.44 216 VAL B C 1
ATOM 4125 O O . VAL B 1 216 ? -9.086 6.801 -4.219 1 96.44 216 VAL B O 1
ATOM 4128 N N . ASN B 1 217 ? -9.836 5.199 -2.852 1 96.12 217 ASN B N 1
ATOM 4129 C CA . ASN B 1 217 ? -8.938 4.18 -3.381 1 96.12 217 ASN B CA 1
ATOM 4130 C C . ASN B 1 217 ? -9.203 3.912 -4.859 1 96.12 217 ASN B C 1
ATOM 4132 O O . ASN B 1 217 ? -8.273 3.65 -5.625 1 96.12 217 ASN B O 1
ATOM 4136 N N . ALA B 1 218 ? -10.438 3.947 -5.227 1 94.56 218 ALA B N 1
ATOM 4137 C CA . ALA B 1 218 ? -10.812 3.652 -6.609 1 94.56 218 ALA B CA 1
ATOM 4138 C C . ALA B 1 218 ? -10.461 4.812 -7.531 1 94.56 218 ALA B C 1
ATOM 4140 O O . ALA B 1 218 ? -10.062 4.602 -8.68 1 94.56 218 ALA B O 1
ATOM 4141 N N . LEU B 1 219 ? -10.555 5.984 -7.039 1 95 219 LEU B N 1
ATOM 4142 C CA . LEU B 1 219 ? -10.391 7.184 -7.855 1 95 219 LEU B CA 1
ATOM 4143 C C . LEU B 1 219 ? -8.914 7.457 -8.125 1 95 219 LEU B C 1
ATOM 4145 O O . LEU B 1 219 ? -8.562 8.062 -9.133 1 95 219 LEU B O 1
ATOM 4149 N N . LEU B 1 220 ? -8.094 7.047 -7.164 1 96.56 220 LEU B N 1
ATOM 4150 C CA . LEU B 1 220 ? -6.672 7.363 -7.223 1 96.56 220 LEU B CA 1
ATOM 4151 C C . LEU B 1 220 ? -5.832 6.09 -7.238 1 96.56 220 LEU B C 1
ATOM 4153 O O . LEU B 1 220 ? -6.004 5.219 -6.383 1 96.56 220 LEU B O 1
ATOM 4157 N N . ASN B 1 221 ? -4.898 5.984 -8.211 1 96 221 ASN B N 1
ATOM 4158 C CA . ASN B 1 221 ? -3.984 4.852 -8.305 1 96 221 ASN B CA 1
ATOM 4159 C C . ASN B 1 221 ? -2.531 5.285 -8.133 1 96 221 ASN B C 1
ATOM 4161 O O . ASN B 1 221 ? -2.057 6.168 -8.859 1 96 221 ASN B O 1
ATOM 4165 N N . GLU B 1 222 ? -1.859 4.633 -7.219 1 97.5 222 GLU B N 1
ATOM 4166 C CA . GLU B 1 222 ? -0.442 4.945 -7.07 1 97.5 222 GLU B CA 1
ATOM 4167 C C . GLU B 1 222 ? 0.353 4.512 -8.297 1 97.5 222 GLU B C 1
ATOM 4169 O O . GLU B 1 222 ? -0.006 3.537 -8.961 1 97.5 222 GLU B O 1
ATOM 4174 N N . THR B 1 223 ? 1.375 5.211 -8.617 1 95.5 223 THR B N 1
ATOM 4175 C CA . THR B 1 223 ? 2.328 4.75 -9.617 1 95.5 223 THR B CA 1
ATOM 4176 C C . THR B 1 223 ? 3.309 3.75 -9.008 1 95.5 223 THR B C 1
ATOM 4178 O O . THR B 1 223 ? 3.457 3.682 -7.785 1 95.5 223 THR B O 1
ATOM 4181 N N . TYR B 1 224 ? 3.959 2.992 -9.852 1 93.88 224 TYR B N 1
ATOM 4182 C CA . TYR B 1 224 ? 4.871 1.971 -9.352 1 93.88 224 TYR B CA 1
ATOM 4183 C C . TYR B 1 224 ? 6.051 2.602 -8.617 1 93.88 224 TYR B C 1
ATOM 4185 O O . TYR B 1 224 ? 6.664 1.972 -7.754 1 93.88 224 TYR B O 1
ATOM 4193 N N . THR B 1 225 ? 6.336 3.838 -8.875 1 95.94 225 THR B N 1
ATOM 4194 C CA . THR B 1 225 ? 7.48 4.523 -8.281 1 95.94 225 THR B CA 1
ATOM 4195 C C . THR B 1 225 ? 7.262 4.738 -6.789 1 95.94 225 THR B C 1
ATOM 4197 O O . THR B 1 225 ? 8.211 5.039 -6.055 1 95.94 225 THR B O 1
ATOM 4200 N N . VAL B 1 226 ? 6.012 4.523 -6.336 1 97.88 226 VAL B N 1
ATOM 4201 C CA . VAL B 1 226 ? 5.688 4.754 -4.934 1 97.88 226 VAL B CA 1
ATOM 4202 C C . VAL B 1 226 ? 6.566 3.877 -4.047 1 97.88 226 VAL B C 1
ATOM 4204 O O . VAL B 1 226 ? 6.949 4.281 -2.947 1 97.88 226 VAL B O 1
ATOM 4207 N N . LEU B 1 227 ? 6.926 2.725 -4.52 1 97.56 227 LEU B N 1
ATOM 4208 C CA . LEU B 1 227 ? 7.742 1.781 -3.762 1 97.56 227 LEU B CA 1
ATOM 4209 C C . LEU B 1 227 ? 9.203 2.217 -3.744 1 97.56 227 LEU B C 1
ATOM 4211 O O . LEU B 1 227 ? 10.008 1.667 -2.992 1 97.56 227 LEU B O 1
ATOM 4215 N N . GLU B 1 228 ? 9.516 3.24 -4.523 1 96.94 228 GLU B N 1
ATOM 4216 C CA . GLU B 1 228 ? 10.859 3.812 -4.543 1 96.94 228 GLU B CA 1
ATOM 4217 C C . GLU B 1 228 ? 10.891 5.172 -3.852 1 96.94 228 GLU B C 1
ATOM 4219 O O . GLU B 1 228 ? 11.914 5.559 -3.275 1 96.94 228 GLU B O 1
ATOM 4224 N N . THR B 1 229 ? 9.781 5.789 -3.902 1 98.19 229 THR B N 1
ATOM 4225 C CA . THR B 1 229 ? 9.773 7.188 -3.484 1 98.19 229 THR B CA 1
ATOM 4226 C C . THR B 1 229 ? 9.312 7.316 -2.035 1 98.19 229 THR B C 1
ATOM 4228 O O . THR B 1 229 ? 9.594 8.32 -1.376 1 98.19 229 THR B O 1
ATOM 4231 N N . VAL B 1 230 ? 8.547 6.352 -1.532 1 98.44 230 VAL B N 1
ATOM 4232 C CA . VAL B 1 230 ? 8.164 6.34 -0.124 1 98.44 230 VAL B CA 1
ATOM 4233 C C . VAL B 1 230 ? 9.078 5.398 0.654 1 98.44 230 VAL B C 1
ATOM 4235 O O . VAL B 1 230 ? 9.328 4.273 0.223 1 98.44 230 VAL B O 1
ATOM 4238 N N . LYS B 1 231 ? 9.5 5.871 1.785 1 96.38 231 LYS B N 1
ATOM 4239 C CA . LYS B 1 231 ? 10.406 5.078 2.611 1 96.38 231 LYS B CA 1
ATOM 4240 C C . LYS B 1 231 ? 9.992 5.133 4.082 1 96.38 231 LYS B C 1
ATOM 4242 O O . LYS B 1 231 ? 9.484 6.152 4.555 1 96.38 231 LYS B O 1
ATOM 4247 N N . PRO B 1 232 ? 10.273 4.023 4.727 1 95.5 232 PRO B N 1
ATOM 4248 C CA . PRO B 1 232 ? 10.117 4.098 6.184 1 95.5 232 PRO B CA 1
ATOM 4249 C C . PRO B 1 232 ? 11.273 4.828 6.863 1 95.5 232 PRO B C 1
ATOM 4251 O O . PRO B 1 232 ? 12.414 4.754 6.395 1 95.5 232 PRO B O 1
ATOM 4254 N N . VAL B 1 233 ? 10.969 5.531 7.832 1 94.88 233 VAL B N 1
ATOM 4255 C CA . VAL B 1 233 ? 11.969 6.18 8.664 1 94.88 233 VAL B CA 1
ATOM 4256 C C . VAL B 1 233 ? 11.703 5.863 10.133 1 94.88 233 VAL B C 1
ATOM 4258 O O . VAL B 1 233 ? 10.547 5.812 10.562 1 94.88 233 VAL B O 1
ATOM 4261 N N . LYS B 1 234 ? 12.766 5.582 10.898 1 94.44 234 LYS B N 1
ATOM 4262 C CA . LYS B 1 234 ? 12.641 5.418 12.344 1 94.44 234 LYS B CA 1
ATOM 4263 C C . LYS B 1 234 ? 12.953 6.719 13.078 1 94.44 234 LYS B C 1
ATOM 4265 O O . LYS B 1 234 ? 14.109 6.98 13.43 1 94.44 234 LYS B O 1
ATOM 4270 N N . TYR B 1 235 ? 12.023 7.457 13.289 1 94.75 235 TYR B N 1
ATOM 4271 C CA . TYR B 1 235 ? 12.203 8.734 13.969 1 94.75 235 TYR B CA 1
ATOM 4272 C C . TYR B 1 235 ? 12.422 8.531 15.461 1 94.75 235 TYR B C 1
ATOM 4274 O O . TYR B 1 235 ? 11.93 7.559 16.047 1 94.75 235 TYR B O 1
ATOM 4282 N N . VAL B 1 236 ? 13.117 9.461 16.016 1 93.56 236 VAL B N 1
ATOM 4283 C CA . VAL B 1 236 ? 13.391 9.391 17.453 1 93.56 236 VAL B CA 1
ATOM 4284 C C . VAL B 1 236 ? 12.414 10.289 18.203 1 93.56 236 VAL B C 1
ATOM 4286 O O . VAL B 1 236 ? 12.312 11.484 17.938 1 93.56 236 VAL B O 1
ATOM 4289 N N . TYR B 1 237 ? 11.719 9.664 19.062 1 90.81 237 TYR B N 1
ATOM 4290 C CA . TYR B 1 237 ? 10.766 10.367 19.906 1 90.81 237 TYR B CA 1
ATOM 4291 C C . TYR B 1 237 ? 10.938 9.961 21.359 1 90.81 237 TYR B C 1
ATOM 4293 O O . TYR B 1 237 ? 10.609 8.844 21.75 1 90.81 237 TYR B O 1
ATOM 4301 N N . GLY B 1 238 ? 11.375 10.914 22.109 1 83.44 238 GLY B N 1
ATOM 4302 C CA . GLY B 1 238 ? 11.812 10.539 23.438 1 83.44 238 GLY B CA 1
ATOM 4303 C C . GLY B 1 238 ? 12.945 9.531 23.438 1 83.44 238 GLY B C 1
ATOM 4304 O O . GLY B 1 238 ? 13.984 9.766 22.812 1 83.44 238 GLY B O 1
ATOM 4305 N N . ASN B 1 239 ? 12.672 8.438 24.078 1 83 239 ASN B N 1
ATOM 4306 C CA . ASN B 1 239 ? 13.695 7.402 24.156 1 83 239 ASN B CA 1
ATOM 4307 C C . ASN B 1 239 ? 13.383 6.227 23.234 1 83 239 ASN B C 1
ATOM 4309 O O . ASN B 1 239 ? 14.008 5.168 23.328 1 83 239 ASN B O 1
ATOM 4313 N N . LYS B 1 240 ? 12.523 6.527 22.312 1 88 240 LYS B N 1
ATOM 4314 C CA . LYS B 1 240 ? 12.109 5.43 21.438 1 88 240 LYS B CA 1
ATOM 4315 C C . LYS B 1 240 ? 12.328 5.777 19.969 1 88 240 LYS B C 1
ATOM 4317 O O . LYS B 1 240 ? 12.352 6.957 19.609 1 88 240 LYS B O 1
ATOM 4322 N N . SER B 1 241 ? 12.609 4.789 19.25 1 91.38 241 SER B N 1
ATOM 4323 C CA . SER B 1 241 ? 12.633 4.883 17.797 1 91.38 241 SER B CA 1
ATOM 4324 C C . SER B 1 241 ? 11.453 4.152 17.172 1 91.38 241 SER B C 1
ATOM 4326 O O . SER B 1 241 ? 11.281 2.947 17.375 1 91.38 241 SER B O 1
ATOM 4328 N N . LEU B 1 242 ? 10.625 4.895 16.484 1 92.94 242 LEU B N 1
ATOM 4329 C CA . LEU B 1 242 ? 9.383 4.34 15.953 1 92.94 242 LEU B CA 1
ATOM 4330 C C . LEU B 1 242 ? 9.273 4.598 14.453 1 92.94 242 LEU B C 1
ATOM 4332 O O . LEU B 1 242 ? 9.789 5.602 13.953 1 92.94 242 LEU B O 1
ATOM 4336 N N . PRO B 1 243 ? 8.625 3.732 13.773 1 94.88 243 PRO B N 1
ATOM 4337 C CA . PRO B 1 243 ? 8.57 3.867 12.312 1 94.88 243 PRO B CA 1
ATOM 4338 C C . PRO B 1 243 ? 7.492 4.844 11.852 1 94.88 243 PRO B C 1
ATOM 4340 O O . PRO B 1 243 ? 6.414 4.906 12.445 1 94.88 243 PRO B O 1
ATOM 4343 N N . GLY B 1 244 ? 7.75 5.617 10.852 1 96.75 244 GLY B N 1
ATOM 4344 C CA . GLY B 1 244 ? 6.867 6.422 10.023 1 96.75 244 GLY B CA 1
ATOM 4345 C C . GLY B 1 244 ? 7.246 6.406 8.555 1 96.75 244 GLY B C 1
ATOM 4346 O O . GLY B 1 244 ? 8.195 5.719 8.164 1 96.75 244 GLY B O 1
ATOM 4347 N N . ILE B 1 245 ? 6.465 7.094 7.758 1 98.12 245 ILE B N 1
ATOM 4348 C CA . ILE B 1 245 ? 6.832 7.109 6.348 1 98.12 245 ILE B CA 1
ATOM 4349 C C . ILE B 1 245 ? 7.164 8.531 5.918 1 98.12 245 ILE B C 1
ATOM 4351 O O . ILE B 1 245 ? 6.582 9.492 6.426 1 98.12 245 ILE B O 1
ATOM 4355 N N . ILE B 1 246 ? 8.109 8.68 5.012 1 98 246 ILE B N 1
ATOM 4356 C CA . ILE B 1 246 ? 8.484 9.938 4.379 1 98 246 ILE B CA 1
ATOM 4357 C C . ILE B 1 246 ? 8.594 9.75 2.869 1 98 246 ILE B C 1
ATOM 4359 O O . ILE B 1 246 ? 8.32 8.656 2.354 1 98 246 ILE B O 1
ATOM 4363 N N . GLY B 1 247 ? 8.898 10.844 2.145 1 98.25 247 GLY B N 1
ATOM 4364 C CA . GLY B 1 247 ? 8.953 10.812 0.692 1 98.25 247 GLY B CA 1
ATOM 4365 C C . GLY B 1 247 ? 7.688 11.336 0.037 1 98.25 247 GLY B C 1
ATOM 4366 O O . GLY B 1 247 ? 7.109 12.32 0.498 1 98.25 247 GLY B O 1
ATOM 4367 N N . TYR B 1 248 ? 7.367 10.703 -1.163 1 98.69 248 TYR B N 1
ATOM 4368 C CA . TYR B 1 248 ? 6.156 11.18 -1.819 1 98.69 248 TYR B CA 1
ATOM 4369 C C . TYR B 1 248 ? 5.473 10.055 -2.586 1 98.69 248 TYR B C 1
ATOM 4371 O O . TYR B 1 248 ? 6.117 9.086 -2.988 1 98.69 248 TYR B O 1
ATOM 4379 N N . ALA B 1 249 ? 4.234 10.148 -2.697 1 98.62 249 ALA B N 1
ATOM 4380 C CA . ALA B 1 249 ? 3.4 9.273 -3.521 1 98.62 249 ALA B CA 1
ATOM 4381 C C . ALA B 1 249 ? 2.707 10.062 -4.625 1 98.62 249 ALA B C 1
ATOM 4383 O O . ALA B 1 249 ? 2.168 11.148 -4.379 1 98.62 249 ALA B O 1
ATOM 4384 N N . LYS B 1 250 ? 2.793 9.57 -5.805 1 98.19 250 LYS B N 1
ATOM 4385 C CA . LYS B 1 250 ? 2.049 10.109 -6.938 1 98.19 250 LYS B CA 1
ATOM 4386 C C . LYS B 1 250 ? 0.852 9.234 -7.281 1 98.19 250 LYS B C 1
ATOM 4388 O O . LYS B 1 250 ? 0.996 8.016 -7.453 1 98.19 250 LYS B O 1
ATOM 4393 N N . TYR B 1 251 ? -0.312 9.781 -7.328 1 97.62 251 TYR B N 1
ATOM 4394 C CA . TYR B 1 251 ? -1.54 9.055 -7.625 1 97.62 251 TYR B CA 1
ATOM 4395 C C . TYR B 1 251 ? -2.148 9.523 -8.938 1 97.62 251 TYR B C 1
ATOM 4397 O O . TYR B 1 251 ? -2.432 10.711 -9.109 1 97.62 251 TYR B O 1
ATOM 4405 N N . MET B 1 252 ? -2.367 8.602 -9.836 1 96.81 252 MET B N 1
ATOM 4406 C CA . MET B 1 252 ? -3.066 8.898 -11.086 1 96.81 252 MET B CA 1
ATOM 4407 C C . MET B 1 252 ? -4.57 9.008 -10.852 1 96.81 252 MET B C 1
ATOM 4409 O O . MET B 1 252 ? -5.145 8.203 -10.109 1 96.81 252 MET B O 1
ATOM 4413 N N . ILE B 1 253 ? -5.172 9.953 -11.531 1 96 253 ILE B N 1
ATOM 4414 C CA . ILE B 1 253 ? -6.605 10.18 -11.367 1 96 253 ILE B CA 1
ATOM 4415 C C . ILE B 1 253 ? -7.375 9.367 -12.406 1 96 253 ILE B C 1
ATOM 4417 O O . ILE B 1 253 ? -7.074 9.43 -13.602 1 96 253 ILE B O 1
ATOM 4421 N N . ASP B 1 254 ? -8.312 8.602 -11.938 1 93.12 254 ASP B N 1
ATOM 4422 C CA . ASP B 1 254 ? -9.234 7.922 -12.852 1 93.12 254 ASP B CA 1
ATOM 4423 C C . ASP B 1 254 ? -10.383 8.844 -13.242 1 93.12 254 ASP B C 1
ATOM 4425 O O . ASP B 1 254 ? -11.43 8.859 -12.586 1 93.12 254 ASP B O 1
ATOM 4429 N N . TRP B 1 255 ? -10.32 9.43 -14.305 1 92.12 255 TRP B N 1
ATOM 4430 C CA . TRP B 1 255 ? -11.266 10.469 -14.711 1 92.12 255 TRP B CA 1
ATOM 4431 C C . TRP B 1 255 ? -12.609 9.859 -15.094 1 92.12 255 TRP B C 1
ATOM 4433 O O . TRP B 1 255 ? -13.656 10.484 -14.898 1 92.12 255 TRP B O 1
ATOM 4443 N N . ASP B 1 256 ? -12.555 8.672 -15.664 1 90.12 256 ASP B N 1
ATOM 4444 C CA . ASP B 1 256 ? -13.812 8.008 -16 1 90.12 256 ASP B CA 1
ATOM 4445 C C . ASP B 1 256 ? -14.656 7.77 -14.75 1 90.12 256 ASP B C 1
ATOM 4447 O O . ASP B 1 256 ? -15.836 8.109 -14.711 1 90.12 256 ASP B O 1
ATOM 4451 N N . LEU B 1 257 ? -13.984 7.289 -13.82 1 90.62 257 LEU B N 1
ATOM 4452 C CA . LEU B 1 257 ? -14.695 7.012 -12.578 1 90.62 257 LEU B CA 1
ATOM 4453 C C . LEU B 1 257 ? -15.062 8.305 -11.859 1 90.62 257 LEU B C 1
ATOM 4455 O O . LEU B 1 257 ? -16.109 8.391 -11.227 1 90.62 257 LEU B O 1
ATOM 4459 N N . LEU B 1 258 ? -14.172 9.234 -11.867 1 91.38 258 LEU B N 1
ATOM 4460 C CA . LEU B 1 258 ? -14.438 10.531 -11.25 1 91.38 258 LEU B CA 1
ATOM 4461 C C . LEU B 1 258 ? -15.695 11.164 -11.828 1 91.38 258 LEU B C 1
ATOM 4463 O O . LEU B 1 258 ? -16.516 11.703 -11.086 1 91.38 258 LEU B O 1
ATOM 4467 N N . ALA B 1 259 ? -15.883 11.094 -13.094 1 89.19 259 ALA B N 1
ATOM 4468 C CA . ALA B 1 259 ? -17.062 11.633 -13.766 1 89.19 259 ALA B CA 1
ATOM 4469 C C . ALA B 1 259 ? -18.312 10.828 -13.414 1 89.19 259 ALA B C 1
ATOM 4471 O O . ALA B 1 259 ? -19.359 11.398 -13.117 1 89.19 259 ALA B O 1
ATOM 4472 N N . GLU B 1 260 ? -18.125 9.547 -13.438 1 87.75 260 GLU B N 1
ATOM 4473 C CA . GLU B 1 260 ? -19.25 8.648 -13.164 1 87.75 260 GLU B CA 1
ATOM 4474 C C . GLU B 1 260 ? -19.781 8.852 -11.75 1 87.75 260 GLU B C 1
ATOM 4476 O O . GLU B 1 260 ? -21 8.797 -11.523 1 87.75 260 GLU B O 1
ATOM 4481 N N . THR B 1 261 ? -18.891 9.102 -10.844 1 88.88 261 THR B N 1
ATOM 4482 C CA . THR B 1 261 ? -19.266 9.18 -9.438 1 88.88 261 THR B CA 1
ATOM 4483 C C . THR B 1 261 ? -19.531 10.625 -9.031 1 88.88 261 THR B C 1
ATOM 4485 O O . THR B 1 261 ? -20 10.883 -7.914 1 88.88 261 THR B O 1
ATOM 4488 N N . LYS B 1 262 ? -19.109 11.594 -9.859 1 90 262 LYS B N 1
ATOM 4489 C CA . LYS B 1 262 ? -19.234 13.023 -9.562 1 90 262 LYS B CA 1
ATOM 4490 C C . LYS B 1 262 ? -18.5 13.375 -8.266 1 90 262 LYS B C 1
ATOM 4492 O O . LYS B 1 262 ? -19.016 14.141 -7.453 1 90 262 LYS B O 1
ATOM 4497 N N . ALA B 1 263 ? -17.359 12.734 -8.102 1 93.38 263 ALA B N 1
ATOM 4498 C CA . ALA B 1 263 ? -16.656 12.844 -6.824 1 93.38 263 ALA B CA 1
ATOM 4499 C C . ALA B 1 263 ? -15.531 13.867 -6.906 1 93.38 263 ALA B C 1
ATOM 4501 O O . ALA B 1 263 ? -14.68 13.938 -6.012 1 93.38 263 ALA B O 1
ATOM 4502 N N . LYS B 1 264 ? -15.516 14.617 -7.961 1 94.06 264 LYS B N 1
ATOM 4503 C CA . LYS B 1 264 ? -14.438 15.586 -8.148 1 94.06 264 LYS B CA 1
ATOM 4504 C C . LYS B 1 264 ? -14.359 16.562 -6.98 1 94.06 264 LYS B C 1
ATOM 4506 O O . LYS B 1 264 ? -13.289 16.75 -6.395 1 94.06 264 LYS B O 1
ATOM 4511 N N . HIS B 1 265 ? -15.469 17.078 -6.633 1 94.56 265 HIS B N 1
ATOM 4512 C CA . HIS B 1 265 ? -15.508 18.094 -5.578 1 94.56 265 HIS B CA 1
ATOM 4513 C C . HIS B 1 265 ? -15.156 17.484 -4.227 1 94.56 265 HIS B C 1
ATOM 4515 O O . HIS B 1 265 ? -14.492 18.125 -3.41 1 94.56 265 HIS B O 1
ATOM 4521 N N . LEU B 1 266 ? -15.578 16.328 -3.957 1 95.38 266 LEU B N 1
ATOM 4522 C CA . LEU B 1 266 ? -15.203 15.609 -2.74 1 95.38 266 LEU B CA 1
ATOM 4523 C C . LEU B 1 266 ? -13.688 15.461 -2.643 1 95.38 266 LEU B C 1
ATOM 4525 O O . LEU B 1 266 ? -13.094 15.766 -1.604 1 95.38 266 LEU B O 1
ATOM 4529 N N . LEU B 1 267 ? -13.102 15.023 -3.709 1 97.06 267 LEU B N 1
ATOM 4530 C CA . LEU B 1 267 ? -11.664 14.797 -3.727 1 97.06 267 LEU B CA 1
ATOM 4531 C C . LEU B 1 267 ? -10.898 16.094 -3.539 1 97.06 267 LEU B C 1
ATOM 4533 O O . LEU B 1 267 ? -9.93 16.156 -2.781 1 97.06 267 LEU B O 1
ATOM 4537 N N . GLU B 1 268 ? -11.359 17.141 -4.211 1 97.75 268 GLU B N 1
ATOM 4538 C CA . GLU B 1 268 ? -10.727 18.453 -4.062 1 97.75 268 GLU B CA 1
ATOM 4539 C C . GLU B 1 268 ? -10.781 18.938 -2.615 1 97.75 268 GLU B C 1
ATOM 4541 O O . GLU B 1 268 ? -9.797 19.469 -2.096 1 97.75 268 GLU B O 1
ATOM 4546 N N . ASN B 1 269 ? -11.906 18.719 -1.97 1 97.69 269 ASN B N 1
ATOM 4547 C CA . ASN B 1 269 ? -12.047 19.109 -0.57 1 97.69 269 ASN B CA 1
ATOM 4548 C C . ASN B 1 269 ? -11.148 18.266 0.336 1 97.69 269 ASN B C 1
ATOM 4550 O O . ASN B 1 269 ? -10.578 18.781 1.298 1 97.69 269 ASN B O 1
ATOM 4554 N N . ILE B 1 270 ? -10.969 17.016 0.046 1 98.06 270 ILE B N 1
ATOM 4555 C CA . ILE B 1 270 ? -10.102 16.141 0.827 1 98.06 270 ILE B CA 1
ATOM 4556 C C . ILE B 1 270 ? -8.648 16.594 0.693 1 98.06 270 ILE B C 1
ATOM 4558 O O . ILE B 1 270 ? -7.926 16.688 1.688 1 98.06 270 ILE B O 1
ATOM 4562 N N . LEU B 1 271 ? -8.258 16.922 -0.505 1 98.62 271 LEU B N 1
ATOM 4563 C CA . LEU B 1 271 ? -6.895 17.391 -0.755 1 98.62 271 LEU B CA 1
ATOM 4564 C C . LEU B 1 271 ? -6.621 18.703 -0.026 1 98.62 271 LEU B C 1
ATOM 4566 O O . LEU B 1 271 ? -5.574 18.859 0.602 1 98.62 271 LEU B O 1
ATOM 4570 N N . LEU B 1 272 ? -7.555 19.578 -0.107 1 98.44 272 LEU B N 1
ATOM 4571 C CA . LEU B 1 272 ? -7.414 20.859 0.576 1 98.44 272 LEU B CA 1
ATOM 4572 C C . LEU B 1 272 ? -7.348 20.65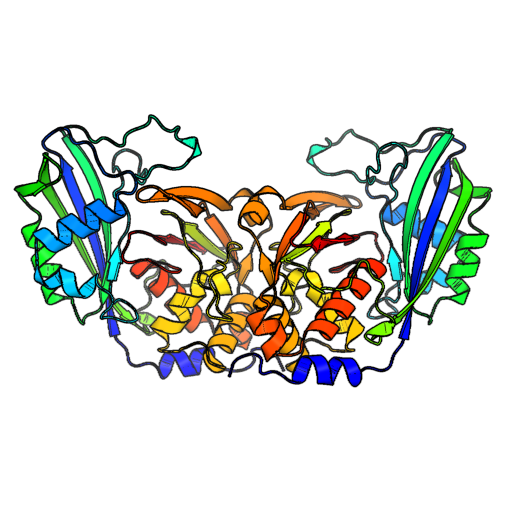6 2.088 1 98.44 272 LEU B C 1
ATOM 4574 O O . LEU B 1 272 ? -6.48 21.234 2.752 1 98.44 272 LEU B O 1
ATOM 4578 N N . HIS B 1 273 ? -8.219 19.859 2.627 1 98.25 273 HIS B N 1
ATOM 4579 C CA . HIS B 1 273 ? -8.211 19.562 4.055 1 98.25 273 HIS B CA 1
ATOM 4580 C C . HIS B 1 273 ? -6.871 18.984 4.496 1 98.25 273 HIS B C 1
ATOM 4582 O O . HIS B 1 273 ? -6.32 19.391 5.523 1 98.25 273 HIS B O 1
ATOM 4588 N N . ALA B 1 274 ? -6.359 18.062 3.729 1 98.81 274 ALA B N 1
ATOM 4589 C CA . ALA B 1 274 ? -5.078 17.422 4.031 1 98.81 274 ALA B CA 1
ATOM 4590 C C . ALA B 1 274 ? -3.945 18.453 4.004 1 98.81 274 ALA B C 1
ATOM 4592 O O . ALA B 1 274 ? -3.012 18.375 4.805 1 98.81 274 ALA B O 1
ATOM 4593 N N . SER B 1 275 ? -4.023 19.406 3.104 1 98.62 275 SER B N 1
ATOM 4594 C CA . SER B 1 275 ? -2.996 20.438 2.992 1 98.62 275 SER B CA 1
ATOM 4595 C C . SER B 1 275 ? -3.01 21.359 4.203 1 98.62 275 SER B C 1
ATOM 4597 O O . SER B 1 275 ? -1.998 21.984 4.52 1 98.62 275 SER B O 1
ATOM 4599 N N . ILE B 1 276 ? -4.129 21.422 4.863 1 98.56 276 ILE B N 1
ATOM 4600 C CA . ILE B 1 276 ? -4.281 22.312 6.012 1 98.56 276 ILE B CA 1
ATOM 4601 C C . ILE B 1 276 ? -3.984 21.547 7.301 1 98.56 276 ILE B C 1
ATOM 4603 O O . ILE B 1 276 ? -3.18 21.984 8.117 1 98.56 276 ILE B O 1
ATOM 4607 N N . MET B 1 277 ? -4.562 20.344 7.43 1 98.38 277 MET B N 1
ATOM 4608 C CA . MET B 1 277 ? -4.578 19.641 8.711 1 98.38 277 MET B CA 1
ATOM 4609 C C . MET B 1 277 ? -3.586 18.484 8.703 1 98.38 277 MET B C 1
ATOM 4611 O O . MET B 1 277 ? -3.416 17.797 9.719 1 98.38 277 MET B O 1
ATOM 4615 N N . GLY B 1 278 ? -2.904 18.219 7.609 1 98.62 278 GLY B N 1
ATOM 4616 C CA . GLY B 1 278 ? -2.035 17.062 7.508 1 98.62 278 GLY B CA 1
ATOM 4617 C C . GLY B 1 278 ? -2.795 15.758 7.348 1 98.62 278 GLY B C 1
ATOM 4618 O O . GLY B 1 278 ? -4.008 15.766 7.125 1 98.62 278 GLY B O 1
ATOM 4619 N N . ILE B 1 279 ? -2.031 14.695 7.379 1 98.56 279 ILE B N 1
ATOM 4620 C CA . ILE B 1 279 ? -2.633 13.375 7.199 1 98.56 279 ILE B CA 1
ATOM 4621 C C . ILE B 1 279 ? -2.246 12.469 8.367 1 98.56 279 ILE B C 1
ATOM 4623 O O . ILE B 1 279 ? -1.29 12.75 9.094 1 98.56 279 ILE B O 1
ATOM 4627 N N . GLY B 1 280 ? -3.062 11.43 8.539 1 96.38 280 GLY B N 1
ATOM 4628 C CA . GLY B 1 280 ? -2.725 10.398 9.508 1 96.38 280 GLY B CA 1
ATOM 4629 C C . GLY B 1 280 ? -3 10.82 10.938 1 96.38 280 GLY B C 1
ATOM 4630 O O . GLY B 1 280 ? -3.928 11.586 11.203 1 96.38 280 GLY B O 1
ATOM 4631 N N . THR B 1 281 ? -2.256 10.18 11.852 1 94.31 281 THR B N 1
ATOM 4632 C CA . THR B 1 281 ? -2.473 10.398 13.281 1 94.31 281 THR B CA 1
ATOM 4633 C C . THR B 1 281 ? -1.324 11.195 13.883 1 94.31 281 THR B C 1
ATOM 4635 O O . THR B 1 281 ? -0.29 11.391 13.242 1 94.31 281 THR B O 1
ATOM 4638 N N . SER B 1 282 ? -1.538 11.727 15.102 1 94.81 282 SER B N 1
ATOM 4639 C CA . SER B 1 282 ? -0.544 12.445 15.891 1 94.81 282 SER B CA 1
ATOM 4640 C C . SER B 1 282 ? -0.112 13.734 15.188 1 94.81 282 SER B C 1
ATOM 4642 O O . SER B 1 282 ? 1.056 14.117 15.25 1 94.81 282 SER B O 1
ATOM 4644 N N . ARG B 1 283 ? -1.02 14.32 14.531 1 96.62 283 ARG B N 1
ATOM 4645 C CA . ARG B 1 283 ? -0.748 15.547 13.781 1 96.62 283 ARG B CA 1
ATOM 4646 C C . ARG B 1 283 ? -0.42 16.703 14.719 1 96.62 283 ARG B C 1
ATOM 4648 O O . ARG B 1 283 ? 0.36 17.594 14.375 1 96.62 283 ARG B O 1
ATOM 4655 N N . ALA B 1 284 ? -0.978 16.594 15.922 1 97.38 284 ALA B N 1
ATOM 4656 C CA . ALA B 1 284 ? -0.732 17.641 16.906 1 97.38 284 ALA B CA 1
ATOM 4657 C C . ALA B 1 284 ? 0.675 17.531 17.484 1 97.38 284 ALA B C 1
ATOM 4659 O O . ALA B 1 284 ? 1.13 18.422 18.203 1 97.38 284 ALA B O 1
ATOM 4660 N N . ASN B 1 285 ? 1.335 16.5 17.125 1 96.62 285 ASN B N 1
ATOM 4661 C CA . ASN B 1 285 ? 2.689 16.281 17.625 1 96.62 285 ASN B CA 1
ATOM 4662 C C . ASN B 1 285 ? 3.729 16.469 16.516 1 96.62 285 ASN B C 1
ATOM 4664 O O . ASN B 1 285 ? 4.895 16.109 16.688 1 96.62 285 ASN B O 1
ATOM 4668 N N . GLY B 1 286 ? 3.289 16.922 15.391 1 98.38 286 GLY B N 1
ATOM 4669 C CA . GLY B 1 286 ? 4.23 17.266 14.344 1 98.38 286 GLY B CA 1
ATOM 4670 C C . GLY B 1 286 ? 4.336 16.203 13.266 1 98.38 286 GLY B C 1
ATOM 4671 O O . GLY B 1 286 ? 5.223 16.266 12.406 1 98.38 286 GLY B O 1
ATOM 4672 N N . PHE B 1 287 ? 3.451 15.227 13.312 1 97.94 287 PHE B N 1
ATOM 4673 C CA . PHE B 1 287 ? 3.469 14.172 12.305 1 97.94 287 PHE B CA 1
ATOM 4674 C C . PHE B 1 287 ? 2.48 14.469 11.188 1 97.94 287 PHE B C 1
ATOM 4676 O O . PHE B 1 287 ? 1.491 15.172 11.398 1 97.94 287 PHE B O 1
ATOM 4683 N N . GLY B 1 288 ? 2.785 14.016 9.969 1 98.56 288 GLY B N 1
ATOM 4684 C CA . GLY B 1 288 ? 1.803 13.969 8.898 1 98.56 288 GLY B CA 1
ATOM 4685 C C . GLY B 1 288 ? 1.67 15.281 8.156 1 98.56 288 GLY B C 1
ATOM 4686 O O . GLY B 1 288 ? 0.673 15.516 7.469 1 98.56 288 GLY B O 1
ATOM 4687 N N . HIS B 1 289 ? 2.66 16.172 8.367 1 98.81 289 HIS B N 1
ATOM 4688 C CA . HIS B 1 289 ? 2.674 17.375 7.531 1 98.81 289 HIS B CA 1
ATOM 4689 C C . HIS B 1 289 ? 2.982 17.031 6.078 1 98.81 289 HIS B C 1
ATOM 4691 O O . HIS B 1 289 ? 3.932 16.297 5.797 1 98.81 289 HIS B O 1
ATOM 4697 N N . VAL B 1 290 ? 2.105 17.625 5.16 1 98.81 290 VAL B N 1
ATOM 4698 C CA . VAL B 1 290 ? 2.275 17.234 3.762 1 98.81 290 VAL B CA 1
ATOM 4699 C C . VAL B 1 290 ? 2.186 18.469 2.871 1 98.81 290 VAL B C 1
ATOM 4701 O O . VAL B 1 290 ? 1.616 19.484 3.268 1 98.81 290 VAL B O 1
ATOM 4704 N N . THR B 1 291 ? 2.771 18.406 1.746 1 98.31 291 THR B N 1
ATOM 4705 C CA . THR B 1 291 ? 2.504 19.281 0.606 1 98.31 291 THR B CA 1
ATOM 4706 C C . THR B 1 291 ? 1.832 18.5 -0.522 1 98.31 291 THR B C 1
ATOM 4708 O O . THR B 1 291 ? 2.229 17.375 -0.829 1 98.31 291 THR B O 1
ATOM 4711 N N . ILE B 1 292 ? 0.809 19.078 -1.055 1 98.31 292 ILE B N 1
ATOM 4712 C CA . ILE B 1 292 ? 0.05 18.438 -2.125 1 98.31 292 ILE B CA 1
ATOM 4713 C C . ILE B 1 292 ? 0.193 19.234 -3.412 1 98.31 292 ILE B C 1
ATOM 4715 O O . ILE B 1 292 ? 0.016 20.469 -3.41 1 98.31 292 ILE B O 1
ATOM 4719 N N . LYS B 1 293 ? 0.534 18.562 -4.457 1 97.94 293 LYS B N 1
ATOM 4720 C CA . LYS B 1 293 ? 0.633 19.188 -5.777 1 97.94 293 LYS B CA 1
ATOM 4721 C C . LYS B 1 293 ? -0.273 18.469 -6.781 1 97.94 293 LYS B C 1
ATOM 4723 O O . LYS B 1 293 ? -0.175 17.25 -6.961 1 97.94 293 LYS B O 1
ATOM 4728 N N . VAL B 1 294 ? -1.116 19.219 -7.383 1 97.69 294 VAL B N 1
ATOM 4729 C CA . VAL B 1 294 ? -1.912 18.719 -8.5 1 97.69 294 VAL B CA 1
ATOM 4730 C C . VAL B 1 294 ? -1.116 18.844 -9.797 1 97.69 294 VAL B C 1
ATOM 4732 O O . VAL B 1 294 ? -0.674 19.922 -10.164 1 97.69 294 VAL B O 1
ATOM 4735 N N . ILE B 1 295 ? -0.901 17.688 -10.406 1 96.88 295 ILE B N 1
ATOM 4736 C CA . ILE B 1 295 ? -0.088 17.656 -11.617 1 96.88 295 ILE B CA 1
ATOM 4737 C C . ILE B 1 295 ? -0.988 17.766 -12.844 1 96.88 295 ILE B C 1
ATOM 4739 O O . ILE B 1 295 ? -1.844 16.906 -13.07 1 96.88 295 ILE B O 1
ATOM 4743 N N . GLN B 1 296 ? -0.678 18.703 -13.633 1 91.38 296 GLN B N 1
ATOM 4744 C CA . GLN B 1 296 ? -1.482 18.938 -14.828 1 91.38 296 GLN B CA 1
ATOM 4745 C C . GLN B 1 296 ? -0.917 18.203 -16.031 1 91.38 296 GLN B C 1
ATOM 4747 O O . GLN B 1 296 ? 0.244 17.781 -16.031 1 91.38 296 GLN B O 1
ATOM 4752 N N . SER B 1 297 ? -1.783 17.797 -17.047 1 81.69 297 SER B N 1
ATOM 4753 C CA . SER B 1 297 ? -1.405 17.078 -18.25 1 81.69 297 SER B CA 1
ATOM 4754 C C . SER B 1 297 ? -0.259 17.766 -18.984 1 81.69 297 SER B C 1
ATOM 4756 O O . SER B 1 297 ? 0.584 17.109 -19.594 1 81.69 297 SER B O 1
ATOM 4758 N N . ASN B 1 298 ? -0.197 19 -19 1 69.31 298 ASN B N 1
ATOM 4759 C CA . ASN B 1 298 ? 0.814 19.75 -19.734 1 69.31 298 ASN B CA 1
ATOM 4760 C C . ASN B 1 298 ? 2.127 19.828 -18.953 1 69.31 298 ASN B C 1
ATOM 4762 O O . ASN B 1 298 ? 3.098 20.422 -19.422 1 69.31 298 ASN B O 1
ATOM 4766 N N . GLU B 1 299 ? 2.275 19.188 -17.906 1 63.81 299 GLU B N 1
ATOM 4767 C CA . GLU B 1 299 ? 3.5 19.203 -17.125 1 63.81 299 GLU B CA 1
ATOM 4768 C C . GLU B 1 299 ? 4.23 17.859 -17.219 1 63.81 299 GLU B C 1
ATOM 4770 O O . GLU B 1 299 ? 3.602 16.812 -17.344 1 63.81 299 GLU B O 1
#

Nearest PDB structures (foldseek):
  4ilm-assembly2_H-2  TM=7.333E-01  e=1.644E-17  Saccharolobus solfataricus P2
  4ilr-assembly1_A-2  TM=7.223E-01  e=8.746E-17  Saccharolobus solfataricus P2
  4ill-assembly1_A  TM=6.903E-01  e=5.110E-17  Saccharolobus solfataricus P2
  4c98-assembly1_A-2  TM=6.495E-01  e=3.071E-09  Thermus thermophilus HB8
  3i4h-assembly1_X  TM=6.617E-01  e=7.085E-09  Pyrococcus furiosus

InterPro domains:
  IPR019267 CRISPR-associated protein Cas6, C-terminal [PF10040] (165-290)
  IPR041165 Cas6, N-terminal domain, archaea [PF17952] (21-141)

Radius of gyration: 26.9 Å; Cα contacts (8 Å, |Δi|>4): 1439; chains: 2; bounding box: 50×74×58 Å

Secondary structure (DSSP, 8-state):
--S-STHHHHHHHHSPPEEEEEEEEEEEE-S-EEE-SBTHHHHHHHHHHH-GGGHHHHTTTSSS-SEEEPPPEETTTTEE-B-BGGG-TT--EEE-TT-EEEEEEEEEGGGHHHHHHHHHT-TTEEETTEEEEEEEEEEEEEEESPPGGGS-GGG--TTEEEEEEEEEEEEBBPPSS---SSPB-S--HHHHTHHHHHHHHT--SSHHHHHHHHHHHHHEEE-TTHHHHEEEEEEEETTEEEEEEEEEEEEEE-HHHHHHHT-HHHHHHHHHHHHHH-SSB-GGGT---EEEEEEETT-/--S-TTHHHHHHHHSPPEEEEEEEEEEEE-S-EEE-SBTHHHHHHHHHHH-GGGHHHHTTT-SS-SEEEPPPEETTTTEE-B-BGGG-TT--EEE-TT-EEEEEEEEEGGGHHHHHHHHHT-TTEEETTEEEEEEEEEEEEEEESPPGGGS-GGG--TTEEEEEEEEEEEEBB--SS---SSPB-S--HHHHTHHHHHHHHT--SSHHHHHHHHHHHHHEEE-TTHHHHEEEEEEEETTEEEEEEEEEEEEEE-HHHHHHHT-HHHHHHHHHHHHHH-SSB-GGGT---EEEEEEETT-